Protein AF-A0A183CBB9-F1 (afdb_monomer)

Foldseek 3Di:
DVVVLLVLVVVVVVVQVVVPPFQAHAQPCPLVSVLVVCVVVVDLPVPPPPPVPLVVSLVCQVPPFWDWDQFPNDTDIAGAQFRPFQAADLLCRQVLCVLCVPPDDSNLSSVLRRLQRSCVSHVPQDDLLQFQFDPPDPQARGRSSRGHRVQKRFLLSLLSSLLSLQSQLVSCVSNPNNVSNVVSVVVSVVSLVVSCRQFPDVVQLWGFMAGNVVRDGDPFDFLSRLRCLLSVSHDLVPLVSLVSNVVNQVVCCVVQVQLVQQQAGQRGSDPNNLAQSGPQKDALVSLLSQLNSLCPSPDPVSVVSSLVRLLRHLVLQVLCLVQHDVWGKRIATSHQSFFTGGGDDGIDTNDSSRVSSNVVSCVVCVVPHDPPDHDHHHDDPVSRDPDPPDDPPDPPDDDDPDPDPVVVVVVQSSQQFDDDDDDPGTGGHDNVVVVVVVVVSCVVPDPDPDPDD

Structure (mmCIF, N/CA/C/O backbone):
data_AF-A0A183CBB9-F1
#
_entry.id   AF-A0A183CBB9-F1
#
loop_
_atom_site.group_PDB
_atom_site.id
_atom_site.type_symbol
_atom_site.label_atom_id
_atom_site.label_alt_id
_atom_site.label_comp_id
_atom_site.label_asym_id
_atom_site.label_entity_id
_atom_site.label_seq_id
_atom_site.pdbx_PDB_ins_code
_atom_site.Cartn_x
_atom_site.Cartn_y
_atom_site.Cartn_z
_atom_site.occupancy
_atom_site.B_iso_or_equiv
_atom_site.auth_seq_id
_atom_site.auth_comp_id
_atom_site.auth_asym_id
_atom_site.auth_atom_id
_atom_site.pdbx_PDB_model_num
ATOM 1 N N . MET A 1 1 ? 19.964 -18.149 -9.839 1.00 27.84 1 MET A N 1
ATOM 2 C CA . MET A 1 1 ? 19.677 -16.914 -9.074 1.00 27.84 1 MET A CA 1
ATOM 3 C C . MET A 1 1 ? 18.195 -16.769 -8.743 1.00 27.84 1 MET A C 1
ATOM 5 O O . MET A 1 1 ? 17.908 -16.514 -7.583 1.00 27.84 1 MET A O 1
ATOM 9 N N . GLU A 1 2 ? 17.267 -17.045 -9.669 1.00 26.27 2 GLU A N 1
ATOM 10 C CA . GLU A 1 2 ? 15.808 -17.078 -9.401 1.00 26.27 2 GLU A CA 1
ATOM 11 C C . GLU A 1 2 ? 15.421 -17.945 -8.189 1.00 26.27 2 GLU A C 1
ATOM 13 O O . GLU A 1 2 ? 14.587 -17.558 -7.377 1.00 26.27 2 GLU A O 1
ATOM 18 N N . VAL A 1 3 ? 16.106 -19.077 -7.995 1.00 25.91 3 VAL A N 1
ATOM 19 C CA . VAL A 1 3 ? 15.888 -19.993 -6.863 1.00 25.91 3 VAL A CA 1
ATOM 20 C C . VAL A 1 3 ? 16.105 -19.317 -5.502 1.00 25.91 3 VAL A C 1
ATOM 22 O O . VAL A 1 3 ? 15.420 -19.677 -4.558 1.00 25.91 3 VAL A O 1
ATOM 25 N N . VAL A 1 4 ? 16.989 -18.323 -5.362 1.00 27.88 4 VAL A N 1
ATOM 26 C CA . VAL A 1 4 ? 17.294 -17.697 -4.055 1.00 27.88 4 VAL A CA 1
ATOM 27 C C . VAL A 1 4 ? 16.209 -16.699 -3.639 1.00 27.88 4 VAL A C 1
ATOM 29 O O . VAL A 1 4 ? 15.754 -16.745 -2.497 1.00 27.88 4 VAL A O 1
ATOM 32 N N . VAL A 1 5 ? 15.723 -15.875 -4.575 1.00 32.94 5 VAL A N 1
ATOM 33 C CA . VAL A 1 5 ? 14.576 -14.968 -4.360 1.00 32.94 5 VAL A CA 1
ATOM 34 C C . VAL A 1 5 ? 13.312 -15.779 -4.075 1.00 32.94 5 VAL A C 1
ATOM 36 O O . VAL A 1 5 ? 12.615 -15.531 -3.094 1.00 32.94 5 VAL A O 1
ATOM 39 N N . ILE A 1 6 ? 13.089 -16.840 -4.855 1.00 35.44 6 ILE A N 1
ATOM 40 C CA . ILE A 1 6 ? 11.997 -17.793 -4.645 1.00 35.44 6 ILE A CA 1
ATOM 41 C C . ILE A 1 6 ? 12.128 -18.489 -3.285 1.00 35.44 6 ILE A C 1
ATOM 43 O O . ILE A 1 6 ? 11.127 -18.658 -2.608 1.00 35.44 6 ILE A O 1
ATOM 47 N N . THR A 1 7 ? 13.330 -18.850 -2.825 1.00 29.14 7 THR A N 1
ATOM 48 C CA . THR A 1 7 ? 13.518 -19.499 -1.512 1.00 29.14 7 THR A CA 1
ATOM 49 C C . THR A 1 7 ? 13.289 -18.535 -0.341 1.00 29.14 7 THR A C 1
ATOM 51 O O . THR A 1 7 ? 12.810 -18.974 0.703 1.00 29.14 7 THR A O 1
ATOM 54 N N . SER A 1 8 ? 13.575 -17.235 -0.499 1.00 29.73 8 SER A N 1
ATOM 55 C CA . SER A 1 8 ? 13.259 -16.213 0.512 1.00 29.73 8 SER A CA 1
ATOM 56 C C . SER A 1 8 ? 11.749 -15.990 0.624 1.00 29.73 8 SER A C 1
ATOM 58 O O . SER A 1 8 ? 11.207 -16.062 1.723 1.00 29.73 8 SER A O 1
ATOM 60 N N . ILE A 1 9 ? 11.058 -15.854 -0.514 1.00 34.62 9 ILE A N 1
ATOM 61 C CA . ILE A 1 9 ? 9.592 -15.735 -0.551 1.00 34.62 9 ILE A CA 1
ATOM 62 C C . ILE A 1 9 ? 8.935 -17.047 -0.080 1.00 34.62 9 ILE A C 1
ATOM 64 O O . ILE A 1 9 ? 7.953 -17.032 0.650 1.00 34.62 9 ILE A O 1
ATOM 68 N N . LEU A 1 10 ? 9.497 -18.217 -0.411 1.00 30.08 10 LEU A N 1
ATOM 69 C CA . LEU A 1 10 ? 9.006 -19.512 0.080 1.00 30.08 10 LEU A CA 1
ATOM 70 C C . LEU A 1 10 ? 9.263 -19.731 1.581 1.00 30.08 10 LEU A C 1
ATOM 72 O O . LEU A 1 10 ? 8.530 -20.498 2.203 1.00 30.08 10 LEU A O 1
ATOM 76 N N . ARG A 1 11 ? 10.278 -19.090 2.179 1.00 28.77 11 ARG A N 1
ATOM 77 C CA . ARG A 1 11 ? 10.476 -19.087 3.640 1.00 28.77 11 ARG A CA 1
ATOM 78 C C . ARG A 1 11 ? 9.424 -18.232 4.345 1.00 28.77 11 ARG A C 1
ATOM 80 O O . ARG A 1 11 ? 8.909 -18.688 5.359 1.00 28.77 11 ARG A O 1
ATOM 87 N N . GLU A 1 12 ? 9.041 -17.093 3.771 1.00 32.94 12 GLU A N 1
ATOM 88 C CA . GLU A 1 12 ? 7.867 -16.318 4.211 1.00 32.94 12 GLU A CA 1
ATOM 89 C C . GLU A 1 12 ? 6.553 -17.094 3.978 1.00 32.94 12 GLU A C 1
ATOM 91 O O . GLU A 1 12 ? 5.660 -17.100 4.814 1.00 32.94 12 GLU A O 1
ATOM 96 N N . ILE A 1 13 ? 6.438 -17.887 2.907 1.00 34.66 13 ILE A N 1
ATOM 97 C CA . ILE A 1 13 ? 5.272 -18.774 2.715 1.00 34.66 13 ILE A CA 1
ATOM 98 C C . ILE A 1 13 ? 5.262 -19.929 3.728 1.00 34.66 13 ILE A C 1
ATOM 100 O O . ILE A 1 13 ? 4.192 -20.352 4.160 1.00 34.66 13 ILE A O 1
ATOM 104 N N . LYS A 1 14 ? 6.418 -20.438 4.171 1.00 26.36 14 LYS A N 1
ATOM 105 C CA . LYS A 1 14 ? 6.461 -21.417 5.269 1.00 26.36 14 LYS A CA 1
ATOM 106 C C . LYS A 1 14 ? 6.017 -20.822 6.608 1.00 26.36 14 LYS A C 1
ATOM 108 O O . LYS A 1 14 ? 5.459 -21.571 7.404 1.00 26.36 14 LYS A O 1
ATOM 113 N N . SER A 1 15 ? 6.190 -19.516 6.847 1.00 30.16 15 SER A N 1
ATOM 114 C CA . SER A 1 15 ? 5.534 -18.871 7.994 1.00 30.16 15 SER A CA 1
ATOM 115 C C . SER A 1 15 ? 4.018 -18.782 7.789 1.00 30.16 15 SER A C 1
ATOM 117 O O . SER A 1 15 ? 3.281 -19.042 8.728 1.00 30.16 15 SER A O 1
ATOM 119 N N . SER A 1 16 ? 3.531 -18.621 6.550 1.00 31.47 16 SER A N 1
ATOM 120 C CA . SER A 1 16 ? 2.082 -18.643 6.256 1.00 31.47 16 SER A CA 1
ATOM 121 C C . SER A 1 16 ? 1.360 -19.980 6.530 1.00 31.47 16 SER A C 1
ATOM 123 O O . SER A 1 16 ? 0.134 -20.001 6.674 1.00 31.47 16 SER A O 1
ATOM 125 N N . GLU A 1 17 ? 2.085 -21.106 6.628 1.00 29.70 17 GLU A N 1
ATOM 126 C CA . GLU A 1 17 ? 1.538 -22.384 7.128 1.00 29.70 17 GLU A CA 1
ATOM 127 C C . GLU A 1 17 ? 1.562 -22.473 8.669 1.00 29.70 17 GLU A C 1
ATOM 129 O O . GLU A 1 17 ? 0.755 -23.202 9.246 1.00 29.70 17 GLU A O 1
ATOM 134 N N . ALA A 1 18 ? 2.439 -21.709 9.331 1.00 27.08 18 ALA A N 1
ATOM 135 C CA . ALA A 1 18 ? 2.534 -21.575 10.787 1.00 27.08 18 ALA A CA 1
ATOM 136 C C . ALA A 1 18 ? 1.597 -20.491 11.373 1.00 27.08 18 ALA A C 1
ATOM 138 O O . ALA A 1 18 ? 1.322 -20.515 12.571 1.00 27.08 18 ALA A O 1
ATOM 139 N N . ASP A 1 19 ? 1.027 -19.610 10.543 1.00 33.56 19 ASP A N 1
ATOM 140 C CA . ASP A 1 19 ? 0.148 -18.488 10.936 1.00 33.56 19 ASP A CA 1
ATOM 141 C C . ASP A 1 19 ? -1.244 -18.897 11.483 1.00 33.56 19 ASP A C 1
ATOM 143 O O . ASP A 1 19 ? -2.138 -18.070 11.659 1.00 33.56 19 ASP A O 1
ATOM 147 N N . LEU A 1 20 ? -1.459 -20.176 11.807 1.00 33.25 20 LEU A N 1
ATOM 148 C CA . LEU A 1 20 ? -2.665 -20.629 12.515 1.00 33.25 20 LEU A CA 1
ATOM 149 C C . LEU A 1 20 ? -2.669 -20.274 14.011 1.00 33.25 20 LEU A C 1
ATOM 151 O O . LEU A 1 20 ? -3.681 -20.504 14.670 1.00 33.25 20 LEU A O 1
ATOM 155 N N . VAL A 1 21 ? -1.577 -19.720 14.549 1.00 34.06 21 VAL A N 1
ATOM 156 C CA . VAL A 1 21 ? -1.449 -19.444 15.989 1.00 34.06 21 VAL A CA 1
ATOM 157 C C . VAL A 1 21 ? -2.176 -18.155 16.419 1.00 34.06 21 VAL A C 1
ATOM 159 O O . VAL A 1 21 ? -2.712 -18.131 17.522 1.00 34.06 21 VAL A O 1
ATOM 162 N N . ASP A 1 22 ? -2.337 -17.153 15.536 1.00 41.47 22 ASP A N 1
ATOM 163 C CA . ASP A 1 22 ? -2.795 -15.802 15.943 1.00 41.47 22 ASP A CA 1
ATOM 164 C C . ASP A 1 22 ? -4.065 -15.277 15.242 1.00 41.47 22 ASP A C 1
ATOM 166 O O . ASP A 1 22 ? -4.438 -14.110 15.392 1.00 41.47 22 ASP A O 1
ATOM 170 N N . GLY A 1 23 ? -4.748 -16.104 14.442 1.00 54.75 23 GLY A N 1
ATOM 171 C CA . GLY A 1 23 ? -6.004 -15.717 13.774 1.00 54.75 23 GLY A CA 1
ATOM 172 C C . GLY A 1 23 ? -5.867 -14.653 12.667 1.00 54.75 23 GLY A C 1
ATOM 173 O O . GLY A 1 23 ? -6.887 -14.155 12.167 1.00 54.75 23 GLY A O 1
ATOM 174 N N . LYS A 1 24 ? -4.629 -14.318 12.272 1.00 57.81 24 LYS A N 1
ATOM 175 C CA . LYS A 1 24 ? -4.259 -13.392 11.186 1.00 57.81 24 LYS A CA 1
ATOM 176 C C . LYS A 1 24 ? -3.854 -14.175 9.927 1.00 57.81 24 LYS A C 1
ATOM 178 O O . LYS A 1 24 ? -3.361 -15.294 10.018 1.00 57.81 24 LYS A O 1
ATOM 183 N N . ARG A 1 25 ? -4.031 -13.584 8.744 1.00 67.81 25 ARG A N 1
ATOM 184 C CA . ARG A 1 25 ? -3.423 -14.051 7.487 1.00 67.81 25 ARG A CA 1
ATOM 185 C C . ARG A 1 25 ? -2.970 -12.875 6.619 1.00 67.81 25 ARG A C 1
ATOM 187 O O . ARG A 1 25 ? -3.808 -12.096 6.177 1.00 67.81 25 ARG A O 1
ATOM 194 N N . PHE A 1 26 ? -1.674 -12.806 6.317 1.00 65.19 26 PHE A N 1
ATOM 195 C CA . PHE A 1 26 ? -1.092 -11.764 5.462 1.00 65.19 26 PHE A CA 1
ATOM 196 C C . PHE A 1 26 ? -1.687 -11.738 4.040 1.00 65.19 26 PHE A C 1
ATOM 198 O O . PHE A 1 26 ? -2.203 -12.763 3.576 1.00 65.19 26 PHE A O 1
ATOM 205 N N . PRO A 1 27 ? -1.623 -10.592 3.327 1.00 60.16 27 PRO A N 1
ATOM 206 C CA . PRO A 1 27 ? -2.294 -10.398 2.041 1.00 60.16 27 PRO A CA 1
ATOM 207 C C . PRO A 1 27 ? -1.873 -11.468 1.031 1.00 60.16 27 PRO A C 1
ATOM 209 O O . PRO A 1 27 ? -0.683 -11.717 0.856 1.00 60.16 27 PRO A O 1
ATOM 212 N N . GLY A 1 28 ? -2.859 -12.105 0.388 1.00 55.06 28 GLY A N 1
ATOM 213 C CA . GLY A 1 28 ? -2.715 -13.396 -0.293 1.00 55.06 28 GLY A CA 1
ATOM 214 C C . GLY A 1 28 ? -1.660 -13.478 -1.403 1.00 55.06 28 GLY A C 1
ATOM 215 O O . GLY A 1 28 ? -1.984 -13.366 -2.588 1.00 55.06 28 GLY A O 1
ATOM 216 N N . SER A 1 29 ? -0.409 -13.710 -1.003 1.00 58.62 29 SER A N 1
ATOM 217 C CA . SER A 1 29 ? 0.782 -13.769 -1.849 1.00 58.62 29 SER A CA 1
ATOM 218 C C . SER A 1 29 ? 1.061 -15.172 -2.390 1.00 58.62 29 SER A C 1
ATOM 220 O O . SER A 1 29 ? 1.881 -15.321 -3.302 1.00 58.62 29 SER A O 1
ATOM 222 N N . VAL A 1 30 ? 0.380 -16.210 -1.887 1.00 60.12 30 VAL A N 1
ATOM 223 C CA . VAL A 1 30 ? 0.670 -17.600 -2.265 1.00 60.12 30 VAL A CA 1
ATOM 224 C C . VAL A 1 30 ? 0.292 -17.859 -3.723 1.00 60.12 30 VAL A C 1
ATOM 226 O O . VAL A 1 30 ? 1.079 -18.458 -4.460 1.00 60.12 30 VAL A O 1
ATOM 229 N N . ILE A 1 31 ? -0.873 -17.376 -4.172 1.00 64.44 31 ILE A N 1
ATOM 230 C CA . ILE A 1 31 ? -1.315 -17.503 -5.573 1.00 64.44 31 ILE A CA 1
ATOM 231 C C . ILE A 1 31 ? -0.335 -16.802 -6.528 1.00 64.44 31 ILE A C 1
ATOM 233 O O . ILE A 1 31 ? 0.136 -17.424 -7.484 1.00 64.44 31 ILE A O 1
ATOM 237 N N . MET A 1 32 ? 0.016 -15.541 -6.256 1.00 60.34 32 MET A N 1
ATOM 238 C CA . MET A 1 32 ? 0.924 -14.752 -7.102 1.00 60.34 32 MET A CA 1
ATOM 239 C C . MET A 1 32 ? 2.339 -15.336 -7.133 1.00 60.34 32 MET A C 1
ATOM 241 O O . MET A 1 32 ? 2.909 -15.514 -8.210 1.00 60.34 32 MET A O 1
ATOM 245 N N . THR A 1 33 ? 2.882 -15.725 -5.976 1.00 60.81 33 THR A N 1
ATOM 246 C CA . THR A 1 33 ? 4.207 -16.358 -5.893 1.00 60.81 33 THR A CA 1
ATOM 247 C C . THR A 1 33 ? 4.239 -17.676 -6.656 1.00 60.81 33 THR A C 1
ATOM 249 O O . THR A 1 33 ? 5.201 -17.976 -7.367 1.00 60.81 33 THR A O 1
ATOM 252 N N . ARG A 1 34 ? 3.171 -18.477 -6.558 1.00 62.12 34 ARG A N 1
ATOM 253 C CA . ARG A 1 34 ? 3.080 -19.731 -7.310 1.00 62.12 34 ARG A CA 1
ATOM 254 C C . ARG A 1 34 ? 2.973 -19.480 -8.811 1.00 62.12 34 ARG A C 1
ATOM 256 O O . ARG A 1 34 ? 3.582 -20.226 -9.575 1.00 62.12 34 ARG A O 1
ATOM 263 N N . GLY A 1 35 ? 2.257 -18.430 -9.213 1.00 53.25 35 GLY A N 1
ATOM 264 C CA . GLY A 1 35 ? 2.233 -17.937 -10.587 1.00 53.25 35 GLY A CA 1
ATOM 265 C C . GLY A 1 35 ? 3.640 -17.677 -11.115 1.00 53.25 35 GLY A C 1
ATOM 266 O O . GLY A 1 35 ? 4.052 -18.297 -12.094 1.00 53.25 35 GLY A O 1
ATOM 267 N N . LEU A 1 36 ? 4.411 -16.847 -10.407 1.00 55.38 36 LEU A N 1
ATOM 268 C CA . LEU A 1 36 ? 5.803 -16.533 -10.753 1.00 55.38 36 LEU A CA 1
ATOM 269 C C . LEU A 1 36 ? 6.674 -17.791 -10.869 1.00 55.38 36 LEU A C 1
ATOM 271 O O . LEU A 1 36 ? 7.392 -17.953 -11.852 1.00 55.38 36 LEU A O 1
ATOM 275 N N . PHE A 1 37 ? 6.561 -18.725 -9.920 1.00 55.91 37 PHE A N 1
ATOM 276 C CA . PHE A 1 37 ? 7.300 -19.990 -9.967 1.00 55.91 37 PHE A CA 1
ATOM 277 C C . PHE A 1 37 ? 6.963 -20.833 -11.209 1.00 55.91 37 PHE A C 1
ATOM 279 O O . PHE A 1 37 ? 7.849 -21.426 -11.831 1.00 55.91 37 PHE A O 1
ATOM 286 N N . VAL A 1 38 ? 5.683 -20.906 -11.583 1.00 55.06 38 VAL A N 1
ATOM 287 C CA . VAL A 1 38 ? 5.240 -21.643 -12.775 1.00 55.06 38 VAL A CA 1
ATOM 288 C C . VAL A 1 38 ? 5.789 -21.002 -14.050 1.00 55.06 38 VAL A C 1
ATOM 290 O O . VAL A 1 38 ? 6.285 -21.729 -14.911 1.00 55.06 38 VAL A O 1
ATOM 293 N N . PHE A 1 39 ? 5.763 -19.670 -14.149 1.00 59.22 39 PHE A N 1
ATOM 294 C CA . PHE A 1 39 ? 6.319 -18.955 -15.301 1.00 59.22 39 PHE A CA 1
ATOM 295 C C . PHE A 1 39 ? 7.837 -19.130 -15.420 1.00 59.22 39 PHE A C 1
ATOM 297 O O . PHE A 1 39 ? 8.313 -19.457 -16.504 1.00 59.22 39 PHE A O 1
ATOM 304 N N . ALA A 1 40 ? 8.582 -18.991 -14.320 1.00 54.38 40 ALA A N 1
ATOM 305 C CA . ALA A 1 40 ? 10.043 -19.108 -14.324 1.00 54.38 40 ALA A CA 1
ATOM 306 C C . ALA A 1 40 ? 10.528 -20.544 -14.594 1.00 54.38 40 ALA A C 1
ATOM 308 O O . ALA A 1 40 ? 11.499 -20.766 -15.311 1.00 54.38 40 ALA A O 1
ATOM 309 N N . SER A 1 41 ? 9.845 -21.557 -14.049 1.00 58.47 41 SER A N 1
ATOM 310 C CA . SER A 1 41 ? 10.314 -22.946 -14.152 1.00 58.47 41 SER A CA 1
ATOM 311 C C . SER A 1 41 ? 10.064 -23.605 -15.513 1.00 58.47 41 SER A C 1
ATOM 313 O O . SER A 1 41 ? 10.691 -24.624 -15.802 1.00 58.47 41 SER A O 1
ATOM 315 N N . GLY A 1 42 ? 9.120 -23.109 -16.326 1.00 55.16 42 GLY A N 1
ATOM 316 C CA . GLY A 1 42 ? 8.760 -23.682 -17.636 1.00 55.16 42 GLY A CA 1
ATOM 317 C C . GLY A 1 42 ? 8.236 -25.134 -17.609 1.00 55.16 42 GLY A C 1
ATOM 318 O O . GLY A 1 42 ? 7.902 -25.708 -18.648 1.00 55.16 42 GLY A O 1
ATOM 319 N N . ARG A 1 43 ? 8.143 -25.766 -16.430 1.00 56.44 43 ARG A N 1
ATOM 320 C CA . ARG A 1 43 ? 7.813 -27.189 -16.267 1.00 56.44 43 ARG A CA 1
ATOM 321 C C . ARG A 1 43 ? 6.321 -27.384 -16.048 1.00 56.44 43 ARG A C 1
ATOM 323 O O . ARG A 1 43 ? 5.849 -27.303 -14.919 1.00 56.44 43 ARG A O 1
ATOM 330 N N . ARG A 1 44 ? 5.596 -27.743 -17.112 1.00 55.06 44 ARG A N 1
ATOM 331 C CA . ARG A 1 44 ? 4.152 -28.064 -17.093 1.00 55.06 44 ARG A CA 1
ATOM 332 C C . ARG A 1 44 ? 3.781 -29.290 -16.235 1.00 55.06 44 ARG A C 1
ATOM 334 O O . ARG A 1 44 ? 2.692 -29.333 -15.678 1.00 55.06 44 ARG A O 1
ATOM 341 N N . HIS A 1 45 ? 4.677 -30.273 -16.088 1.00 45.91 45 HIS A N 1
ATOM 342 C CA . HIS A 1 45 ? 4.323 -31.600 -15.550 1.00 45.91 45 HIS A CA 1
ATOM 343 C C . HIS A 1 45 ? 4.553 -31.835 -14.046 1.00 45.91 45 HIS A C 1
ATOM 345 O O . HIS A 1 45 ? 3.923 -32.729 -13.490 1.00 45.91 45 HIS A O 1
ATOM 351 N N . GLN A 1 46 ? 5.370 -31.041 -13.343 1.00 48.31 46 GLN A N 1
ATOM 352 C CA . GLN A 1 46 ? 5.577 -31.205 -11.885 1.00 48.31 46 GLN A CA 1
ATOM 353 C C . GLN A 1 46 ? 4.485 -30.519 -11.030 1.00 48.31 46 GLN A C 1
ATOM 355 O O . GLN A 1 46 ? 4.636 -30.363 -9.822 1.00 48.31 46 GLN A O 1
ATOM 360 N N . GLN A 1 47 ? 3.381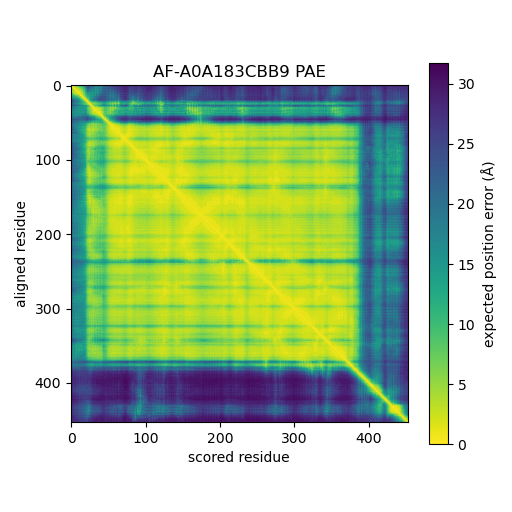 -30.084 -11.647 1.00 51.91 47 GLN A N 1
ATOM 361 C CA . GLN A 1 47 ? 2.511 -29.047 -11.090 1.00 51.91 47 GLN A CA 1
ATOM 362 C C . GLN A 1 47 ? 1.313 -29.548 -10.270 1.00 51.91 47 GLN A C 1
ATOM 364 O O . GLN A 1 47 ? 0.748 -28.740 -9.547 1.00 51.91 47 GLN A O 1
ATOM 369 N N . THR A 1 48 ? 0.901 -30.822 -10.313 1.00 52.16 48 THR A N 1
ATOM 370 C CA . THR A 1 48 ? -0.337 -31.271 -9.628 1.00 52.16 48 THR A CA 1
ATOM 371 C C . THR A 1 48 ? -0.260 -31.228 -8.095 1.00 52.16 48 THR A C 1
ATOM 373 O O . THR A 1 48 ? -1.269 -30.965 -7.435 1.00 52.16 48 THR A O 1
ATOM 376 N N . ALA A 1 49 ? 0.930 -31.406 -7.515 1.00 46.84 49 ALA A N 1
ATOM 377 C CA . ALA A 1 49 ? 1.157 -31.276 -6.079 1.00 46.84 49 ALA A CA 1
ATOM 378 C C . ALA A 1 49 ? 1.219 -29.787 -5.676 1.00 46.84 49 ALA A C 1
ATOM 380 O O . ALA A 1 49 ? 2.213 -29.099 -5.911 1.00 46.84 49 ALA A O 1
ATOM 381 N N . GLY A 1 50 ? 0.133 -29.275 -5.082 1.00 55.31 50 GLY A N 1
ATOM 382 C CA . GLY A 1 50 ? 0.098 -27.940 -4.464 1.00 55.31 50 GLY A CA 1
ATOM 383 C C . GLY A 1 50 ? -0.992 -26.979 -4.952 1.00 55.31 50 GLY A C 1
ATOM 384 O O . GLY A 1 50 ? -1.153 -25.928 -4.343 1.00 55.31 50 GLY A O 1
ATOM 385 N N . TRP A 1 51 ? -1.802 -27.324 -5.964 1.00 64.19 51 TRP A N 1
ATOM 386 C CA . TRP A 1 51 ? -2.922 -26.474 -6.437 1.00 64.19 51 TRP A CA 1
ATOM 387 C C . TRP A 1 51 ? -4.013 -26.214 -5.398 1.00 64.19 51 TRP A C 1
ATOM 389 O O . TRP A 1 51 ? -4.754 -25.232 -5.484 1.00 64.19 51 TRP A O 1
ATOM 399 N N . ASN A 1 52 ? -4.119 -27.094 -4.404 1.00 67.75 52 ASN A N 1
ATOM 400 C CA . ASN A 1 52 ? -5.091 -26.941 -3.334 1.00 67.75 52 ASN A CA 1
ATOM 401 C C . ASN A 1 52 ? -4.822 -25.696 -2.486 1.00 67.75 52 ASN A C 1
ATOM 403 O O . ASN A 1 52 ? -5.780 -25.114 -1.989 1.00 67.75 52 ASN A O 1
ATOM 407 N N . LEU A 1 53 ? -3.563 -25.282 -2.325 1.00 72.44 53 LEU A N 1
ATOM 408 C CA . LEU A 1 53 ? -3.206 -24.171 -1.447 1.00 72.44 53 LEU A CA 1
ATOM 409 C C . LEU A 1 53 ? -3.649 -22.803 -2.017 1.00 72.44 53 LEU A C 1
ATOM 411 O O . LEU A 1 53 ? -4.394 -22.123 -1.313 1.00 72.44 53 LEU A O 1
ATOM 415 N N . PRO A 1 54 ? -3.357 -22.451 -3.293 1.00 76.69 54 PRO A N 1
ATOM 416 C CA . PRO A 1 54 ? -3.928 -21.280 -3.970 1.00 76.69 54 PRO A CA 1
ATOM 417 C C . PRO A 1 54 ? -5.456 -21.175 -3.843 1.00 76.69 54 PRO A C 1
ATOM 419 O O . PRO A 1 54 ? -6.006 -20.131 -3.502 1.00 76.69 54 PRO A O 1
ATOM 422 N N . ARG A 1 55 ? -6.173 -22.284 -4.068 1.00 78.69 55 ARG A N 1
ATOM 423 C CA . ARG A 1 55 ? -7.638 -22.296 -3.953 1.00 78.69 55 ARG A CA 1
ATOM 424 C C . ARG A 1 55 ? -8.106 -22.104 -2.509 1.00 78.69 55 ARG A C 1
ATOM 426 O O . ARG A 1 55 ? -9.024 -21.324 -2.276 1.00 78.69 55 ARG A O 1
ATOM 433 N N . LYS A 1 56 ? -7.492 -22.814 -1.555 1.00 83.12 56 LYS A N 1
ATOM 434 C CA . LYS A 1 56 ? -7.815 -22.709 -0.123 1.00 83.12 56 LYS A CA 1
ATOM 435 C C . LYS A 1 56 ? -7.600 -21.291 0.400 1.00 83.12 56 LYS A C 1
ATOM 437 O O . LYS A 1 56 ? -8.395 -20.832 1.210 1.00 83.12 56 LYS A O 1
ATOM 442 N N . GLU A 1 57 ? -6.568 -20.598 -0.074 1.00 84.06 57 GLU A N 1
ATOM 443 C CA . GLU A 1 57 ? -6.319 -19.200 0.275 1.00 84.06 57 GLU A CA 1
ATOM 444 C C . GLU A 1 57 ? -7.447 -18.283 -0.211 1.00 84.06 57 GLU A C 1
ATOM 446 O O . GLU A 1 57 ? -8.010 -17.533 0.584 1.00 84.06 57 GLU A O 1
ATOM 451 N N . LEU A 1 58 ? -7.848 -18.372 -1.483 1.00 86.50 58 LEU A N 1
ATOM 452 C CA . LEU A 1 58 ? -8.958 -17.555 -1.983 1.00 86.50 58 LEU A CA 1
ATOM 453 C C . LEU A 1 58 ? -10.287 -17.891 -1.281 1.00 86.50 58 LEU A C 1
ATOM 455 O O . LEU A 1 58 ? -11.085 -17.000 -0.990 1.00 86.50 58 LEU A O 1
ATOM 459 N N . ASP A 1 59 ? -10.520 -19.171 -0.976 1.00 88.00 59 ASP A N 1
ATOM 460 C CA . ASP A 1 59 ? -11.679 -19.607 -0.192 1.00 88.00 59 ASP A CA 1
ATOM 461 C C . ASP A 1 59 ? -11.647 -19.040 1.237 1.00 88.00 59 ASP A C 1
ATOM 463 O O . ASP A 1 59 ? -12.695 -18.641 1.748 1.00 88.00 59 ASP A O 1
ATOM 467 N N . PHE A 1 60 ? -10.472 -18.929 1.866 1.00 89.00 60 PHE A N 1
ATOM 468 C CA . PHE A 1 60 ? -10.325 -18.247 3.152 1.00 89.00 60 PHE A CA 1
ATOM 469 C C . PHE A 1 60 ? -10.768 -16.785 3.050 1.00 89.00 60 PHE A C 1
ATOM 471 O O . PHE A 1 60 ? -11.650 -16.375 3.801 1.00 89.00 60 PHE A O 1
ATOM 478 N N . TRP A 1 61 ? -10.242 -16.015 2.091 1.00 91.88 61 TRP A N 1
ATOM 479 C CA . TRP A 1 61 ? -10.617 -14.603 1.940 1.00 91.88 61 TRP A CA 1
ATOM 480 C C . TRP A 1 61 ? -12.121 -14.444 1.699 1.00 91.88 61 TRP A C 1
ATOM 482 O O . TRP A 1 61 ? -12.780 -13.621 2.334 1.00 91.88 61 TRP A O 1
ATOM 492 N N . ARG A 1 62 ? -12.694 -15.305 0.852 1.00 92.31 62 ARG A N 1
ATOM 493 C CA . ARG A 1 62 ? -14.130 -15.328 0.539 1.00 92.31 62 ARG A CA 1
ATOM 494 C C . ARG A 1 62 ? -15.020 -15.664 1.728 1.00 92.31 62 ARG A C 1
ATOM 496 O O . ARG A 1 62 ? -16.130 -15.160 1.789 1.00 92.31 62 ARG A O 1
ATOM 503 N N . THR A 1 63 ? -14.582 -16.534 2.632 1.00 92.56 63 THR A N 1
ATOM 504 C CA . THR A 1 63 ? -15.438 -17.040 3.721 1.00 92.56 63 THR A CA 1
ATOM 505 C C . THR A 1 63 ? -15.181 -16.368 5.063 1.00 92.56 63 THR A C 1
ATOM 507 O O . THR A 1 63 ? -16.074 -16.328 5.904 1.00 92.56 63 THR A O 1
ATOM 510 N N . LYS A 1 64 ? -13.967 -15.857 5.286 1.00 92.50 64 LYS A N 1
ATOM 511 C CA . LYS A 1 64 ? -13.516 -15.317 6.577 1.00 92.50 64 LYS A CA 1
ATOM 512 C C . LYS A 1 64 ? -13.260 -13.815 6.559 1.00 92.50 64 LYS A C 1
ATOM 514 O O . LYS A 1 64 ? -13.146 -13.220 7.630 1.00 92.50 64 LYS A O 1
ATOM 519 N N . ARG A 1 65 ? -13.134 -13.207 5.377 1.00 94.69 65 ARG A N 1
ATOM 520 C CA . ARG A 1 65 ? -12.730 -11.801 5.209 1.00 94.69 65 ARG A CA 1
ATOM 521 C C . ARG A 1 65 ? -13.612 -11.022 4.232 1.00 94.69 65 ARG A C 1
ATOM 523 O O . ARG A 1 65 ? -13.267 -9.906 3.863 1.00 94.69 65 ARG A O 1
ATOM 530 N N . SER A 1 66 ? -14.753 -11.575 3.826 1.00 96.56 66 SER A N 1
ATOM 531 C CA . SER A 1 66 ? -15.719 -10.876 2.978 1.00 96.56 66 SER A CA 1
ATOM 532 C C . SER A 1 66 ? -16.577 -9.887 3.769 1.00 96.56 66 SER A C 1
ATOM 534 O O . SER A 1 66 ? -16.937 -10.149 4.918 1.00 96.56 66 SER A O 1
ATOM 536 N N . VAL A 1 67 ? -16.995 -8.807 3.118 1.00 97.56 67 VAL A N 1
ATOM 537 C CA . VAL A 1 67 ? -17.938 -7.814 3.639 1.00 97.56 67 VAL A CA 1
ATOM 538 C C . VAL A 1 67 ? -18.901 -7.360 2.541 1.00 97.56 67 VAL A C 1
ATOM 540 O O . VAL A 1 67 ? -18.514 -7.236 1.380 1.00 97.56 67 VAL A O 1
ATOM 543 N N . GLU A 1 68 ? -20.169 -7.137 2.896 1.00 97.56 68 GLU A N 1
ATOM 544 C CA . GLU A 1 68 ? -21.159 -6.551 1.987 1.00 97.56 68 GLU A CA 1
ATOM 545 C C . GLU A 1 68 ? -21.118 -5.021 2.061 1.00 97.56 68 GLU A C 1
ATOM 547 O O . GLU A 1 68 ? -21.218 -4.444 3.144 1.00 97.56 68 GLU A O 1
ATOM 552 N N . VAL A 1 69 ? -21.037 -4.364 0.905 1.00 97.50 69 VAL A N 1
ATOM 553 C CA . VAL A 1 69 ? -21.119 -2.904 0.767 1.00 97.50 69 VAL A CA 1
ATOM 554 C C . VAL A 1 69 ? -22.230 -2.561 -0.219 1.00 97.50 69 VAL A C 1
ATOM 556 O O . VAL A 1 69 ? -22.380 -3.207 -1.258 1.00 97.50 69 VAL A O 1
ATOM 559 N N . ILE A 1 70 ? -23.026 -1.539 0.097 1.00 95.25 70 ILE A N 1
ATOM 560 C CA . ILE A 1 70 ? -24.052 -1.021 -0.813 1.00 95.25 70 ILE A CA 1
ATOM 561 C C . ILE A 1 70 ? -23.399 -0.003 -1.748 1.00 95.25 70 ILE A C 1
ATOM 563 O O . ILE A 1 70 ? -23.000 1.074 -1.320 1.00 95.25 70 ILE A O 1
ATOM 567 N N . VAL A 1 71 ? -23.334 -0.324 -3.037 1.00 92.94 71 VAL A N 1
ATOM 568 C CA . VAL A 1 71 ? -22.796 0.553 -4.081 1.00 92.94 71 VAL A CA 1
ATOM 569 C C . VAL A 1 71 ? -23.911 0.870 -5.065 1.00 92.94 71 VAL A C 1
ATOM 571 O O . VAL A 1 71 ? -24.433 -0.025 -5.731 1.00 92.94 71 VAL A O 1
ATOM 574 N N . LYS A 1 72 ? -24.301 2.148 -5.157 1.00 88.62 72 LYS A N 1
ATOM 575 C CA . LYS A 1 72 ? -25.397 2.618 -6.032 1.00 88.62 72 LYS A CA 1
ATOM 576 C C . LYS A 1 72 ? -26.696 1.812 -5.840 1.00 88.62 72 LYS A C 1
ATOM 578 O O . LYS A 1 72 ? -27.319 1.376 -6.804 1.00 88.62 72 LYS A O 1
ATOM 583 N N . GLY A 1 73 ? -27.060 1.554 -4.582 1.00 91.44 73 GLY A N 1
ATOM 584 C CA . GLY A 1 73 ? -28.269 0.809 -4.209 1.00 91.44 73 GLY A CA 1
ATOM 585 C C . GLY A 1 73 ? -28.189 -0.712 -4.386 1.00 91.44 73 GLY A C 1
ATOM 586 O O . GLY A 1 73 ? -29.147 -1.404 -4.057 1.00 91.44 73 GLY A O 1
ATOM 587 N N . LYS A 1 74 ? -27.063 -1.258 -4.865 1.00 94.69 74 LYS A N 1
ATOM 588 C CA . LYS A 1 74 ? -26.857 -2.706 -5.009 1.00 94.69 74 LYS A CA 1
ATOM 589 C C . LYS A 1 74 ? -25.878 -3.212 -3.960 1.00 94.69 74 LYS A C 1
ATOM 591 O O . LYS A 1 74 ? -24.816 -2.623 -3.770 1.00 94.69 74 LYS A O 1
ATOM 596 N N . LYS A 1 75 ? -26.218 -4.322 -3.306 1.00 96.44 75 LYS A N 1
ATOM 597 C CA . LYS A 1 75 ? -25.281 -5.038 -2.437 1.00 96.44 75 LYS A CA 1
ATOM 598 C C . LYS A 1 75 ? -24.215 -5.723 -3.284 1.00 96.44 75 LYS A C 1
ATOM 600 O O . LYS A 1 75 ? -24.549 -6.437 -4.227 1.00 96.44 75 LYS A O 1
ATOM 605 N N . LYS A 1 76 ? -22.955 -5.501 -2.931 1.00 97.50 76 LYS A N 1
ATOM 606 C CA . LYS A 1 76 ? -21.779 -6.112 -3.554 1.00 97.50 76 LYS A CA 1
ATOM 607 C C . LYS A 1 76 ? -20.843 -6.635 -2.473 1.00 97.50 76 LYS A C 1
ATOM 609 O O . LYS A 1 76 ? -20.834 -6.110 -1.359 1.00 97.50 76 LYS A O 1
ATOM 614 N N . THR A 1 77 ? -20.068 -7.664 -2.795 1.00 97.69 77 THR A N 1
ATOM 615 C CA . THR A 1 77 ? -19.144 -8.294 -1.847 1.00 97.69 77 THR A CA 1
ATOM 616 C C . THR A 1 77 ? -17.716 -7.850 -2.124 1.00 97.69 77 THR A C 1
ATOM 618 O O . THR A 1 77 ? -17.227 -7.987 -3.239 1.00 97.69 77 THR A O 1
ATOM 621 N N . PHE A 1 78 ? -17.042 -7.377 -1.082 1.00 98.38 78 PHE A N 1
ATOM 622 C CA . PHE A 1 78 ? -15.631 -6.996 -1.087 1.00 98.38 78 PHE A CA 1
ATOM 623 C C . PHE A 1 78 ? -14.888 -7.727 0.032 1.00 98.38 78 PHE A C 1
ATOM 625 O O . PHE A 1 78 ? -15.487 -8.489 0.791 1.00 98.38 78 PHE A O 1
ATOM 632 N N . TYR A 1 79 ? -13.585 -7.499 0.143 1.00 97.75 79 TYR A N 1
ATOM 633 C CA . TYR A 1 79 ? -12.719 -8.097 1.156 1.00 97.75 79 TYR A CA 1
ATOM 634 C C . TYR A 1 79 ? -12.177 -7.034 2.110 1.00 97.75 79 TYR A C 1
ATOM 636 O O . TYR A 1 79 ? -11.912 -5.910 1.688 1.00 97.75 79 TYR A O 1
ATOM 644 N N . GLN A 1 80 ? -11.983 -7.386 3.380 1.00 97.00 80 GLN A N 1
ATOM 645 C CA . GLN A 1 80 ? -11.384 -6.519 4.396 1.00 97.00 80 GLN A CA 1
ATOM 646 C C . GLN A 1 80 ? -10.424 -7.290 5.303 1.00 97.00 80 GLN A C 1
ATOM 648 O O . GLN A 1 80 ? -10.637 -8.473 5.571 1.00 97.00 80 GLN A O 1
ATOM 653 N N . TYR A 1 81 ? -9.418 -6.604 5.843 1.00 95.81 81 TYR A N 1
ATOM 654 C CA . TYR A 1 81 ? -8.622 -7.148 6.942 1.00 95.81 81 TYR A CA 1
ATOM 655 C C . TYR A 1 81 ? -9.466 -7.152 8.219 1.00 95.81 81 TYR A C 1
ATOM 657 O O . TYR A 1 81 ? -10.103 -6.156 8.582 1.00 95.81 81 TYR A O 1
ATOM 665 N N . LYS A 1 82 ? -9.551 -8.316 8.860 1.00 93.50 82 LYS A N 1
ATOM 666 C CA . LYS A 1 82 ? -10.408 -8.544 10.029 1.00 93.50 82 LYS A CA 1
ATOM 667 C C . LYS A 1 82 ? -9.934 -9.783 10.772 1.00 93.50 82 LYS A C 1
ATOM 669 O O . LYS A 1 82 ? -10.595 -10.822 10.733 1.00 93.50 82 LYS A O 1
ATOM 674 N N . ALA A 1 83 ? -8.784 -9.655 11.423 1.00 87.69 83 ALA A N 1
ATOM 675 C CA . ALA A 1 83 ? -8.204 -10.711 12.239 1.00 87.69 83 ALA A CA 1
ATOM 676 C C . ALA A 1 83 ? -9.233 -11.230 13.256 1.00 87.69 83 ALA A C 1
ATOM 678 O O . ALA A 1 83 ? -9.952 -10.447 13.890 1.00 87.69 83 ALA A O 1
ATOM 679 N N . ASP A 1 84 ? -9.315 -12.553 13.396 1.00 86.50 84 ASP A N 1
ATOM 680 C CA . ASP A 1 84 ? -10.294 -13.202 14.273 1.00 86.50 84 ASP A CA 1
ATOM 681 C C . ASP A 1 84 ? -9.738 -13.312 15.694 1.00 86.50 84 ASP A C 1
ATOM 683 O O . ASP A 1 84 ? -9.415 -14.384 16.193 1.00 86.50 84 ASP A O 1
ATOM 687 N N . THR A 1 85 ? -9.537 -12.149 16.313 1.00 82.94 85 THR A N 1
ATOM 688 C CA . THR A 1 85 ? -9.023 -12.025 17.676 1.00 82.94 85 THR A CA 1
ATOM 689 C C . THR A 1 85 ? -9.680 -10.853 18.399 1.00 82.94 85 THR A C 1
ATOM 691 O O . THR A 1 85 ? -10.211 -9.912 17.798 1.00 82.94 85 THR A O 1
ATOM 694 N N . ASN A 1 86 ? -9.704 -10.942 19.719 1.00 82.94 86 ASN A N 1
ATOM 695 C CA . ASN A 1 86 ? -10.117 -9.903 20.653 1.00 82.94 86 ASN A CA 1
ATOM 696 C C . ASN A 1 86 ? -9.102 -9.757 21.794 1.00 82.94 86 ASN A C 1
ATOM 698 O O . ASN A 1 86 ? -9.480 -9.284 22.861 1.00 82.94 86 ASN A O 1
ATOM 702 N N . MET A 1 87 ? -7.863 -10.198 21.577 1.00 82.12 87 MET A N 1
ATOM 703 C CA . MET A 1 87 ? -6.793 -10.244 22.570 1.00 82.12 87 MET A CA 1
ATOM 704 C C . MET A 1 87 ? -5.544 -9.527 22.041 1.00 82.12 87 MET A C 1
ATOM 706 O O . MET A 1 87 ? -5.389 -9.431 20.819 1.00 82.12 87 MET A O 1
ATOM 710 N N . PRO A 1 88 ? -4.654 -9.051 22.933 1.00 77.62 88 PRO A N 1
ATOM 711 C CA . PRO A 1 88 ? -3.340 -8.545 22.546 1.00 77.62 88 PRO A CA 1
ATOM 712 C C . PRO A 1 88 ? -2.580 -9.558 21.688 1.00 77.62 88 PRO A C 1
ATOM 714 O O . PRO A 1 88 ? -2.662 -10.767 21.927 1.00 77.62 88 PRO A O 1
ATOM 717 N N . ARG A 1 89 ? -1.817 -9.058 20.721 1.00 82.31 89 ARG A N 1
ATOM 718 C CA . ARG A 1 89 ? -0.915 -9.855 19.889 1.00 82.31 89 ARG A CA 1
ATOM 719 C C . ARG A 1 89 ? 0.168 -10.517 20.756 1.00 82.31 89 ARG A C 1
ATOM 721 O O . ARG A 1 89 ? 0.789 -9.803 21.542 1.00 82.31 89 ARG A O 1
ATOM 728 N N . PRO A 1 90 ? 0.424 -11.834 20.658 1.00 73.44 90 PRO A N 1
ATOM 729 C CA . PRO A 1 90 ? 1.454 -12.480 21.477 1.00 73.44 90 PRO A CA 1
ATOM 730 C C . PRO A 1 90 ? 2.861 -11.914 21.250 1.00 73.44 90 PRO A C 1
ATOM 732 O O . PRO A 1 90 ? 3.619 -11.771 22.204 1.00 73.44 90 PRO A O 1
ATOM 735 N N . GLU A 1 91 ? 3.188 -11.541 20.012 1.00 73.75 91 GLU A N 1
ATOM 736 C CA . GLU A 1 91 ? 4.488 -10.994 19.613 1.00 73.75 91 GLU A CA 1
ATOM 737 C C . GLU A 1 91 ? 4.733 -9.547 20.079 1.00 73.75 91 GLU A C 1
ATOM 739 O O . GLU A 1 91 ? 5.876 -9.103 20.118 1.00 73.75 91 GLU A O 1
ATOM 744 N N . ALA A 1 92 ? 3.670 -8.826 20.450 1.00 76.25 92 ALA A N 1
ATOM 745 C CA . ALA A 1 92 ? 3.702 -7.425 20.882 1.00 76.25 92 ALA A CA 1
ATOM 746 C C . ALA A 1 92 ? 2.807 -7.199 22.117 1.00 76.25 92 ALA A C 1
ATOM 748 O O . ALA A 1 92 ? 2.142 -6.170 22.266 1.00 76.25 92 ALA A O 1
ATOM 749 N N . PHE A 1 93 ? 2.744 -8.202 23.001 1.00 76.81 93 PHE A N 1
ATOM 750 C CA . PHE A 1 93 ? 1.739 -8.268 24.065 1.00 76.81 93 PHE A CA 1
ATOM 751 C C . PHE A 1 93 ? 1.784 -7.046 24.988 1.00 76.81 93 PHE A C 1
ATOM 753 O O . PHE A 1 93 ? 0.740 -6.497 25.340 1.00 76.81 93 PHE A O 1
ATOM 760 N N . CYS A 1 94 ? 2.982 -6.602 25.375 1.00 76.12 94 CYS A N 1
ATOM 761 C CA . CYS A 1 94 ? 3.131 -5.472 26.290 1.00 76.12 94 CYS A CA 1
ATOM 762 C C . CYS A 1 94 ? 2.705 -4.157 25.654 1.00 76.12 94 CYS A C 1
ATOM 764 O O . CYS A 1 94 ? 1.956 -3.412 26.277 1.00 76.12 94 CYS A O 1
ATOM 766 N N . GLN A 1 95 ? 3.118 -3.908 24.412 1.00 81.94 95 GLN A N 1
ATOM 767 C CA . GLN A 1 95 ? 2.750 -2.722 23.647 1.00 81.94 95 GLN A CA 1
ATOM 768 C C . GLN A 1 95 ? 1.224 -2.630 23.514 1.00 81.94 95 GLN A C 1
ATOM 770 O O . GLN A 1 95 ? 0.628 -1.604 23.850 1.00 81.94 95 GLN A O 1
ATOM 775 N N . ASP A 1 96 ? 0.577 -3.734 23.132 1.00 83.44 96 ASP A N 1
ATOM 776 C CA . ASP A 1 96 ? -0.874 -3.814 22.956 1.00 83.44 96 ASP A CA 1
ATOM 777 C C . ASP A 1 96 ? -1.647 -3.634 24.278 1.00 83.44 96 ASP A C 1
ATOM 779 O O . ASP A 1 96 ? -2.712 -3.006 24.301 1.00 83.44 96 ASP A O 1
ATOM 783 N N . VAL A 1 97 ? -1.146 -4.182 25.392 1.00 83.88 97 VAL A N 1
ATOM 784 C CA . VAL A 1 97 ? -1.759 -4.018 26.724 1.00 83.88 97 VAL A CA 1
ATOM 785 C C . VAL A 1 97 ? -1.568 -2.596 27.250 1.00 83.88 97 VAL A C 1
ATOM 787 O O . VAL A 1 97 ? -2.528 -1.992 27.742 1.00 83.88 97 VAL A O 1
ATOM 790 N N . ASP A 1 98 ? -0.361 -2.045 27.130 1.00 85.31 98 ASP A N 1
ATOM 791 C CA . ASP A 1 98 ? -0.034 -0.705 27.612 1.00 85.31 98 ASP A CA 1
ATOM 792 C C . ASP A 1 98 ? -0.770 0.381 26.830 1.00 85.31 98 ASP A C 1
ATOM 794 O O . ASP A 1 98 ? -1.213 1.368 27.426 1.00 85.31 98 ASP A O 1
ATOM 798 N N . LEU A 1 99 ? -0.982 0.181 25.527 1.00 89.12 99 LEU A N 1
ATOM 799 C CA . LEU A 1 99 ? -1.737 1.099 24.678 1.00 89.12 99 LEU A CA 1
ATOM 800 C C . LEU A 1 99 ? -3.161 1.337 25.199 1.00 89.12 99 LEU A C 1
ATOM 802 O O . LEU A 1 99 ? -3.677 2.454 25.134 1.00 89.12 99 LEU A O 1
ATOM 806 N N . VAL A 1 100 ? -3.797 0.300 25.749 1.00 89.31 100 VAL A N 1
ATOM 807 C CA . VAL A 1 100 ? -5.179 0.364 26.245 1.00 89.31 100 VAL A CA 1
ATOM 808 C C . VAL A 1 100 ? -5.272 0.423 27.772 1.00 89.31 100 VAL A C 1
ATOM 810 O O . VAL A 1 100 ? -6.366 0.301 28.327 1.00 89.31 100 VAL A O 1
ATOM 813 N N . LYS A 1 101 ? -4.157 0.629 28.488 1.00 88.56 101 LYS A N 1
ATOM 814 C CA . LYS A 1 101 ? -4.116 0.566 29.964 1.00 88.56 101 LYS A CA 1
ATOM 815 C C . LYS A 1 101 ? -5.072 1.539 30.655 1.00 88.56 101 LYS A C 1
ATOM 817 O O . LYS A 1 101 ? -5.626 1.215 31.702 1.00 88.56 101 LYS A O 1
ATOM 822 N N . ASN A 1 102 ? -5.293 2.701 30.041 1.00 90.69 102 ASN A N 1
ATOM 823 C CA . ASN A 1 102 ? -6.178 3.748 30.555 1.00 90.69 102 ASN A CA 1
ATOM 824 C C . ASN A 1 102 ? -7.648 3.547 30.152 1.00 90.69 102 ASN A C 1
ATOM 826 O O . ASN A 1 102 ? -8.514 4.281 30.620 1.00 90.69 102 ASN A O 1
ATOM 830 N N . MET A 1 103 ? -7.949 2.567 29.296 1.00 91.50 103 MET A N 1
ATOM 831 C CA . MET A 1 103 ? -9.326 2.216 28.960 1.00 91.50 103 MET A CA 1
ATOM 832 C C . MET A 1 103 ? -9.921 1.376 30.090 1.00 91.50 103 MET A C 1
ATOM 834 O O . MET A 1 103 ? -9.275 0.469 30.621 1.00 91.50 103 MET A O 1
ATOM 838 N N . THR A 1 104 ? -11.164 1.661 30.461 1.00 90.31 104 THR A N 1
ATOM 839 C CA . THR A 1 104 ? -11.878 0.912 31.503 1.00 90.31 104 THR A CA 1
ATOM 840 C C . THR A 1 104 ? -12.792 -0.153 30.909 1.00 90.31 104 THR A C 1
ATOM 842 O O . THR A 1 104 ? -12.852 -1.249 31.458 1.00 90.31 104 THR A O 1
ATOM 845 N N . ASP A 1 105 ? -13.435 0.125 29.770 1.00 90.19 105 ASP A N 1
ATOM 846 C CA . ASP A 1 105 ? -14.356 -0.801 29.104 1.00 90.19 105 ASP A CA 1
ATOM 847 C C . ASP A 1 105 ? -13.608 -1.954 28.398 1.00 90.19 105 ASP A C 1
ATOM 849 O O . ASP A 1 105 ? -12.873 -1.714 27.431 1.00 90.19 105 ASP A O 1
ATOM 853 N N . PRO A 1 106 ? -13.809 -3.220 28.821 1.00 87.00 106 PRO A N 1
ATOM 854 C CA . PRO A 1 106 ? -13.241 -4.387 28.151 1.00 87.00 106 PRO A CA 1
ATOM 855 C C . PRO A 1 106 ? -13.617 -4.515 26.669 1.00 87.00 106 PRO A C 1
ATOM 857 O O . PRO A 1 106 ? -12.825 -5.036 25.883 1.00 87.00 106 PRO A O 1
ATOM 860 N N . LYS A 1 107 ? -14.804 -4.047 26.260 1.00 89.25 107 LYS A N 1
ATOM 861 C CA . LYS A 1 107 ? -15.258 -4.137 24.863 1.00 89.25 107 LYS A CA 1
ATOM 862 C C . LYS A 1 107 ? -14.469 -3.206 23.952 1.00 89.25 107 LYS A C 1
ATOM 864 O O . LYS A 1 107 ? -14.081 -3.618 22.858 1.00 89.25 107 LYS A O 1
ATOM 869 N N . GLU A 1 108 ? -14.177 -1.991 24.410 1.00 92.19 108 GLU A N 1
ATOM 870 C CA . GLU A 1 108 ? -13.346 -1.056 23.649 1.00 92.19 108 GLU A CA 1
ATOM 871 C C . GLU A 1 108 ? -11.890 -1.539 23.572 1.00 92.19 108 GLU A C 1
ATOM 873 O O . GLU A 1 108 ? -11.295 -1.474 22.497 1.00 92.19 108 GLU A O 1
ATOM 878 N N . LYS A 1 109 ? -11.348 -2.158 24.635 1.00 90.31 109 LYS A N 1
ATOM 879 C CA . LYS A 1 109 ? -10.031 -2.830 24.574 1.00 90.31 109 LYS A CA 1
ATOM 880 C C . LYS A 1 109 ? -9.992 -3.915 23.503 1.00 90.31 109 LYS A C 1
ATOM 882 O O . LYS A 1 109 ? -9.135 -3.892 22.624 1.00 90.31 109 LYS A O 1
ATOM 887 N N . ALA A 1 110 ? -10.968 -4.823 23.537 1.00 88.38 110 ALA A N 1
ATOM 888 C CA . ALA A 1 110 ? -11.110 -5.901 22.563 1.00 88.38 110 ALA A CA 1
ATOM 889 C C . ALA A 1 110 ? -11.214 -5.383 21.120 1.00 88.38 110 ALA A C 1
ATOM 891 O O . ALA A 1 110 ? -10.647 -5.971 20.197 1.00 88.38 110 ALA A O 1
ATOM 892 N N . LYS A 1 111 ? -11.924 -4.269 20.915 1.00 93.69 111 LYS A N 1
ATOM 893 C CA . LYS A 1 111 ? -12.041 -3.610 19.612 1.00 93.69 111 LYS A CA 1
ATOM 894 C C . LYS A 1 111 ? -10.708 -3.026 19.145 1.00 93.69 111 LYS A C 1
ATOM 896 O O . LYS A 1 111 ? -10.369 -3.197 17.974 1.00 93.69 111 LYS A O 1
ATOM 901 N N . VAL A 1 112 ? -9.953 -2.368 20.023 1.00 95.12 112 VAL A N 1
ATOM 902 C CA . VAL A 1 112 ? -8.623 -1.830 19.694 1.00 95.12 112 VAL A CA 1
ATOM 903 C C . VAL A 1 112 ? -7.664 -2.962 19.330 1.00 95.12 112 VAL A C 1
ATOM 905 O O . VAL A 1 112 ? -7.100 -2.936 18.238 1.00 95.12 112 VAL A O 1
ATOM 908 N N . TRP A 1 113 ? -7.575 -4.014 20.150 1.00 90.19 113 TRP A N 1
ATOM 909 C CA . TRP A 1 113 ? -6.728 -5.181 19.869 1.00 90.19 113 TRP A CA 1
ATOM 910 C C . TRP A 1 113 ? -7.073 -5.865 18.545 1.00 90.19 113 TRP A C 1
ATOM 912 O O . TRP A 1 113 ? -6.186 -6.217 17.769 1.00 90.19 113 TRP A O 1
ATOM 922 N N . ARG A 1 114 ? -8.363 -5.978 18.211 1.00 93.06 114 ARG A N 1
ATOM 923 C CA . ARG A 1 114 ? -8.776 -6.506 16.906 1.00 93.06 114 ARG A CA 1
ATOM 924 C C . ARG A 1 114 ? -8.305 -5.638 15.743 1.00 93.06 114 ARG A C 1
ATOM 926 O O . ARG A 1 114 ? -7.874 -6.177 14.724 1.00 93.06 114 ARG A O 1
ATOM 933 N N . ASN A 1 115 ? -8.412 -4.313 15.851 1.00 97.19 115 ASN A N 1
ATOM 934 C CA . ASN A 1 115 ? -7.962 -3.414 14.785 1.00 97.19 115 ASN A CA 1
ATOM 935 C C . ASN A 1 115 ? -6.436 -3.409 14.647 1.00 97.19 115 ASN A C 1
ATOM 937 O O . ASN A 1 115 ? -5.951 -3.366 13.519 1.00 97.19 115 ASN A O 1
ATOM 941 N N . ILE A 1 116 ? -5.705 -3.540 15.755 1.00 93.75 116 ILE A N 1
ATOM 942 C CA . ILE A 1 116 ? -4.253 -3.738 15.771 1.00 93.75 116 ILE A CA 1
ATOM 943 C C . ILE A 1 116 ? -3.875 -5.022 15.033 1.00 93.75 116 ILE A C 1
ATOM 945 O O . ILE A 1 116 ? -3.152 -4.973 14.043 1.00 93.75 116 ILE A O 1
ATOM 949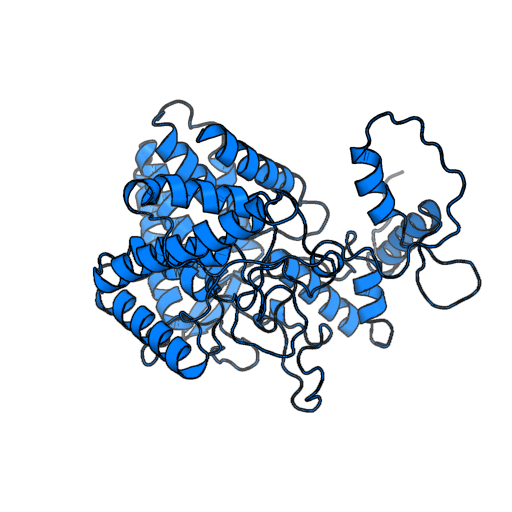 N N . ALA A 1 117 ? -4.451 -6.159 15.428 1.00 87.88 117 ALA A N 1
ATOM 950 C CA . ALA A 1 117 ? -4.187 -7.433 14.770 1.00 87.88 117 ALA A CA 1
ATOM 951 C C . ALA A 1 117 ? -4.578 -7.418 13.283 1.00 87.88 117 ALA A C 1
ATOM 953 O O . ALA A 1 117 ? -3.902 -8.027 12.460 1.00 87.88 117 ALA A O 1
ATOM 954 N N . SER A 1 118 ? -5.644 -6.696 12.925 1.00 94.00 118 SER A N 1
ATOM 955 C CA . SER A 1 118 ? -6.063 -6.520 11.529 1.00 94.00 118 SER A CA 1
ATOM 956 C C . SER A 1 118 ? -5.129 -5.591 10.745 1.00 94.00 118 SER A C 1
ATOM 958 O O . SER A 1 118 ? -4.974 -5.773 9.543 1.00 94.00 118 SER A O 1
ATOM 960 N N . ALA A 1 119 ? -4.501 -4.604 11.391 1.00 95.44 119 ALA A N 1
ATOM 961 C CA . ALA A 1 119 ? -3.478 -3.778 10.751 1.00 95.44 119 ALA A CA 1
ATOM 962 C C . ALA A 1 119 ? -2.211 -4.602 10.489 1.00 95.44 119 ALA A C 1
ATOM 964 O O . ALA A 1 119 ? -1.695 -4.547 9.377 1.00 95.44 119 ALA A O 1
ATOM 965 N N . SER A 1 120 ? -1.792 -5.459 11.425 1.00 89.88 120 SER A N 1
ATOM 966 C CA . SER A 1 120 ? -0.716 -6.426 11.161 1.00 89.88 120 SER A CA 1
ATOM 967 C C . SER A 1 120 ? -1.100 -7.415 10.055 1.00 89.88 120 SER A C 1
ATOM 969 O O . SER A 1 120 ? -0.297 -7.688 9.173 1.00 89.88 120 SER A O 1
ATOM 971 N N . GLU A 1 121 ? -2.357 -7.880 10.010 1.00 89.50 121 GLU A N 1
ATOM 972 C CA . GLU A 1 121 ? -2.868 -8.721 8.911 1.00 89.50 121 GLU A CA 1
ATOM 973 C C . GLU A 1 121 ? -2.745 -8.040 7.535 1.00 89.50 121 GLU A C 1
ATOM 975 O O . GLU A 1 121 ? -2.537 -8.711 6.525 1.00 89.50 121 GLU A O 1
ATOM 980 N N . SER A 1 122 ? -2.835 -6.708 7.487 1.00 93.00 122 SER A N 1
ATOM 981 C CA . SER A 1 122 ? -2.654 -5.938 6.253 1.00 93.00 122 SER A CA 1
ATOM 982 C C . SER A 1 122 ? -1.198 -5.827 5.792 1.00 93.00 122 SER A C 1
ATOM 984 O O . SER A 1 122 ? -0.949 -5.436 4.652 1.00 93.00 122 SER A O 1
ATOM 986 N N . GLY A 1 123 ? -0.244 -6.132 6.676 1.00 90.56 123 GLY A N 1
ATOM 987 C CA . GLY A 1 123 ? 1.176 -5.829 6.510 1.00 90.56 123 GLY A CA 1
ATOM 988 C C . GLY A 1 123 ? 1.532 -4.350 6.703 1.00 90.56 123 GLY A C 1
ATOM 989 O O . GLY A 1 123 ? 2.687 -4.000 6.522 1.00 90.56 123 GLY A O 1
ATOM 990 N N . TRP A 1 124 ? 0.564 -3.485 7.037 1.00 93.69 124 TRP A N 1
ATOM 991 C CA . TRP A 1 124 ? 0.739 -2.043 7.259 1.00 93.69 124 TRP A CA 1
ATOM 992 C C . TRP A 1 124 ? 0.513 -1.672 8.736 1.00 93.69 124 TRP A C 1
ATOM 994 O O . TRP A 1 124 ? -0.354 -0.851 9.054 1.00 93.69 124 TRP A O 1
ATOM 1004 N N . ASP A 1 125 ? 1.259 -2.286 9.652 1.00 91.12 125 ASP A N 1
ATOM 1005 C CA . ASP A 1 125 ? 1.258 -2.014 11.092 1.00 91.12 125 ASP A CA 1
ATOM 1006 C C . ASP A 1 125 ? 2.408 -1.076 11.504 1.00 91.12 125 ASP A C 1
ATOM 1008 O O . ASP A 1 125 ? 3.558 -1.469 11.585 1.00 91.12 125 ASP A O 1
ATOM 1012 N N . PHE A 1 126 ? 2.188 0.212 11.741 1.00 95.12 126 PHE A N 1
ATOM 1013 C CA . PHE A 1 126 ? 0.941 0.938 11.519 1.00 95.12 126 PHE A CA 1
ATOM 1014 C C . PHE A 1 126 ? 1.124 2.077 10.529 1.00 95.12 126 PHE A C 1
ATOM 1016 O O . PHE A 1 126 ? 2.235 2.394 10.100 1.00 95.12 126 PHE A O 1
ATOM 1023 N N . SER A 1 127 ? -0.008 2.666 10.157 1.00 97.81 127 SER A N 1
ATOM 1024 C CA . SER A 1 127 ? -0.128 3.766 9.213 1.00 97.81 127 SER A CA 1
ATOM 1025 C C . SER A 1 127 ? -1.333 4.619 9.582 1.00 97.81 127 SER A C 1
ATOM 1027 O O . SER A 1 127 ? -2.373 4.093 9.993 1.00 97.81 127 SER A O 1
ATOM 1029 N N . SER A 1 128 ? -1.237 5.918 9.319 1.00 97.50 128 SER A N 1
ATOM 1030 C CA . SER A 1 128 ? -2.351 6.864 9.283 1.00 97.50 128 SER A CA 1
ATOM 1031 C C . SER A 1 128 ? -3.514 6.370 8.420 1.00 97.50 128 SER A C 1
ATOM 1033 O O . SER A 1 128 ? -4.665 6.685 8.708 1.00 97.50 128 SER A O 1
ATOM 1035 N N . ARG A 1 129 ? -3.231 5.519 7.423 1.00 97.69 129 ARG A N 1
ATOM 1036 C CA . ARG A 1 129 ? -4.211 4.841 6.564 1.00 97.69 129 ARG A CA 1
ATOM 1037 C C . ARG A 1 129 ? -5.340 4.170 7.341 1.00 97.69 129 ARG A C 1
ATOM 1039 O O . ARG A 1 129 ? -6.482 4.176 6.889 1.00 97.69 129 ARG A O 1
ATOM 1046 N N . TRP A 1 130 ? -5.020 3.605 8.503 1.00 97.94 130 TRP A N 1
ATOM 1047 C CA . TRP A 1 130 ? -5.955 2.850 9.339 1.00 97.94 130 TRP A CA 1
ATOM 1048 C C . TRP A 1 130 ? -6.459 3.628 10.549 1.00 97.94 130 TRP A C 1
ATOM 1050 O O . TRP A 1 130 ? -7.245 3.089 11.328 1.00 97.94 130 TRP A O 1
ATOM 1060 N N . ILE A 1 131 ? -5.982 4.854 10.759 1.00 97.38 131 ILE A N 1
ATOM 1061 C CA . ILE A 1 131 ? -6.181 5.593 12.001 1.00 97.38 131 ILE A CA 1
ATOM 1062 C C . ILE A 1 131 ? -7.135 6.748 11.744 1.00 97.38 131 ILE A C 1
ATOM 1064 O O . ILE A 1 131 ? -6.898 7.598 10.887 1.00 97.38 131 ILE A O 1
ATOM 1068 N N . ARG A 1 132 ? -8.204 6.831 12.538 1.00 95.88 132 ARG A N 1
ATOM 1069 C CA . ARG A 1 132 ? -9.043 8.025 12.524 1.00 95.88 132 ARG A CA 1
ATOM 1070 C C . ARG A 1 132 ? -8.271 9.190 13.138 1.00 95.88 132 ARG A C 1
ATOM 1072 O O . ARG A 1 132 ? -7.934 9.155 14.325 1.00 95.88 132 ARG A O 1
ATOM 1079 N N . LYS A 1 133 ? -8.051 10.225 12.330 1.00 95.06 133 LYS A N 1
ATOM 1080 C CA . LYS A 1 133 ? -7.394 11.461 12.747 1.00 95.06 133 LYS A CA 1
ATOM 1081 C C . LYS A 1 133 ? -8.134 12.110 13.921 1.00 95.06 133 LYS A C 1
ATOM 1083 O O . LYS A 1 133 ? -9.351 12.287 13.877 1.00 95.06 133 LYS A O 1
ATOM 1088 N N . ASP A 1 134 ? -7.391 12.460 14.961 1.00 94.38 134 ASP A N 1
ATOM 1089 C CA . ASP A 1 134 ? -7.857 13.281 16.073 1.00 94.38 134 ASP A CA 1
ATOM 1090 C C . ASP A 1 134 ? -7.657 14.761 15.721 1.00 94.38 134 ASP A C 1
ATOM 1092 O O . ASP A 1 134 ? -6.553 15.293 15.810 1.00 94.38 134 ASP A O 1
ATOM 1096 N N . GLU A 1 135 ? -8.726 15.429 15.284 1.00 92.44 135 GLU A N 1
ATOM 1097 C CA . GLU A 1 135 ? -8.683 16.854 14.919 1.00 92.44 135 GLU A CA 1
ATOM 1098 C C . GLU A 1 135 ? -8.403 17.777 16.122 1.00 92.44 135 GLU A C 1
ATOM 1100 O O . GLU A 1 135 ? -8.022 18.934 15.935 1.00 92.44 135 GLU A O 1
ATOM 1105 N N . GLY A 1 136 ? -8.572 17.279 17.354 1.00 92.62 136 GLY A N 1
ATOM 1106 C CA . GLY A 1 136 ? -8.293 18.026 18.579 1.00 92.62 136 GLY A CA 1
ATOM 1107 C C . GLY A 1 136 ? -6.815 18.037 18.978 1.00 92.62 136 GLY A C 1
ATOM 1108 O O . GLY A 1 136 ? -6.386 18.943 19.691 1.00 92.62 136 GLY A O 1
ATOM 1109 N N . ASP A 1 137 ? -6.023 17.072 18.503 1.00 90.69 137 ASP A N 1
ATOM 1110 C CA . ASP A 1 137 ? -4.614 16.910 18.867 1.00 90.69 137 ASP A CA 1
ATOM 1111 C C . ASP A 1 137 ? -3.698 17.177 17.670 1.00 90.69 137 ASP A C 1
ATOM 1113 O O . ASP A 1 137 ? -3.358 16.290 16.891 1.00 90.69 137 ASP A O 1
ATOM 1117 N N . LYS A 1 138 ? -3.268 18.432 17.523 1.00 87.31 138 LYS A N 1
ATOM 1118 C CA . LYS A 1 138 ? -2.378 18.832 16.421 1.00 87.31 138 LYS A CA 1
ATOM 1119 C C . LYS A 1 138 ? -0.969 18.243 16.534 1.00 87.31 138 LYS A C 1
ATOM 1121 O O . LYS A 1 138 ? -0.274 18.183 15.521 1.00 87.31 138 LYS A O 1
ATOM 1126 N N . ALA A 1 139 ? -0.539 17.859 17.737 1.00 87.69 139 ALA A N 1
ATOM 1127 C CA . ALA A 1 139 ? 0.809 17.355 17.981 1.00 87.69 139 ALA A CA 1
ATOM 1128 C C . ALA A 1 139 ? 0.912 15.859 17.658 1.00 87.69 139 ALA A C 1
ATOM 1130 O O . ALA A 1 139 ? 1.887 15.434 17.044 1.00 87.69 139 ALA A O 1
ATOM 1131 N N . SER A 1 140 ? -0.106 15.076 18.026 1.00 88.81 140 SER A N 1
ATOM 1132 C CA . SER A 1 140 ? -0.179 13.638 17.755 1.00 88.81 140 SER A CA 1
ATOM 1133 C C . SER A 1 140 ? -1.580 13.226 17.272 1.00 88.81 140 SER A C 1
ATOM 1135 O O . SER A 1 140 ? -2.331 12.560 17.990 1.00 88.81 140 SER A O 1
ATOM 1137 N N . PRO A 1 141 ? -1.967 13.604 16.038 1.00 94.00 141 PRO A N 1
ATOM 1138 C CA . PRO A 1 141 ? -3.321 13.358 15.539 1.00 94.00 141 PRO A CA 1
ATOM 1139 C C . PRO A 1 141 ? -3.594 11.887 15.180 1.00 94.00 141 PRO A C 1
ATOM 1141 O O . PRO A 1 141 ? -4.745 11.505 14.974 1.00 94.00 141 PRO A O 1
ATOM 1144 N N . TRP A 1 142 ? -2.566 11.038 15.100 1.00 95.12 142 TRP A N 1
ATOM 1145 C CA . TRP A 1 142 ? -2.663 9.661 14.601 1.00 95.12 142 TRP A CA 1
ATOM 1146 C C . TRP A 1 142 ? -2.427 8.623 15.707 1.00 95.12 142 TRP A C 1
ATOM 1148 O O . TRP A 1 142 ? -1.494 7.826 15.662 1.00 95.12 142 TRP A O 1
ATOM 1158 N N . LYS A 1 143 ? -3.292 8.628 16.722 1.00 94.31 143 LYS A N 1
ATOM 1159 C CA . LYS A 1 143 ? -3.190 7.735 17.888 1.00 94.31 143 LYS A CA 1
ATOM 1160 C C . LYS A 1 143 ? -3.595 6.303 17.535 1.00 94.31 143 LYS A C 1
ATOM 1162 O O . LYS A 1 143 ? -4.681 6.087 17.003 1.00 94.31 143 LYS A O 1
ATOM 1167 N N . LEU A 1 144 ? -2.797 5.308 17.931 1.00 94.69 144 LEU A N 1
ATOM 1168 C CA . LEU A 1 144 ? -3.112 3.886 17.701 1.00 94.69 144 LEU A CA 1
ATOM 1169 C C . LEU A 1 144 ? -4.421 3.434 18.370 1.00 94.69 144 LEU A C 1
ATOM 1171 O O . LEU A 1 144 ? -5.104 2.543 17.872 1.00 94.69 144 LEU A O 1
ATOM 1175 N N . THR A 1 145 ? -4.846 4.102 19.445 1.00 94.94 145 THR A N 1
ATOM 1176 C CA . THR A 1 145 ? -6.166 3.884 20.063 1.00 94.94 145 THR A CA 1
ATOM 1177 C C . THR A 1 145 ? -7.337 4.193 19.124 1.00 94.94 145 THR A C 1
ATOM 1179 O O . THR A 1 145 ? -8.444 3.716 19.358 1.00 94.94 145 THR A O 1
ATOM 1182 N N . ASN A 1 146 ? -7.107 4.973 18.062 1.00 95.94 146 ASN A N 1
ATOM 1183 C CA . ASN A 1 146 ? -8.097 5.348 17.053 1.00 95.94 146 ASN A CA 1
ATOM 1184 C C . ASN A 1 146 ? -8.040 4.457 15.796 1.00 95.94 146 ASN A C 1
ATOM 1186 O O . ASN A 1 146 ? -8.619 4.819 14.766 1.00 95.94 146 ASN A O 1
ATOM 1190 N N . LEU A 1 147 ? -7.341 3.317 15.849 1.00 96.50 147 LEU A N 1
ATOM 1191 C CA . LEU A 1 147 ? -7.309 2.350 14.755 1.00 96.50 147 LEU A CA 1
ATOM 1192 C C . LEU A 1 147 ? -8.718 1.848 14.409 1.00 96.50 147 LEU A C 1
ATOM 1194 O O . LEU A 1 147 ? -9.502 1.438 15.267 1.00 96.50 147 LEU A O 1
ATOM 1198 N N . MET A 1 148 ? -9.011 1.842 13.114 1.00 97.12 148 MET A N 1
ATOM 1199 C CA . MET A 1 148 ? -10.300 1.474 12.536 1.00 97.12 148 MET A CA 1
ATOM 1200 C C . MET A 1 148 ? -10.146 0.557 11.315 1.00 97.12 148 MET A C 1
ATOM 1202 O O . MET A 1 148 ? -11.016 0.524 10.449 1.00 97.12 148 MET A O 1
ATOM 1206 N N . THR A 1 149 ? -9.060 -0.216 11.248 1.00 97.94 149 THR A N 1
ATOM 1207 C CA . THR A 1 149 ? -8.730 -1.143 10.152 1.00 97.94 149 THR A CA 1
ATOM 1208 C C . THR A 1 149 ? -9.914 -2.011 9.718 1.00 97.94 149 THR A C 1
ATOM 1210 O O . THR A 1 149 ? -10.198 -2.144 8.534 1.00 97.94 149 THR A O 1
ATOM 1213 N N . THR A 1 150 ? -10.676 -2.548 10.676 1.00 97.12 150 THR A N 1
ATOM 1214 C CA . THR A 1 150 ? -11.839 -3.420 10.415 1.00 97.12 150 THR A CA 1
ATOM 1215 C C . THR A 1 150 ? -13.063 -2.695 9.846 1.00 97.12 150 THR A C 1
ATOM 1217 O O . THR A 1 150 ? -14.055 -3.343 9.497 1.00 97.12 150 THR A O 1
ATOM 1220 N N . ARG A 1 151 ? -13.024 -1.361 9.790 1.00 97.81 151 ARG A N 1
ATOM 1221 C CA . ARG A 1 151 ? -14.058 -0.483 9.222 1.00 97.81 151 ARG A CA 1
ATOM 1222 C C . ARG A 1 151 ? -13.679 0.048 7.840 1.00 97.81 151 ARG A C 1
ATOM 1224 O O . ARG A 1 151 ? -14.478 0.741 7.215 1.00 97.81 151 ARG A O 1
ATOM 1231 N N . ILE A 1 152 ? -12.492 -0.299 7.355 1.00 98.56 152 ILE A N 1
ATOM 1232 C CA . ILE A 1 152 ? -11.995 0.092 6.043 1.00 98.56 152 ILE A CA 1
ATOM 1233 C C . ILE A 1 152 ? -12.079 -1.121 5.120 1.00 98.56 152 ILE A C 1
ATOM 1235 O O . ILE A 1 152 ? -11.699 -2.231 5.491 1.00 98.56 152 ILE A O 1
ATOM 1239 N N . VAL A 1 153 ? -12.592 -0.903 3.912 1.00 98.56 153 VAL A N 1
ATOM 1240 C CA . VAL A 1 153 ? -12.484 -1.843 2.799 1.00 98.56 153 VAL A CA 1
ATOM 1241 C C . VAL A 1 153 ? -11.261 -1.410 1.988 1.00 98.56 153 VAL A C 1
ATOM 1243 O O . VAL A 1 153 ? -11.310 -0.370 1.324 1.00 98.56 153 VAL A O 1
ATOM 1246 N N . PRO A 1 154 ? -10.140 -2.140 2.087 1.00 98.12 154 PRO A N 1
ATOM 1247 C CA . PRO A 1 154 ? -8.872 -1.697 1.544 1.00 98.12 154 PRO A CA 1
ATOM 1248 C C . PRO A 1 154 ? -8.762 -2.051 0.062 1.00 98.12 154 PRO A C 1
ATOM 1250 O O . PRO A 1 154 ? -8.979 -3.192 -0.358 1.00 98.12 154 PRO A O 1
ATOM 1253 N N . MET A 1 155 ? -8.429 -1.055 -0.744 1.00 97.69 155 MET A N 1
ATOM 1254 C CA . MET A 1 155 ? -8.367 -1.154 -2.196 1.00 97.69 155 MET A CA 1
ATOM 1255 C C . MET A 1 155 ? -7.287 -2.153 -2.645 1.00 97.69 155 MET A C 1
ATOM 1257 O O . MET A 1 155 ? -7.511 -2.908 -3.586 1.00 97.69 155 MET A O 1
ATOM 1261 N N . ASP A 1 156 ? -6.155 -2.247 -1.947 1.00 96.56 156 ASP A N 1
ATOM 1262 C CA . ASP A 1 156 ? -5.043 -3.130 -2.320 1.00 96.56 156 ASP A CA 1
ATOM 1263 C C . ASP A 1 156 ? -5.380 -4.605 -2.126 1.00 96.56 156 ASP A C 1
ATOM 1265 O O . ASP A 1 156 ? -5.119 -5.405 -3.020 1.00 96.56 156 ASP A O 1
ATOM 1269 N N . LEU A 1 157 ? -6.023 -4.972 -1.014 1.00 96.81 157 LEU A N 1
ATOM 1270 C CA . LEU A 1 157 ? -6.499 -6.342 -0.808 1.00 96.81 157 LEU A CA 1
ATOM 1271 C C . LEU A 1 157 ? -7.462 -6.760 -1.918 1.00 96.81 157 LEU A C 1
ATOM 1273 O O . LEU A 1 157 ? -7.376 -7.867 -2.443 1.00 96.81 157 LEU A O 1
ATOM 1277 N N . ASN A 1 158 ? -8.392 -5.875 -2.278 1.00 97.94 158 ASN A N 1
ATOM 1278 C CA . ASN A 1 158 ? -9.388 -6.171 -3.299 1.00 97.94 158 ASN A CA 1
ATOM 1279 C C . ASN A 1 158 ? -8.749 -6.240 -4.695 1.00 97.94 158 ASN A C 1
ATOM 1281 O O . ASN A 1 158 ? -9.064 -7.154 -5.456 1.00 97.94 158 ASN A O 1
ATOM 1285 N N . ALA A 1 159 ? -7.790 -5.365 -5.008 1.00 96.12 159 ALA A N 1
ATOM 1286 C CA . ALA A 1 159 ? -6.993 -5.463 -6.228 1.00 96.12 159 ALA A CA 1
ATOM 1287 C C . ALA A 1 159 ? -6.205 -6.784 -6.274 1.00 96.12 159 ALA A C 1
ATOM 1289 O O . ALA A 1 159 ? -6.191 -7.463 -7.299 1.00 96.12 159 ALA A O 1
ATOM 1290 N N . LEU A 1 160 ? -5.617 -7.206 -5.152 1.00 93.94 160 LEU A N 1
ATOM 1291 C CA . LEU A 1 160 ? -4.910 -8.479 -5.049 1.00 93.94 160 LEU A CA 1
ATOM 1292 C C . LEU A 1 160 ? -5.853 -9.675 -5.240 1.00 93.94 160 LEU A C 1
ATOM 1294 O O . LEU A 1 160 ? -5.512 -10.606 -5.963 1.00 93.94 160 LEU A O 1
ATOM 1298 N N . MET A 1 161 ? -7.058 -9.655 -4.660 1.00 94.88 161 MET A N 1
ATOM 1299 C CA . MET A 1 161 ? -8.055 -10.713 -4.880 1.00 94.88 161 MET A CA 1
ATOM 1300 C C . MET A 1 161 ? -8.498 -10.788 -6.343 1.00 94.88 161 MET A C 1
ATOM 1302 O O . MET A 1 161 ? -8.635 -11.884 -6.884 1.00 94.88 161 MET A O 1
ATOM 1306 N N . CYS A 1 162 ? -8.660 -9.640 -6.996 1.00 94.88 162 CYS A N 1
ATOM 1307 C CA . CYS A 1 162 ? -8.927 -9.544 -8.426 1.00 94.88 162 CYS A CA 1
ATOM 1308 C C . CYS A 1 162 ? -7.797 -10.182 -9.256 1.00 94.88 162 CYS A C 1
ATOM 1310 O O . CYS A 1 162 ? -8.051 -11.116 -10.019 1.00 94.88 162 CYS A O 1
ATOM 1312 N N . GLY A 1 163 ? -6.541 -9.776 -9.032 1.00 91.38 163 GLY A N 1
ATOM 1313 C CA . GLY A 1 163 ? -5.374 -10.364 -9.701 1.00 91.38 163 GLY A CA 1
ATOM 1314 C C . GLY A 1 163 ? -5.210 -11.862 -9.419 1.00 91.38 163 GLY A C 1
ATOM 1315 O O . GLY A 1 163 ? -4.881 -12.640 -10.311 1.00 91.38 163 GLY A O 1
ATOM 1316 N N . ASN A 1 164 ? -5.540 -12.312 -8.207 1.00 90.00 164 ASN A N 1
ATOM 1317 C CA . ASN A 1 164 ? -5.536 -13.727 -7.836 1.00 90.00 164 ASN A CA 1
ATOM 1318 C C . ASN A 1 164 ? -6.555 -14.552 -8.638 1.00 90.00 164 ASN A C 1
ATOM 1320 O O . ASN A 1 164 ? -6.265 -15.692 -9.009 1.00 90.00 164 ASN A O 1
ATOM 1324 N N . MET A 1 165 ? -7.738 -14.002 -8.936 1.00 93.31 165 MET A N 1
ATOM 1325 C CA . MET A 1 165 ? -8.725 -14.674 -9.791 1.00 93.31 165 MET A CA 1
ATOM 1326 C C . MET A 1 165 ? -8.218 -14.815 -11.232 1.00 93.31 165 MET A C 1
ATOM 1328 O O . MET A 1 165 ? -8.348 -15.895 -11.813 1.00 93.31 165 MET A O 1
ATOM 1332 N N . GLU A 1 166 ? -7.600 -13.769 -11.785 1.00 92.44 166 GLU A N 1
ATOM 1333 C CA . GLU A 1 166 ? -6.994 -13.805 -13.123 1.00 92.44 166 GLU A CA 1
ATOM 1334 C C . GLU A 1 166 ? -5.828 -14.802 -13.185 1.00 92.44 166 GLU A C 1
ATOM 1336 O O . GLU A 1 166 ? -5.779 -15.670 -14.061 1.00 92.44 166 GLU A O 1
ATOM 1341 N N . MET A 1 167 ? -4.932 -14.759 -12.197 1.00 87.81 167 MET A N 1
ATOM 1342 C CA . MET A 1 167 ? -3.804 -15.680 -12.088 1.00 87.81 167 MET A CA 1
ATOM 1343 C C . MET A 1 167 ? -4.275 -17.136 -12.014 1.00 87.81 167 MET A C 1
ATOM 1345 O O . MET A 1 167 ? -3.758 -17.991 -12.732 1.00 87.81 167 MET A O 1
ATOM 1349 N N . LEU A 1 168 ? -5.305 -17.437 -11.215 1.00 89.44 168 LEU A N 1
ATOM 1350 C CA . LEU A 1 168 ? -5.897 -18.777 -11.178 1.00 89.44 168 LEU A CA 1
ATOM 1351 C C . LEU A 1 168 ? -6.461 -19.192 -12.540 1.00 89.44 168 LEU A C 1
ATOM 1353 O O . LEU A 1 168 ? -6.275 -20.342 -12.942 1.00 89.44 168 LEU A O 1
ATOM 1357 N N . ALA A 1 169 ? -7.107 -18.283 -13.272 1.00 91.81 169 ALA A N 1
ATOM 1358 C CA . ALA A 1 169 ? -7.602 -18.576 -14.613 1.00 91.81 169 ALA A CA 1
ATOM 1359 C C . ALA A 1 169 ? -6.467 -18.980 -15.571 1.00 91.81 169 ALA A C 1
ATOM 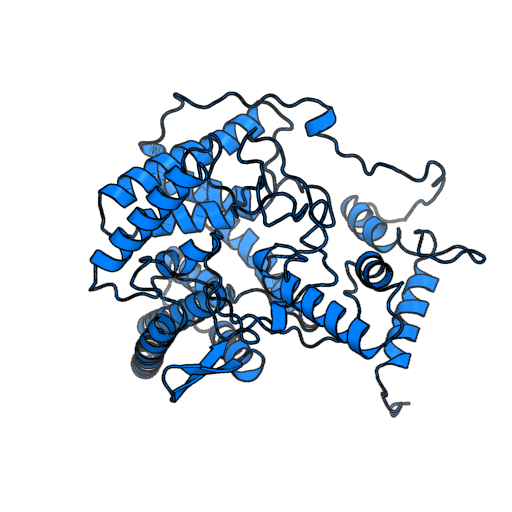1361 O O . ALA A 1 169 ? -6.594 -19.986 -16.279 1.00 91.81 169 ALA A O 1
ATOM 1362 N N . HIS A 1 170 ? -5.347 -18.249 -15.556 1.00 88.69 170 HIS A N 1
ATOM 1363 C CA . HIS A 1 170 ? -4.156 -18.578 -16.346 1.00 88.69 170 HIS A CA 1
ATOM 1364 C C . HIS A 1 170 ? -3.544 -19.911 -15.936 1.00 88.69 170 HIS A C 1
ATOM 1366 O O . HIS A 1 170 ? -3.223 -20.746 -16.780 1.00 88.69 170 HIS A O 1
ATOM 1372 N N . LEU A 1 171 ? -3.415 -20.133 -14.638 1.00 85.06 171 LEU A N 1
ATOM 1373 C CA . LEU A 1 171 ? -2.816 -21.334 -14.092 1.00 85.06 171 LEU A CA 1
ATOM 1374 C C . LEU A 1 171 ? -3.623 -22.601 -14.427 1.00 85.06 171 LEU A C 1
ATOM 1376 O O . LEU A 1 171 ? -3.045 -23.602 -14.852 1.00 85.06 171 LEU A O 1
ATOM 1380 N N . TYR A 1 172 ? -4.956 -22.549 -14.339 1.00 88.31 172 TYR A N 1
ATOM 1381 C CA . TYR A 1 172 ? -5.814 -23.653 -14.784 1.00 88.31 172 TYR A CA 1
ATOM 1382 C C . TYR A 1 172 ? -5.703 -23.914 -16.290 1.00 88.31 172 TYR A C 1
ATOM 1384 O O . TYR A 1 172 ? -5.738 -25.070 -16.715 1.00 88.31 172 TYR A O 1
ATOM 1392 N N . LEU A 1 173 ? -5.518 -22.864 -17.097 1.00 89.69 173 LEU A N 1
ATOM 1393 C CA . LEU A 1 173 ? -5.293 -23.014 -18.533 1.00 89.69 173 LEU A CA 1
ATOM 1394 C C . LEU A 1 173 ? -3.984 -23.761 -18.824 1.00 89.69 173 LEU A C 1
ATOM 1396 O O . LEU A 1 173 ? -3.975 -24.642 -19.683 1.00 89.69 173 LEU A O 1
ATOM 1400 N N . GLN A 1 174 ? -2.908 -23.456 -18.088 1.00 84.00 174 GLN A N 1
ATOM 1401 C CA . GLN A 1 174 ? -1.596 -24.096 -18.264 1.00 84.00 174 GLN A CA 1
ATOM 1402 C C . GLN A 1 174 ? -1.619 -25.606 -18.000 1.00 84.00 174 GLN A C 1
ATOM 1404 O O . GLN A 1 174 ? -0.882 -26.349 -18.648 1.00 84.00 174 GLN A O 1
ATOM 1409 N N . ILE A 1 175 ? -2.488 -26.071 -17.098 1.00 85.31 175 ILE A N 1
ATOM 1410 C CA . ILE A 1 175 ? -2.660 -27.502 -16.795 1.00 85.31 175 ILE A CA 1
ATOM 1411 C C . ILE A 1 175 ? -3.780 -28.172 -17.607 1.00 85.31 175 ILE A C 1
ATOM 1413 O O . ILE A 1 175 ? -4.117 -29.325 -17.356 1.00 85.31 175 ILE A O 1
ATOM 1417 N N . GLY A 1 176 ? -4.377 -27.461 -18.569 1.00 88.12 176 GLY A N 1
ATOM 1418 C CA . GLY A 1 176 ? -5.410 -27.992 -19.462 1.00 88.12 176 GLY A CA 1
ATOM 1419 C C . GLY A 1 176 ? -6.839 -27.984 -18.904 1.00 88.12 176 GLY A C 1
ATOM 1420 O O . GLY A 1 176 ? -7.763 -28.372 -19.621 1.00 88.12 176 GLY A O 1
ATOM 1421 N N . ASP A 1 177 ? -7.071 -27.488 -17.683 1.00 91.19 177 ASP A N 1
ATOM 1422 C CA . ASP A 1 177 ? -8.413 -27.355 -17.094 1.00 91.19 177 ASP A CA 1
ATOM 1423 C C . ASP A 1 177 ? -9.116 -26.090 -17.620 1.00 91.19 177 ASP A C 1
ATOM 1425 O O . ASP A 1 177 ? -9.277 -25.066 -16.946 1.00 91.19 177 ASP A O 1
ATOM 1429 N N . LYS A 1 178 ? -9.546 -26.159 -18.884 1.00 95.31 178 LYS A N 1
ATOM 1430 C CA . LYS A 1 178 ? -10.222 -25.050 -19.575 1.00 95.31 178 LYS A CA 1
ATOM 1431 C C . LYS A 1 178 ? -11.538 -24.645 -18.902 1.00 95.31 178 LYS A C 1
ATOM 1433 O O . LYS A 1 178 ? -11.943 -23.489 -19.014 1.00 95.31 178 LYS A O 1
ATOM 1438 N N . ALA A 1 179 ? -12.218 -25.575 -18.228 1.00 96.19 179 ALA A N 1
ATOM 1439 C CA . ALA A 1 179 ? -13.480 -25.297 -17.548 1.00 96.19 179 ALA A CA 1
ATOM 1440 C C . ALA A 1 179 ? -13.260 -24.387 -16.334 1.00 96.19 179 ALA A C 1
ATOM 1442 O O . ALA A 1 179 ? -13.897 -23.335 -16.239 1.00 96.19 179 ALA A O 1
ATOM 1443 N N . LYS A 1 180 ? -12.311 -24.730 -15.450 1.00 92.81 180 LYS A N 1
ATOM 1444 C CA . LYS A 1 180 ? -11.971 -23.866 -14.311 1.00 92.81 180 LYS A CA 1
ATOM 1445 C C . LYS A 1 180 ? -11.324 -22.565 -14.750 1.00 92.81 180 LYS A C 1
ATOM 1447 O O . LYS A 1 180 ? -11.637 -21.532 -14.167 1.00 92.81 180 LYS A O 1
ATOM 1452 N N . SER A 1 181 ? -10.493 -22.592 -15.791 1.00 94.38 181 SER A N 1
ATOM 1453 C CA . SER A 1 181 ? -9.926 -21.371 -16.367 1.00 94.38 181 SER A CA 1
ATOM 1454 C C . SER A 1 181 ? -11.022 -20.365 -16.744 1.00 94.38 181 SER A C 1
ATOM 1456 O O . SER A 1 181 ? -11.028 -19.248 -16.229 1.00 94.38 181 SER A O 1
ATOM 1458 N N . ARG A 1 182 ? -12.027 -20.787 -17.530 1.00 97.56 182 ARG A N 1
ATOM 1459 C CA . ARG A 1 182 ? -13.181 -19.937 -17.879 1.00 97.56 182 ARG A CA 1
ATOM 1460 C C . ARG A 1 182 ? -13.971 -19.481 -16.654 1.00 97.56 182 ARG A C 1
ATOM 1462 O O . ARG A 1 182 ? -14.354 -18.318 -16.582 1.00 97.56 182 ARG A O 1
ATOM 1469 N N . ALA A 1 183 ? -14.197 -20.369 -15.686 1.00 96.25 183 ALA A N 1
ATOM 1470 C CA . ALA A 1 183 ? -14.938 -20.030 -14.474 1.00 96.25 183 ALA A CA 1
ATOM 1471 C C . ALA A 1 183 ? -14.236 -18.943 -13.639 1.00 96.25 183 ALA A C 1
ATOM 1473 O O . ALA A 1 183 ? -14.892 -18.023 -13.156 1.00 96.25 183 ALA A O 1
ATOM 1474 N N . TYR A 1 184 ? -12.913 -19.025 -13.468 1.00 94.69 184 TYR A N 1
ATOM 1475 C CA . TYR A 1 184 ? -12.143 -18.007 -12.747 1.00 94.69 184 TYR A CA 1
ATOM 1476 C C . TYR A 1 184 ? -11.998 -16.709 -13.538 1.00 94.69 184 TYR A C 1
ATOM 1478 O O . TYR A 1 184 ? -12.090 -15.639 -12.944 1.00 94.69 184 TYR A O 1
ATOM 1486 N N . HIS A 1 185 ? -11.870 -16.788 -14.864 1.00 95.81 185 HIS A N 1
ATOM 1487 C CA . HIS A 1 185 ? -11.854 -15.596 -15.706 1.00 95.81 185 HIS A CA 1
ATOM 1488 C C . HIS A 1 185 ? -13.183 -14.826 -15.631 1.00 95.81 185 HIS A C 1
ATOM 1490 O O . HIS A 1 185 ? -13.175 -13.613 -15.457 1.00 95.81 185 HIS A O 1
ATOM 1496 N N . GLY A 1 186 ? -14.325 -15.525 -15.651 1.00 96.94 186 GLY A N 1
ATOM 1497 C CA . GLY A 1 186 ? -15.633 -14.891 -15.452 1.00 96.94 186 GLY A CA 1
ATOM 1498 C C . GLY A 1 186 ? -15.776 -14.230 -14.074 1.00 96.94 186 GLY A C 1
ATOM 1499 O O . GLY A 1 186 ? -16.307 -13.128 -13.972 1.00 96.94 186 GLY A O 1
ATOM 1500 N N . LYS A 1 187 ? -15.243 -14.854 -13.010 1.00 95.62 187 LYS A N 1
ATOM 1501 C CA . LYS A 1 187 ? -15.197 -14.239 -11.668 1.00 95.62 187 LYS A CA 1
ATOM 1502 C C . LYS A 1 187 ? -14.346 -12.972 -11.645 1.00 95.62 187 LYS A C 1
ATOM 1504 O O . LYS A 1 187 ? -14.771 -11.985 -11.058 1.00 95.62 187 LYS A O 1
ATOM 1509 N N . TYR A 1 188 ? -13.181 -13.003 -12.291 1.00 95.81 188 TYR A N 1
ATOM 1510 C CA . TYR A 1 188 ? -12.310 -11.840 -12.436 1.00 95.81 188 TYR A CA 1
ATOM 1511 C C . TYR A 1 188 ? -13.032 -10.678 -13.133 1.00 95.81 188 TYR A C 1
ATOM 1513 O O . TYR A 1 188 ? -13.047 -9.578 -12.592 1.00 95.81 188 TYR A O 1
ATOM 1521 N N . GLN A 1 189 ? -13.691 -10.926 -14.271 1.00 95.00 189 GLN A N 1
ATOM 1522 C CA . GLN A 1 189 ? -14.404 -9.884 -15.022 1.00 95.00 189 GLN A CA 1
ATOM 1523 C C . GLN A 1 189 ? -15.505 -9.219 -14.184 1.00 95.00 189 GLN A C 1
ATOM 1525 O O . GLN A 1 189 ? -15.538 -7.996 -14.074 1.00 95.00 189 GLN A O 1
ATOM 1530 N N . LEU A 1 190 ? -16.352 -10.022 -13.530 1.00 95.06 190 LEU A N 1
ATOM 1531 C CA . LEU A 1 190 ? -17.409 -9.509 -12.653 1.00 95.06 190 LEU A CA 1
ATOM 1532 C C . LEU A 1 190 ? -16.834 -8.718 -11.470 1.00 95.06 190 LEU A C 1
ATOM 1534 O O . LEU A 1 190 ? -17.299 -7.623 -11.157 1.00 95.06 190 LEU A O 1
ATOM 1538 N N . PHE A 1 191 ? -15.794 -9.247 -10.821 1.00 96.75 191 PHE A N 1
ATOM 1539 C CA . PHE A 1 191 ? -15.197 -8.588 -9.665 1.00 96.75 191 PHE A CA 1
ATOM 1540 C C . PHE A 1 191 ? -14.455 -7.300 -10.044 1.00 96.75 191 PHE A C 1
ATOM 1542 O O . PHE A 1 191 ? -14.469 -6.346 -9.274 1.00 96.75 191 PHE A O 1
ATOM 1549 N N . MET A 1 192 ? -13.852 -7.222 -11.232 1.00 95.88 192 MET A N 1
ATOM 1550 C CA . MET A 1 192 ? -13.210 -6.006 -11.738 1.00 95.88 192 MET A CA 1
ATOM 1551 C C . MET A 1 192 ? -14.220 -4.860 -11.924 1.00 95.88 192 MET A C 1
ATOM 1553 O O . MET A 1 192 ? -13.916 -3.708 -11.601 1.00 95.88 192 MET A O 1
ATOM 1557 N N . GLU A 1 193 ? -15.435 -5.153 -12.399 1.00 94.25 193 GLU A N 1
ATOM 1558 C CA . GLU A 1 193 ? -16.514 -4.158 -12.488 1.00 94.25 193 GLU A CA 1
ATOM 1559 C C . GLU A 1 193 ? -16.947 -3.664 -11.101 1.00 94.25 193 GLU A C 1
ATOM 1561 O O . GLU A 1 193 ? -17.118 -2.458 -10.880 1.00 94.25 193 GLU A O 1
ATOM 1566 N N . ASP A 1 194 ? -17.081 -4.582 -10.142 1.00 96.38 194 ASP A N 1
ATOM 1567 C CA . ASP A 1 194 ? -17.395 -4.254 -8.752 1.00 96.38 194 ASP A CA 1
ATOM 1568 C C . ASP A 1 194 ? -16.287 -3.416 -8.105 1.00 96.38 194 ASP A C 1
ATOM 1570 O O . ASP A 1 194 ? -16.575 -2.365 -7.523 1.00 96.38 194 ASP A O 1
ATOM 1574 N N . PHE A 1 195 ? -15.030 -3.811 -8.298 1.00 97.06 195 PHE A N 1
ATOM 1575 C CA . PHE A 1 195 ? -13.832 -3.104 -7.858 1.00 97.06 195 PHE A CA 1
ATOM 1576 C C . PHE A 1 195 ? -13.810 -1.661 -8.375 1.00 97.06 195 PHE A C 1
ATOM 1578 O O . PHE A 1 195 ? -13.715 -0.712 -7.591 1.00 97.06 195 PHE A O 1
ATOM 1585 N N . LYS A 1 196 ? -13.991 -1.477 -9.690 1.00 95.12 196 LYS A N 1
ATOM 1586 C CA . LYS A 1 196 ? -14.073 -0.152 -10.321 1.00 95.12 196 LYS A CA 1
ATOM 1587 C C . LYS A 1 196 ? -15.225 0.673 -9.750 1.00 95.12 196 LYS A C 1
ATOM 1589 O O . LYS A 1 196 ? -15.085 1.880 -9.595 1.00 95.12 196 LYS A O 1
ATOM 1594 N N . SER A 1 197 ? -16.357 0.047 -9.426 1.00 95.69 197 SER A N 1
ATOM 1595 C CA . SER A 1 197 ? -17.537 0.764 -8.933 1.00 95.69 197 SER A CA 1
ATOM 1596 C C . SER A 1 197 ? -17.405 1.324 -7.516 1.00 95.69 197 SER A C 1
ATOM 1598 O O . SER A 1 197 ? -18.120 2.276 -7.202 1.00 95.69 197 SER A O 1
ATOM 1600 N N . LEU A 1 198 ? -16.530 0.745 -6.684 1.00 97.50 198 LEU A N 1
ATOM 1601 C CA . LEU A 1 198 ? -16.312 1.189 -5.308 1.00 97.50 198 LEU A CA 1
ATOM 1602 C C . LEU A 1 198 ? -15.077 2.081 -5.185 1.00 97.50 198 LEU A C 1
ATOM 1604 O O . LEU A 1 198 ? -15.182 3.177 -4.652 1.00 97.50 198 LEU A O 1
ATOM 1608 N N . PHE A 1 199 ? -13.921 1.624 -5.671 1.00 97.50 199 PHE A N 1
ATOM 1609 C CA . PHE A 1 199 ? -12.640 2.242 -5.317 1.00 97.50 199 PHE A CA 1
ATOM 1610 C C . PHE A 1 199 ? -12.178 3.321 -6.295 1.00 97.50 199 PHE A C 1
ATOM 1612 O O . PHE A 1 199 ? -11.396 4.186 -5.909 1.00 97.50 199 PHE A O 1
ATOM 1619 N N . TYR A 1 200 ? -12.612 3.272 -7.560 1.00 95.56 200 TYR A N 1
ATOM 1620 C CA . TYR A 1 200 ? -12.122 4.186 -8.593 1.00 95.56 200 TYR A CA 1
ATOM 1621 C C . TYR A 1 200 ? -12.884 5.511 -8.582 1.00 95.56 200 TYR A C 1
ATOM 1623 O O . TYR A 1 200 ? -14.072 5.557 -8.913 1.00 95.56 200 TYR A O 1
ATOM 1631 N N . LYS A 1 201 ? -12.182 6.609 -8.288 1.00 95.06 201 LYS A N 1
ATOM 1632 C CA . LYS A 1 201 ? -12.739 7.960 -8.399 1.00 95.06 201 LYS A CA 1
ATOM 1633 C C . LYS A 1 201 ? -12.370 8.554 -9.755 1.00 95.06 201 LYS A C 1
ATOM 1635 O O . LYS A 1 201 ? -11.233 8.978 -9.970 1.00 95.06 201 LYS A O 1
ATOM 1640 N N . LYS A 1 202 ? -13.329 8.580 -10.686 1.00 91.38 202 LYS A N 1
ATOM 1641 C CA . LYS A 1 202 ? -13.102 8.960 -12.094 1.00 91.38 202 LYS A CA 1
ATOM 1642 C C . LYS A 1 202 ? -12.525 10.369 -12.239 1.00 91.38 202 LYS A C 1
ATOM 1644 O O . LYS A 1 202 ? -11.654 10.573 -13.077 1.00 91.38 202 LYS A O 1
ATOM 1649 N N . GLU A 1 203 ? -12.981 11.308 -11.416 1.00 93.44 203 GLU A N 1
ATOM 1650 C CA . GLU A 1 203 ? -12.544 12.709 -11.419 1.00 93.44 203 GLU A CA 1
ATOM 1651 C C . GLU A 1 203 ? -11.069 12.840 -11.032 1.00 93.44 203 GLU A C 1
ATOM 1653 O O . GLU A 1 203 ? -10.383 13.749 -11.486 1.00 93.44 203 GLU A O 1
ATOM 1658 N N . HIS A 1 204 ? -10.582 11.933 -10.182 1.00 94.00 204 HIS A N 1
ATOM 1659 C CA . HIS A 1 204 ? -9.193 11.919 -9.735 1.00 94.00 204 HIS A CA 1
ATOM 1660 C C . HIS A 1 204 ? -8.322 10.996 -10.579 1.00 94.00 204 HIS A C 1
ATOM 1662 O O . HIS A 1 204 ? -7.109 11.147 -10.559 1.00 94.00 204 HIS A O 1
ATOM 1668 N N . GLY A 1 205 ? -8.911 10.024 -11.278 1.00 92.44 205 GLY A N 1
ATOM 1669 C CA . GLY A 1 205 ? -8.161 9.072 -12.086 1.00 92.44 205 GLY A CA 1
ATOM 1670 C C . GLY A 1 205 ? -7.434 7.984 -11.296 1.00 92.44 205 GLY A C 1
ATOM 1671 O O . GLY A 1 205 ? -6.617 7.288 -11.884 1.00 92.44 205 GLY A O 1
ATOM 1672 N N . ILE A 1 206 ? -7.715 7.815 -10.002 1.00 94.06 206 ILE A N 1
ATOM 1673 C CA . ILE A 1 206 ? -7.000 6.896 -9.100 1.00 94.06 206 ILE A CA 1
ATOM 1674 C C . ILE A 1 206 ? -7.983 6.115 -8.212 1.00 94.06 206 ILE A C 1
ATOM 1676 O O . ILE A 1 206 ? -9.176 6.433 -8.152 1.00 94.06 206 ILE A O 1
ATOM 1680 N N . TRP A 1 207 ? -7.476 5.084 -7.535 1.00 95.94 207 TRP A N 1
ATOM 1681 C CA . TRP A 1 207 ? -8.223 4.265 -6.585 1.00 95.94 207 TRP A CA 1
ATOM 1682 C C . TRP A 1 207 ? -7.890 4.622 -5.139 1.00 95.94 207 TRP A C 1
ATOM 1684 O O . TRP A 1 207 ? -6.747 4.952 -4.825 1.00 95.94 207 TRP A O 1
ATOM 1694 N N . TYR A 1 208 ? -8.885 4.499 -4.267 1.00 97.62 208 TYR A N 1
ATOM 1695 C CA . TYR A 1 208 ? -8.795 4.839 -2.849 1.00 97.62 208 TYR A CA 1
ATOM 1696 C C . TYR A 1 208 ? -9.453 3.772 -1.987 1.00 97.62 208 TYR A C 1
ATOM 1698 O O . TYR A 1 208 ? -10.341 3.070 -2.460 1.00 97.62 208 TYR A O 1
ATOM 1706 N N . ASP A 1 209 ? -9.062 3.677 -0.719 1.00 98.25 209 ASP A N 1
ATOM 1707 C CA . ASP A 1 209 ? -9.765 2.832 0.247 1.00 98.25 209 ASP A CA 1
ATOM 1708 C C . ASP A 1 209 ? -11.154 3.395 0.561 1.00 98.25 209 ASP A C 1
ATOM 1710 O O . ASP A 1 209 ? -11.361 4.611 0.550 1.00 98.25 209 ASP A O 1
ATOM 1714 N N . TYR A 1 210 ? -12.097 2.516 0.897 1.00 98.38 210 TYR A N 1
ATOM 1715 C CA . TYR A 1 210 ? -13.454 2.906 1.270 1.00 98.38 210 TYR A CA 1
ATOM 1716 C C . TYR A 1 210 ? -13.678 2.772 2.776 1.00 98.38 210 TYR A C 1
ATOM 1718 O O . TYR A 1 210 ? -13.458 1.711 3.359 1.00 98.38 210 TYR A O 1
ATOM 1726 N N . ASN A 1 211 ? -14.152 3.841 3.410 1.00 97.50 211 ASN A N 1
ATOM 1727 C CA . ASN A 1 211 ? -14.500 3.862 4.824 1.00 97.50 211 ASN A CA 1
ATOM 1728 C C . ASN A 1 211 ? -15.991 3.543 4.999 1.00 97.50 211 ASN A C 1
ATOM 1730 O O . ASN A 1 211 ? -16.857 4.285 4.537 1.00 97.50 211 ASN A O 1
ATOM 1734 N N . MET A 1 212 ? -16.299 2.444 5.691 1.00 96.88 212 MET A N 1
ATOM 1735 C CA . MET A 1 212 ? -17.680 1.996 5.886 1.00 96.88 212 MET A CA 1
ATOM 1736 C C . MET A 1 212 ? -18.460 2.814 6.917 1.00 96.88 212 MET A C 1
ATOM 1738 O O . MET A 1 212 ? -19.686 2.747 6.915 1.00 96.88 212 MET A O 1
ATOM 1742 N N . ASP A 1 213 ? -17.782 3.550 7.799 1.00 94.56 213 ASP A N 1
ATOM 1743 C CA . ASP A 1 213 ? -18.442 4.397 8.796 1.00 94.56 213 ASP A CA 1
ATOM 1744 C C . ASP A 1 213 ? -18.903 5.719 8.180 1.00 94.56 213 ASP A C 1
ATOM 1746 O O . ASP A 1 213 ? -20.032 6.143 8.414 1.00 94.56 213 ASP A O 1
ATOM 1750 N N . SER A 1 214 ? -18.053 6.360 7.370 1.00 94.62 214 SER A N 1
ATOM 1751 C CA . SER A 1 214 ? -18.406 7.609 6.681 1.00 94.62 214 SER A CA 1
ATOM 1752 C C . SER A 1 214 ? -19.126 7.388 5.351 1.00 94.62 214 SER A C 1
ATOM 1754 O O . SER A 1 214 ? -19.784 8.297 4.854 1.00 94.62 214 SER A O 1
ATOM 1756 N N . GLY A 1 215 ? -18.985 6.205 4.749 1.00 95.50 215 GLY A N 1
ATOM 1757 C CA . GLY A 1 215 ? -19.478 5.924 3.404 1.00 95.50 215 GLY A CA 1
ATOM 1758 C C . GLY A 1 215 ? -18.699 6.650 2.301 1.00 95.50 215 GLY A C 1
ATOM 1759 O O . GLY A 1 215 ? -19.237 6.882 1.219 1.00 95.50 215 GLY A O 1
ATOM 1760 N N . THR A 1 216 ? -17.451 7.046 2.570 1.00 95.81 216 THR A N 1
ATOM 1761 C CA . THR A 1 216 ? -16.627 7.856 1.660 1.00 95.81 216 THR A CA 1
ATOM 1762 C C . THR A 1 216 ? -15.281 7.203 1.357 1.00 95.81 216 THR A C 1
ATOM 1764 O O . THR A 1 216 ? -14.796 6.347 2.099 1.00 95.81 216 THR A O 1
ATOM 1767 N N . LEU A 1 217 ? -14.663 7.626 0.253 1.00 97.31 217 LEU A N 1
ATOM 1768 C CA . LEU A 1 217 ? -13.300 7.241 -0.103 1.00 97.31 217 LEU A CA 1
ATOM 1769 C C . LEU A 1 217 ? -12.270 8.062 0.685 1.00 97.31 217 LEU A C 1
ATOM 1771 O O . LEU A 1 217 ? -12.469 9.255 0.914 1.00 97.31 217 LEU A O 1
ATOM 1775 N N . ASN A 1 218 ? -11.166 7.428 1.084 1.00 95.88 218 ASN A N 1
ATOM 1776 C CA . ASN A 1 218 ? -10.016 8.111 1.674 1.00 95.88 218 ASN A CA 1
ATOM 1777 C C . ASN A 1 218 ? -9.102 8.646 0.565 1.00 95.88 218 ASN A C 1
ATOM 1779 O O . ASN A 1 218 ? -8.336 7.891 -0.024 1.00 95.88 218 ASN A O 1
ATOM 1783 N N . GLU A 1 219 ? -9.182 9.945 0.286 1.00 95.12 219 GLU A N 1
ATOM 1784 C CA . GLU A 1 219 ? -8.525 10.566 -0.873 1.00 95.12 219 GLU A CA 1
ATOM 1785 C C . GLU A 1 219 ? -7.043 10.930 -0.658 1.00 95.12 219 GLU A C 1
ATOM 1787 O O . GLU A 1 219 ? -6.408 11.496 -1.559 1.00 95.12 219 GLU A O 1
ATOM 1792 N N . ALA A 1 220 ? -6.483 10.604 0.512 1.00 93.88 220 ALA A N 1
ATOM 1793 C CA . ALA A 1 220 ? -5.056 10.737 0.786 1.00 93.88 220 ALA A CA 1
ATOM 1794 C C . ALA A 1 220 ? -4.226 9.758 -0.065 1.00 93.88 220 ALA A C 1
ATOM 1796 O O . ALA A 1 220 ? -4.692 8.687 -0.459 1.00 93.88 220 ALA A O 1
ATOM 1797 N N . PHE A 1 221 ? -2.978 10.129 -0.361 1.00 96.00 221 PHE A N 1
ATOM 1798 C CA . PHE A 1 221 ? -2.068 9.240 -1.076 1.00 96.00 221 PHE A CA 1
ATOM 1799 C C . PHE A 1 221 ? -1.450 8.210 -0.127 1.00 96.00 221 PHE A C 1
ATOM 1801 O O . PHE A 1 221 ? -0.805 8.569 0.860 1.00 96.00 221 PHE A O 1
ATOM 1808 N N . TYR A 1 222 ? -1.566 6.944 -0.519 1.00 96.75 222 TYR A N 1
ATOM 1809 C CA . TYR A 1 222 ? -0.800 5.828 0.016 1.00 96.75 222 TYR A CA 1
ATOM 1810 C C . TYR A 1 222 ? -0.205 5.039 -1.148 1.00 96.75 222 TYR A C 1
ATOM 1812 O O . TYR A 1 222 ? -0.849 4.865 -2.185 1.00 96.75 222 TYR A O 1
ATOM 1820 N N . GLY A 1 223 ? 1.001 4.507 -0.965 1.00 94.06 223 GLY A N 1
ATOM 1821 C CA . GLY A 1 223 ? 1.707 3.707 -1.966 1.00 94.06 223 GLY A CA 1
ATOM 1822 C C . GLY A 1 223 ? 0.944 2.456 -2.417 1.00 94.06 223 GLY A C 1
ATOM 1823 O O . GLY A 1 223 ? 1.171 1.951 -3.516 1.00 94.06 223 GLY A O 1
ATOM 1824 N N . SER A 1 224 ? -0.041 2.010 -1.628 1.00 92.88 224 SER A N 1
ATOM 1825 C CA . SER A 1 224 ? -1.002 0.971 -2.007 1.00 92.88 224 SER A CA 1
ATOM 1826 C C . SER A 1 224 ? -1.752 1.291 -3.306 1.00 92.88 224 SER A C 1
ATOM 1828 O O . SER A 1 224 ? -2.117 0.364 -4.024 1.00 92.88 224 SER A O 1
ATOM 1830 N N . ALA A 1 225 ? -1.910 2.567 -3.683 1.00 91.56 225 ALA A N 1
ATOM 1831 C CA . ALA A 1 225 ? -2.544 2.984 -4.938 1.00 91.56 225 ALA A CA 1
ATOM 1832 C C . ALA A 1 225 ? -1.844 2.450 -6.207 1.00 91.56 225 ALA A C 1
ATOM 1834 O O . ALA A 1 225 ? -2.433 2.470 -7.288 1.00 91.56 225 ALA A O 1
ATOM 1835 N N . ALA A 1 226 ? -0.612 1.942 -6.091 1.00 88.25 226 ALA A N 1
ATOM 1836 C CA . ALA A 1 226 ? 0.075 1.225 -7.163 1.00 88.25 226 ALA A CA 1
ATOM 1837 C C . ALA A 1 226 ? -0.486 -0.187 -7.420 1.00 88.25 226 ALA A C 1
ATOM 1839 O O . ALA A 1 226 ? -0.333 -0.716 -8.521 1.00 88.25 226 ALA A O 1
ATOM 1840 N N . MET A 1 227 ? -1.144 -0.801 -6.430 1.00 92.38 227 MET A N 1
ATOM 1841 C CA . MET A 1 227 ? -1.572 -2.202 -6.473 1.00 92.38 227 MET A CA 1
ATOM 1842 C C . MET A 1 227 ? -2.463 -2.535 -7.681 1.00 92.38 227 MET A C 1
ATOM 1844 O O . MET A 1 227 ? -2.155 -3.519 -8.354 1.00 92.38 227 MET A O 1
ATOM 1848 N N . PRO A 1 228 ? -3.509 -1.754 -8.036 1.00 92.75 228 PRO A N 1
ATOM 1849 C CA . PRO A 1 228 ? -4.365 -2.076 -9.181 1.00 92.75 228 PRO A CA 1
ATOM 1850 C C . PRO A 1 228 ? -3.589 -2.120 -10.494 1.00 92.75 228 PRO A C 1
ATOM 1852 O O . PRO A 1 228 ? -3.841 -2.988 -11.326 1.00 92.75 228 PRO A O 1
ATOM 1855 N N . LEU A 1 229 ? -2.619 -1.216 -10.657 1.00 88.69 229 LEU A N 1
ATOM 1856 C CA . LEU A 1 229 ? -1.764 -1.165 -11.835 1.00 88.69 229 LEU A CA 1
ATOM 1857 C C . LEU A 1 229 ? -0.795 -2.358 -11.863 1.00 88.69 229 LEU A C 1
ATOM 1859 O O . LEU A 1 229 ? -0.673 -3.019 -12.892 1.00 88.69 229 LEU A O 1
ATOM 1863 N N . PHE A 1 230 ? -0.178 -2.673 -10.720 1.00 89.31 230 PHE A N 1
ATOM 1864 C CA . PHE A 1 230 ? 0.750 -3.795 -10.553 1.00 89.31 230 PHE A CA 1
ATOM 1865 C C . PHE A 1 230 ? 0.107 -5.154 -10.870 1.00 89.31 230 PHE A C 1
ATOM 1867 O O . PHE A 1 230 ? 0.659 -5.941 -11.641 1.00 89.31 230 PHE A O 1
ATOM 1874 N N . VAL A 1 231 ? -1.086 -5.418 -10.324 1.00 88.75 231 VAL A N 1
ATOM 1875 C CA . VAL A 1 231 ? -1.819 -6.684 -10.526 1.00 88.75 231 VAL A CA 1
ATOM 1876 C C . VAL A 1 231 ? -2.774 -6.658 -11.720 1.00 88.75 231 VAL A C 1
ATOM 1878 O O . VAL A 1 231 ? -3.490 -7.628 -11.938 1.00 88.75 231 VAL A O 1
ATOM 1881 N N . ARG A 1 232 ? -2.805 -5.554 -12.479 1.00 88.25 232 ARG A N 1
ATOM 1882 C CA . ARG A 1 232 ? -3.668 -5.347 -13.656 1.00 88.25 232 ARG A CA 1
ATOM 1883 C C . ARG A 1 232 ? -5.168 -5.533 -13.387 1.00 88.25 232 ARG A C 1
ATOM 1885 O O . ARG A 1 232 ? -5.928 -5.923 -14.270 1.00 88.25 232 ARG A O 1
ATOM 1892 N N . CYS A 1 233 ? -5.620 -5.172 -12.185 1.00 90.69 233 CYS A N 1
ATOM 1893 C CA . CYS A 1 233 ? -7.047 -5.094 -11.869 1.00 90.69 233 CYS A CA 1
ATOM 1894 C C . CYS A 1 233 ? -7.633 -3.740 -12.298 1.00 90.69 233 CYS A C 1
ATOM 1896 O O . CYS A 1 233 ? -7.999 -2.893 -11.480 1.00 90.69 233 CYS A O 1
ATOM 1898 N N . TYR A 1 234 ? -7.680 -3.515 -13.604 1.00 87.25 234 TYR A N 1
ATOM 1899 C CA . TYR A 1 234 ? -8.334 -2.371 -14.225 1.00 87.25 234 TYR A CA 1
ATOM 1900 C C . TYR A 1 234 ? -8.711 -2.729 -15.661 1.00 87.25 234 TYR A C 1
ATOM 1902 O O . TYR A 1 234 ? -8.234 -3.717 -16.216 1.00 87.25 234 TYR A O 1
ATOM 1910 N N . ASP A 1 235 ? -9.566 -1.913 -16.269 1.00 83.44 235 ASP A N 1
ATOM 1911 C CA . ASP A 1 235 ? -9.927 -2.082 -17.671 1.00 83.44 235 ASP A CA 1
ATOM 1912 C C . ASP A 1 235 ? -8.706 -1.798 -18.558 1.00 83.44 235 ASP A C 1
ATOM 1914 O O . ASP A 1 235 ? -8.374 -0.646 -18.827 1.00 83.44 235 ASP A O 1
ATOM 1918 N N . THR A 1 236 ? -8.010 -2.859 -18.969 1.00 76.00 236 THR A N 1
ATOM 1919 C CA . THR A 1 236 ? -6.778 -2.763 -19.766 1.00 76.00 236 THR A CA 1
ATOM 1920 C C . THR A 1 236 ? -7.019 -2.276 -21.196 1.00 76.00 236 THR A C 1
ATOM 1922 O O . THR A 1 236 ? -6.060 -1.896 -21.866 1.00 76.00 236 THR A O 1
ATOM 1925 N N . ILE A 1 237 ? -8.276 -2.244 -21.659 1.00 73.88 237 ILE A N 1
ATOM 1926 C CA . ILE A 1 237 ? -8.656 -1.645 -22.945 1.00 73.88 237 ILE A CA 1
ATOM 1927 C C . ILE A 1 237 ? -8.724 -0.115 -22.809 1.00 73.88 237 ILE A C 1
ATOM 1929 O O . ILE A 1 237 ? -8.388 0.610 -23.746 1.00 73.88 237 ILE A O 1
ATOM 1933 N N . ASP A 1 238 ? -9.091 0.399 -21.630 1.00 79.38 238 ASP A N 1
ATOM 1934 C CA . ASP A 1 238 ? -9.040 1.829 -21.317 1.00 79.38 238 ASP A CA 1
ATOM 1935 C C . ASP A 1 238 ? -7.610 2.264 -20.966 1.00 79.38 238 ASP A C 1
ATOM 1937 O O . ASP A 1 238 ? -7.259 2.494 -19.804 1.00 79.38 238 ASP A O 1
ATOM 1941 N N . LEU A 1 239 ? -6.794 2.460 -22.007 1.00 72.38 239 LEU A N 1
ATOM 1942 C CA . LEU A 1 239 ? -5.444 3.030 -21.899 1.00 72.38 239 LEU A CA 1
ATOM 1943 C C . LEU A 1 239 ? -5.431 4.403 -21.196 1.00 72.38 239 LEU A C 1
ATOM 1945 O O . LEU A 1 239 ? -4.417 4.810 -20.630 1.00 72.38 239 LEU A O 1
ATOM 1949 N N . GLY A 1 240 ? -6.567 5.110 -21.172 1.00 83.88 240 GLY A N 1
ATOM 1950 C CA . GLY A 1 240 ? -6.711 6.370 -20.456 1.00 83.88 240 GLY A CA 1
ATOM 1951 C C . GLY A 1 240 ? -6.704 6.214 -18.933 1.00 83.88 240 GLY A C 1
ATOM 1952 O O . GLY A 1 240 ? -6.384 7.176 -18.240 1.00 83.88 240 GLY A O 1
ATOM 1953 N N . THR A 1 241 ? -7.037 5.041 -18.380 1.00 85.38 241 THR A N 1
ATOM 1954 C CA . THR A 1 241 ? -7.028 4.828 -16.921 1.00 85.38 241 THR A CA 1
ATOM 1955 C C . THR A 1 241 ? -5.618 4.954 -16.344 1.00 85.38 241 THR A C 1
ATOM 1957 O O . THR A 1 241 ? -5.434 5.670 -15.359 1.00 85.38 241 THR A O 1
ATOM 1960 N N . ALA A 1 242 ? -4.627 4.318 -16.972 1.00 84.25 242 ALA A N 1
ATOM 1961 C CA . ALA A 1 242 ? -3.233 4.391 -16.539 1.00 84.25 242 ALA A CA 1
ATOM 1962 C C . ALA A 1 242 ? -2.692 5.831 -16.623 1.00 84.25 242 ALA A C 1
ATOM 1964 O O . ALA A 1 242 ? -2.106 6.331 -15.665 1.00 84.25 242 ALA A O 1
ATOM 1965 N N . GLU A 1 243 ? -2.985 6.533 -17.721 1.00 88.62 243 GLU A N 1
ATOM 1966 C CA . GLU A 1 243 ? -2.576 7.929 -17.914 1.00 88.62 243 GLU A CA 1
ATOM 1967 C C . GLU A 1 243 ? -3.213 8.874 -16.881 1.00 88.62 243 GLU A C 1
ATOM 1969 O O . GLU A 1 243 ? -2.519 9.708 -16.301 1.00 88.62 243 GLU A O 1
ATOM 1974 N N . ARG A 1 244 ? -4.511 8.725 -16.580 1.00 92.12 244 ARG A N 1
ATOM 1975 C CA . ARG A 1 244 ? -5.185 9.533 -15.546 1.00 92.12 244 ARG A CA 1
ATOM 1976 C C . ARG A 1 244 ? -4.601 9.291 -14.152 1.00 92.12 244 ARG A C 1
ATOM 1978 O O . ARG A 1 244 ? -4.434 10.242 -13.390 1.00 92.12 244 ARG A O 1
ATOM 1985 N N . MET A 1 245 ? -4.255 8.044 -13.824 1.00 91.31 245 MET A N 1
ATOM 1986 C CA . MET A 1 245 ? -3.570 7.727 -12.567 1.00 91.31 245 MET A CA 1
ATOM 1987 C C . MET A 1 245 ? -2.206 8.414 -12.510 1.00 91.31 245 MET A C 1
ATOM 1989 O O . MET A 1 245 ? -1.866 9.024 -11.496 1.00 91.31 245 MET A O 1
ATOM 1993 N N . PHE A 1 246 ? -1.459 8.397 -13.612 1.00 92.56 246 PHE A N 1
ATOM 1994 C CA . PHE A 1 246 ? -0.159 9.048 -13.668 1.00 92.56 246 PHE A CA 1
ATOM 1995 C C . PHE A 1 246 ? -0.257 10.574 -13.519 1.00 92.56 246 PHE A C 1
ATOM 1997 O O . PHE A 1 246 ? 0.468 11.156 -12.715 1.00 92.56 246 PHE A O 1
ATOM 2004 N N . GLN A 1 247 ? -1.229 11.215 -14.173 1.00 94.81 247 GLN A N 1
ATOM 2005 C CA . GLN A 1 247 ? -1.531 12.641 -13.973 1.00 94.81 247 GLN A CA 1
ATOM 2006 C C . GLN A 1 247 ? -1.870 12.966 -12.514 1.00 94.81 247 GLN A C 1
ATOM 2008 O O . GLN A 1 247 ? -1.502 14.025 -12.001 1.00 94.81 247 GLN A O 1
ATOM 2013 N N . ARG A 1 248 ? -2.541 12.048 -11.808 1.00 95.31 248 ARG A N 1
ATOM 2014 C CA . ARG A 1 248 ? -2.812 12.214 -10.379 1.00 95.31 248 ARG A CA 1
ATOM 2015 C C . ARG A 1 248 ? -1.548 12.126 -9.529 1.00 95.31 248 ARG A C 1
ATOM 2017 O O . ARG A 1 248 ? -1.421 12.904 -8.585 1.00 95.31 248 ARG A O 1
ATOM 2024 N N . LEU A 1 249 ? -0.614 11.233 -9.859 1.00 94.88 249 LEU A N 1
ATOM 2025 C CA . LEU A 1 249 ? 0.698 11.187 -9.205 1.00 94.88 249 LEU A CA 1
ATOM 2026 C C . LEU A 1 249 ? 1.489 12.478 -9.443 1.00 94.88 249 LEU A C 1
ATOM 2028 O O . LEU A 1 249 ? 2.089 12.991 -8.506 1.00 94.88 249 LEU A O 1
ATOM 2032 N N . GLU A 1 250 ? 1.434 13.050 -10.649 1.00 95.50 250 GLU A N 1
ATOM 2033 C CA . GLU A 1 250 ? 2.049 14.353 -10.943 1.00 95.50 250 GLU A CA 1
ATOM 2034 C C . GLU A 1 250 ? 1.403 15.496 -10.149 1.00 95.50 250 GLU A C 1
ATOM 2036 O O . GLU A 1 250 ? 2.083 16.434 -9.737 1.00 95.50 250 GLU A O 1
ATOM 2041 N N . LEU A 1 251 ? 0.092 15.435 -9.905 1.00 96.44 251 LEU A N 1
ATOM 2042 C CA . LEU A 1 251 ? -0.580 16.407 -9.046 1.00 96.44 251 LEU A CA 1
ATOM 2043 C C . LEU A 1 251 ? -0.116 16.280 -7.590 1.00 96.44 251 LEU A C 1
ATOM 2045 O O . LEU A 1 251 ? 0.212 17.293 -6.972 1.00 96.44 251 LEU A O 1
ATOM 2049 N N . PHE A 1 252 ? -0.042 15.057 -7.057 1.00 95.94 252 PHE A N 1
ATOM 2050 C CA . PHE A 1 252 ? 0.520 14.827 -5.725 1.00 95.94 252 PHE A CA 1
ATOM 2051 C C . PHE A 1 252 ? 1.987 15.258 -5.647 1.00 95.94 252 PHE A C 1
ATOM 2053 O O . PHE A 1 252 ? 2.408 15.798 -4.628 1.00 95.94 252 PHE A O 1
ATOM 2060 N N . ASP A 1 253 ? 2.754 15.088 -6.722 1.00 96.25 253 ASP A N 1
ATOM 2061 C CA . ASP A 1 253 ? 4.125 15.577 -6.805 1.00 96.25 253 ASP A CA 1
ATOM 2062 C C . ASP A 1 253 ? 4.202 17.105 -6.721 1.00 96.25 253 ASP A C 1
ATOM 2064 O O . ASP A 1 253 ? 4.944 17.645 -5.905 1.00 96.25 253 ASP A O 1
ATOM 2068 N N . LYS A 1 254 ? 3.357 17.823 -7.466 1.00 96.44 254 LYS A N 1
ATOM 2069 C CA . LYS A 1 254 ? 3.283 19.291 -7.389 1.00 96.44 254 LYS A CA 1
ATOM 2070 C C . LYS A 1 254 ? 2.884 19.799 -6.001 1.00 96.44 254 LYS A C 1
ATOM 2072 O O . LYS A 1 254 ? 3.338 20.864 -5.596 1.00 96.44 254 LYS A O 1
ATOM 2077 N N . GLN A 1 255 ? 2.018 19.073 -5.296 1.00 94.56 255 GLN A N 1
ATOM 2078 C CA . GLN A 1 255 ? 1.478 19.489 -3.996 1.00 94.56 255 GLN A CA 1
ATOM 2079 C C . GLN A 1 255 ? 2.366 19.086 -2.812 1.00 94.56 255 GLN A C 1
ATOM 2081 O O . GLN A 1 255 ? 2.436 19.813 -1.824 1.00 94.56 255 GLN A O 1
ATOM 2086 N N . HIS A 1 256 ? 3.027 17.931 -2.903 1.00 93.00 256 HIS A N 1
ATOM 2087 C CA . HIS A 1 256 ? 3.685 17.272 -1.771 1.00 93.00 256 HIS A CA 1
ATOM 2088 C C . HIS A 1 256 ? 5.084 16.736 -2.091 1.00 93.00 256 HIS A C 1
ATOM 2090 O O . HIS A 1 256 ? 5.665 16.052 -1.257 1.00 93.00 256 HIS A O 1
ATOM 2096 N N . LYS A 1 257 ? 5.633 17.019 -3.279 1.00 93.06 257 LYS A N 1
ATOM 2097 C CA . LYS A 1 257 ? 6.944 16.529 -3.742 1.00 93.06 257 LYS A CA 1
ATOM 2098 C C . LYS A 1 257 ? 7.054 14.997 -3.816 1.00 93.06 257 LYS A C 1
ATOM 2100 O O . LYS A 1 257 ? 8.142 14.441 -3.725 1.00 93.06 257 LYS A O 1
ATOM 2105 N N . LEU A 1 258 ? 5.926 14.311 -4.012 1.00 94.38 258 LEU A N 1
ATOM 2106 C CA . LEU A 1 258 ? 5.814 12.852 -3.984 1.00 94.38 258 LEU A CA 1
ATOM 2107 C C . LEU A 1 258 ? 6.864 12.106 -4.839 1.00 94.38 258 LEU A C 1
ATOM 2109 O O . LEU A 1 258 ? 7.527 11.200 -4.341 1.00 94.38 258 LEU A O 1
ATOM 2113 N N . LEU A 1 259 ? 7.007 12.452 -6.120 1.00 94.25 259 LEU A N 1
ATOM 2114 C CA . LEU A 1 259 ? 7.944 11.822 -7.067 1.00 94.25 259 LEU A CA 1
ATOM 2115 C C . LEU A 1 259 ? 9.314 12.530 -7.097 1.00 94.25 259 LEU A C 1
ATOM 2117 O O . LEU A 1 259 ? 10.303 11.978 -7.595 1.00 94.25 259 LEU A O 1
ATOM 2121 N N . GLY A 1 260 ? 9.360 13.761 -6.588 1.00 92.12 260 GLY A N 1
ATOM 2122 C CA . GLY A 1 260 ? 10.531 14.624 -6.507 1.00 92.12 260 GLY A CA 1
ATOM 2123 C C . GLY A 1 260 ? 11.455 14.349 -5.319 1.00 92.12 260 GLY A C 1
ATOM 2124 O O . GLY A 1 260 ? 12.474 15.032 -5.189 1.00 92.12 260 GLY A O 1
ATOM 2125 N N . HIS A 1 261 ? 11.137 13.389 -4.447 1.00 93.81 261 HIS A N 1
ATOM 2126 C CA . HIS A 1 261 ? 12.049 12.969 -3.384 1.00 93.81 261 HIS A CA 1
ATOM 2127 C C . HIS A 1 261 ? 13.315 12.294 -3.956 1.00 93.81 261 HIS A C 1
ATOM 2129 O O . HIS A 1 261 ? 13.234 11.524 -4.920 1.00 93.81 261 HIS A O 1
ATOM 2135 N N . PRO A 1 262 ? 14.500 12.582 -3.384 1.00 91.50 262 PRO A N 1
ATOM 2136 C CA . PRO A 1 262 ? 15.783 12.151 -3.942 1.00 91.50 262 PRO A CA 1
ATOM 2137 C C . PRO A 1 262 ? 16.008 10.633 -3.922 1.00 91.50 262 PRO A C 1
ATOM 2139 O O . PRO A 1 262 ? 16.672 10.115 -4.8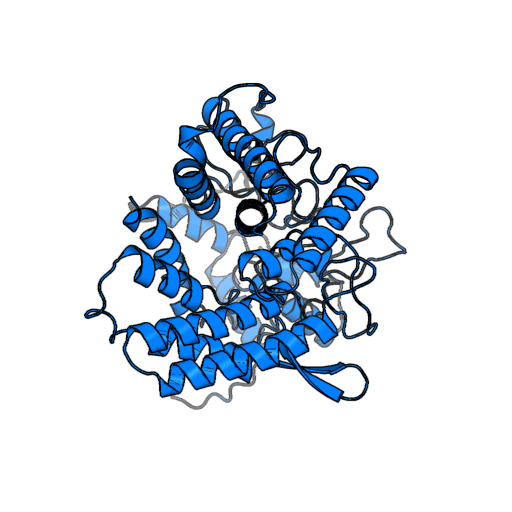18 1.00 91.50 262 PRO A O 1
ATOM 2142 N N . PHE A 1 263 ? 15.461 9.922 -2.931 1.00 92.38 263 PHE A N 1
ATOM 2143 C CA . PHE A 1 263 ? 15.796 8.512 -2.677 1.00 92.38 263 PHE A CA 1
ATOM 2144 C C . PHE A 1 263 ? 14.674 7.515 -3.010 1.00 92.38 263 PHE A C 1
ATOM 2146 O O . PHE A 1 263 ? 14.857 6.307 -2.874 1.00 92.38 263 PHE A O 1
ATOM 2153 N N . GLY A 1 264 ? 13.527 8.004 -3.485 1.00 94.00 264 GLY A N 1
ATOM 2154 C CA . GLY A 1 264 ? 12.357 7.202 -3.847 1.00 94.00 264 GLY A CA 1
ATOM 2155 C C . GLY A 1 264 ? 11.056 7.865 -3.402 1.00 94.00 264 GLY A C 1
ATOM 2156 O O . GLY A 1 264 ? 11.061 8.987 -2.909 1.00 94.00 264 GLY A O 1
ATOM 2157 N N . VAL A 1 265 ? 9.934 7.176 -3.589 1.00 95.81 265 VAL A N 1
ATOM 2158 C CA . VAL A 1 265 ? 8.594 7.708 -3.300 1.00 95.81 265 VAL A CA 1
ATOM 2159 C C . VAL A 1 265 ? 8.173 7.322 -1.878 1.00 95.81 265 VAL A C 1
ATOM 2161 O O . VAL A 1 265 ? 8.134 6.126 -1.586 1.00 95.81 265 VAL A O 1
ATOM 2164 N N . PRO A 1 266 ? 7.838 8.259 -0.976 1.00 96.50 266 PRO A N 1
ATOM 2165 C CA . PRO A 1 266 ? 7.381 7.901 0.363 1.00 96.50 266 PRO A CA 1
ATOM 2166 C C . PRO A 1 266 ? 6.078 7.093 0.306 1.00 96.50 266 PRO A C 1
ATOM 2168 O O . PRO A 1 266 ? 5.255 7.245 -0.599 1.00 96.50 266 PRO A O 1
ATOM 2171 N N . VAL A 1 267 ? 5.887 6.207 1.283 1.00 95.81 267 VAL A N 1
ATOM 2172 C CA . VAL A 1 267 ? 4.749 5.275 1.313 1.00 95.81 267 VAL A CA 1
ATOM 2173 C C . VAL A 1 267 ? 3.410 5.962 1.611 1.00 95.81 267 VAL A C 1
ATOM 2175 O O . VAL A 1 267 ? 2.349 5.422 1.299 1.00 95.81 267 VAL A O 1
ATOM 2178 N N . SER A 1 268 ? 3.449 7.169 2.172 1.00 96.56 268 SER A N 1
ATOM 2179 C CA . SER A 1 268 ? 2.323 8.096 2.278 1.00 96.56 268 SER A CA 1
ATOM 2180 C C . SER A 1 268 ? 2.839 9.536 2.247 1.00 96.56 268 SER A C 1
ATOM 2182 O O . SER A 1 268 ? 4.041 9.776 2.357 1.00 96.56 268 SER A O 1
ATOM 2184 N N . ILE A 1 269 ? 1.930 10.501 2.108 1.00 94.75 269 ILE A N 1
ATOM 2185 C CA . ILE A 1 269 ? 2.223 11.939 2.270 1.00 94.75 269 ILE A CA 1
ATOM 2186 C C . ILE A 1 269 ? 1.861 12.455 3.673 1.00 94.75 269 ILE A C 1
ATOM 2188 O O . ILE A 1 269 ? 1.911 13.658 3.930 1.00 94.75 269 ILE A O 1
ATOM 2192 N N . THR A 1 270 ? 1.438 11.567 4.577 1.00 94.38 270 THR A N 1
ATOM 2193 C CA . THR A 1 270 ? 0.944 11.955 5.898 1.00 94.38 270 THR A CA 1
ATOM 2194 C C . THR A 1 270 ? 2.096 12.248 6.844 1.00 94.38 270 THR A C 1
ATOM 2196 O O . THR A 1 270 ? 2.853 11.355 7.206 1.00 94.38 270 THR A O 1
ATOM 2199 N N . VAL A 1 271 ? 2.171 13.492 7.311 1.00 90.25 271 VAL A N 1
ATOM 2200 C CA . VAL A 1 271 ? 3.135 13.934 8.325 1.00 90.25 271 VAL A CA 1
ATOM 2201 C C . VAL A 1 271 ? 2.590 13.772 9.752 1.00 90.25 271 VAL A C 1
ATOM 2203 O O . VAL A 1 271 ? 1.382 13.633 9.968 1.00 90.25 271 VAL A O 1
ATOM 2206 N N . ASN A 1 272 ? 3.489 13.833 10.739 1.00 89.38 272 ASN A N 1
ATOM 2207 C CA . ASN A 1 272 ? 3.196 13.793 12.180 1.00 89.38 272 ASN A CA 1
ATOM 2208 C C . ASN A 1 272 ? 2.470 12.527 12.672 1.00 89.38 272 ASN A C 1
ATOM 2210 O O . ASN A 1 272 ? 1.782 12.577 13.691 1.00 89.38 272 ASN A O 1
ATOM 2214 N N . SER A 1 273 ? 2.594 11.390 11.977 1.00 92.12 273 SER A N 1
ATOM 2215 C CA . SER A 1 273 ? 1.991 10.130 12.441 1.00 92.12 273 SER A CA 1
ATOM 2216 C C . SER A 1 273 ? 2.881 9.310 13.369 1.00 92.12 273 SER A C 1
ATOM 2218 O O . SER A 1 273 ? 2.352 8.503 14.126 1.00 92.12 273 SER A O 1
ATOM 2220 N N . SER A 1 274 ? 4.205 9.503 13.296 1.00 90.38 274 SER A N 1
ATOM 2221 C CA . SER A 1 274 ? 5.242 8.657 13.915 1.00 90.38 274 SER A CA 1
ATOM 2222 C C . SER A 1 274 ? 5.140 7.159 13.580 1.00 90.38 274 SER A C 1
ATOM 2224 O O . SER A 1 274 ? 5.796 6.339 14.223 1.00 90.38 274 SER A O 1
ATOM 2226 N N . GLN A 1 275 ? 4.320 6.788 12.593 1.00 94.38 275 GLN A N 1
ATOM 2227 C CA . GLN A 1 275 ? 4.097 5.401 12.202 1.00 94.38 275 GLN A CA 1
ATOM 2228 C C . GLN A 1 275 ? 5.055 4.972 11.091 1.00 94.38 275 GLN A C 1
ATOM 2230 O O . GLN A 1 275 ? 5.488 5.787 10.279 1.00 94.38 275 GLN A O 1
ATOM 2235 N N . GLN A 1 276 ? 5.380 3.677 11.038 1.00 92.50 276 GLN A N 1
ATOM 2236 C CA . GLN A 1 276 ? 6.378 3.187 10.088 1.00 92.50 276 GLN A CA 1
ATOM 2237 C C . GLN A 1 276 ? 5.904 3.180 8.631 1.00 92.50 276 GLN A C 1
ATOM 2239 O O . GLN A 1 276 ? 6.711 3.407 7.732 1.00 92.50 276 GLN A O 1
ATOM 2244 N N . TRP A 1 277 ? 4.611 2.964 8.387 1.00 96.25 277 TRP A N 1
ATOM 2245 C CA . TRP A 1 277 ? 4.012 2.989 7.052 1.00 96.25 277 TRP A CA 1
ATOM 2246 C C . TRP A 1 277 ? 3.439 4.375 6.718 1.00 96.25 277 TRP A C 1
ATOM 2248 O O . TRP A 1 277 ? 2.311 4.499 6.236 1.00 96.25 277 TRP A O 1
ATOM 2258 N N . ASP A 1 278 ? 4.215 5.425 6.991 1.00 96.94 278 ASP A N 1
ATOM 2259 C CA . ASP A 1 278 ? 3.919 6.813 6.633 1.00 96.94 278 ASP A CA 1
ATOM 2260 C C . ASP A 1 278 ? 5.186 7.609 6.284 1.00 96.94 278 ASP A C 1
ATOM 2262 O O . ASP A 1 278 ? 6.309 7.127 6.442 1.00 96.94 278 ASP A O 1
ATOM 2266 N N . PHE A 1 279 ? 5.004 8.845 5.808 1.00 96.12 279 PHE A N 1
ATOM 2267 C CA . PHE A 1 279 ? 6.096 9.794 5.600 1.00 96.12 279 PHE A CA 1
ATOM 2268 C C . PHE A 1 279 ? 6.969 9.952 6.868 1.00 96.12 279 PHE A C 1
ATOM 2270 O O . PHE A 1 279 ? 6.420 10.112 7.962 1.00 96.12 279 PHE A O 1
ATOM 2277 N N . PRO A 1 280 ? 8.314 9.967 6.757 1.00 95.56 280 PRO A N 1
ATOM 2278 C CA . PRO A 1 280 ? 9.121 10.033 5.531 1.00 95.56 280 PRO A CA 1
ATOM 2279 C C . PRO A 1 280 ? 9.556 8.669 4.979 1.00 95.56 280 PRO A C 1
ATOM 2281 O O . PRO A 1 280 ? 10.436 8.618 4.119 1.00 95.56 280 PRO A O 1
ATOM 2284 N N . ASN A 1 281 ? 9.014 7.556 5.474 1.00 96.69 281 ASN A N 1
ATOM 2285 C CA . ASN A 1 281 ? 9.530 6.242 5.115 1.00 96.69 281 ASN A CA 1
ATOM 2286 C C . ASN A 1 281 ? 9.168 5.846 3.682 1.00 96.69 281 ASN A C 1
ATOM 2288 O O . ASN A 1 281 ? 8.047 6.018 3.198 1.00 96.69 281 ASN A O 1
ATOM 2292 N N . ILE A 1 282 ? 10.143 5.228 3.031 1.00 95.50 282 ILE A N 1
ATOM 2293 C CA . ILE A 1 282 ? 10.025 4.497 1.784 1.00 95.50 282 ILE A CA 1
ATOM 2294 C C . ILE A 1 282 ? 10.142 3.014 2.115 1.00 95.50 282 ILE A C 1
ATOM 2296 O O . ILE A 1 282 ? 11.119 2.581 2.733 1.00 95.50 282 ILE A O 1
ATOM 2300 N N . LEU A 1 283 ? 9.171 2.232 1.644 1.00 93.00 283 LEU A N 1
ATOM 2301 C CA . LEU A 1 283 ? 9.191 0.781 1.774 1.00 93.00 283 LEU A CA 1
ATOM 2302 C C . LEU A 1 283 ? 9.409 0.096 0.413 1.00 93.00 283 LEU A C 1
ATOM 2304 O O . LEU A 1 283 ? 8.698 0.416 -0.549 1.00 93.00 283 LEU A O 1
ATOM 2308 N N . PRO A 1 284 ? 10.349 -0.867 0.319 1.00 92.31 284 PRO A N 1
ATOM 2309 C CA . PRO A 1 284 ? 10.704 -1.547 -0.928 1.00 92.31 284 PRO A CA 1
ATOM 2310 C C . PRO A 1 284 ? 9.526 -2.168 -1.694 1.00 92.31 284 PRO A C 1
ATOM 2312 O O . PRO A 1 284 ? 9.471 -1.965 -2.909 1.00 92.31 284 PRO A O 1
ATOM 2315 N N . PRO A 1 285 ? 8.542 -2.840 -1.051 1.00 90.75 285 PRO A N 1
ATOM 2316 C CA . PRO A 1 285 ? 7.378 -3.361 -1.769 1.00 90.75 285 PRO A CA 1
ATOM 2317 C C . PRO A 1 285 ? 6.591 -2.261 -2.488 1.00 90.75 285 PRO A C 1
ATOM 2319 O O . PRO A 1 285 ? 6.189 -2.432 -3.635 1.00 90.75 285 PRO A O 1
ATOM 2322 N N . SER A 1 286 ? 6.411 -1.101 -1.847 1.00 93.00 286 SER A N 1
ATOM 2323 C CA . SER A 1 286 ? 5.696 0.026 -2.450 1.00 93.00 286 SER A CA 1
ATOM 2324 C C . SER A 1 286 ? 6.451 0.614 -3.642 1.00 93.00 286 SER A C 1
ATOM 2326 O O . SER A 1 286 ? 5.813 1.010 -4.616 1.00 93.00 286 SER A O 1
ATOM 2328 N N . GLN A 1 287 ? 7.788 0.676 -3.582 1.00 94.88 287 GLN A N 1
ATOM 2329 C CA . GLN A 1 287 ? 8.600 1.141 -4.712 1.00 94.88 287 GLN A CA 1
ATOM 2330 C C . GLN A 1 287 ? 8.495 0.184 -5.884 1.00 94.88 287 GLN A C 1
ATOM 2332 O O . GLN A 1 287 ? 8.212 0.599 -7.004 1.00 94.88 287 GLN A O 1
ATOM 2337 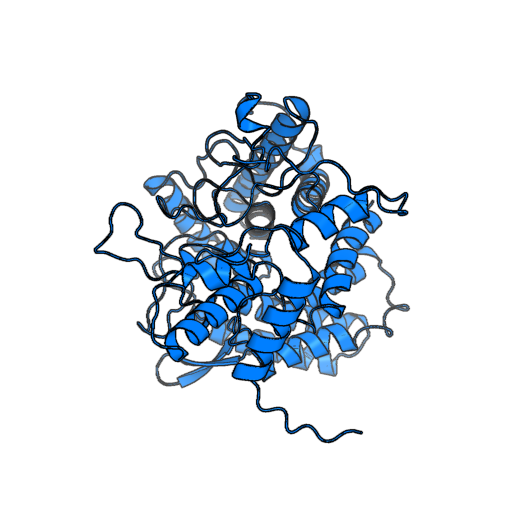N N . HIS A 1 288 ? 8.694 -1.102 -5.604 1.00 94.75 288 HIS A N 1
ATOM 2338 C CA . HIS A 1 288 ? 8.684 -2.146 -6.613 1.00 94.75 288 HIS A CA 1
ATOM 2339 C C . HIS A 1 288 ? 7.338 -2.219 -7.334 1.00 94.75 288 HIS A C 1
ATOM 2341 O O . HIS A 1 288 ? 7.306 -2.137 -8.559 1.00 94.75 288 HIS A O 1
ATOM 2347 N N . MET A 1 289 ? 6.227 -2.249 -6.591 1.00 93.50 289 MET A N 1
ATOM 2348 C CA . MET A 1 289 ? 4.887 -2.284 -7.184 1.00 93.50 289 MET A CA 1
ATOM 2349 C C . MET A 1 289 ? 4.589 -1.052 -8.041 1.00 93.50 289 MET A C 1
ATOM 2351 O O . MET A 1 289 ? 3.986 -1.181 -9.107 1.00 93.50 289 MET A O 1
ATOM 2355 N N . LEU A 1 290 ? 5.012 0.139 -7.605 1.00 94.50 290 LEU A N 1
ATOM 2356 C CA . LEU A 1 290 ? 4.811 1.366 -8.371 1.00 94.50 290 LEU A CA 1
ATOM 2357 C C . LEU A 1 290 ? 5.654 1.370 -9.652 1.00 94.50 290 LEU A C 1
ATOM 2359 O O . LEU A 1 290 ? 5.111 1.616 -10.726 1.00 94.50 290 LEU A O 1
ATOM 2363 N N . ILE A 1 291 ? 6.944 1.037 -9.564 1.00 95.94 291 ILE A N 1
ATOM 2364 C CA . ILE A 1 291 ? 7.839 0.952 -10.728 1.00 95.94 291 ILE A CA 1
ATOM 2365 C C . ILE A 1 291 ? 7.317 -0.082 -11.729 1.00 95.94 291 ILE A C 1
ATOM 2367 O O . ILE A 1 291 ? 7.157 0.231 -12.907 1.00 95.94 291 ILE A O 1
ATOM 2371 N N . GLU A 1 292 ? 7.001 -1.293 -11.271 1.00 93.25 292 GLU A N 1
ATOM 2372 C CA . GLU A 1 292 ? 6.552 -2.379 -12.141 1.00 93.25 292 GLU A CA 1
ATOM 2373 C C . GLU A 1 292 ? 5.176 -2.094 -12.752 1.00 93.25 292 GLU A C 1
ATOM 2375 O O . GLU A 1 292 ? 4.954 -2.355 -13.936 1.00 93.25 292 GLU A O 1
ATOM 2380 N N . GLY A 1 293 ? 4.266 -1.492 -11.982 1.00 91.44 293 GLY A N 1
ATOM 2381 C CA . GLY A 1 293 ? 2.980 -1.034 -12.494 1.00 91.44 293 GLY A CA 1
ATOM 2382 C C . GLY A 1 293 ? 3.146 -0.011 -13.621 1.00 91.44 293 GLY A C 1
ATOM 2383 O O . GLY A 1 293 ? 2.560 -0.170 -14.694 1.00 91.44 293 GLY A O 1
ATOM 2384 N N . LEU A 1 294 ? 3.977 1.016 -13.415 1.00 92.88 294 LEU A N 1
ATOM 2385 C CA . LEU A 1 294 ? 4.246 2.035 -14.434 1.00 92.88 294 LEU A CA 1
ATOM 2386 C C . LEU A 1 294 ? 4.939 1.438 -15.667 1.00 92.88 294 LEU A C 1
ATOM 2388 O O . LEU A 1 294 ? 4.553 1.747 -16.794 1.00 92.88 294 LEU A O 1
ATOM 2392 N N . ARG A 1 295 ? 5.903 0.532 -15.475 1.00 93.12 295 ARG A N 1
ATOM 2393 C CA . ARG A 1 295 ? 6.620 -0.157 -16.560 1.00 93.12 295 ARG A CA 1
ATOM 2394 C C . ARG A 1 295 ? 5.695 -1.010 -17.431 1.00 93.12 295 ARG A C 1
ATOM 2396 O O . ARG A 1 295 ? 5.926 -1.147 -18.624 1.00 93.12 295 ARG A O 1
ATOM 2403 N N . ARG A 1 296 ? 4.651 -1.600 -16.845 1.00 88.19 296 ARG A N 1
ATOM 2404 C CA . ARG A 1 296 ? 3.684 -2.466 -17.543 1.00 88.19 296 ARG A CA 1
ATOM 2405 C C . ARG A 1 296 ? 2.443 -1.738 -18.054 1.00 88.19 296 ARG A C 1
ATOM 2407 O O . ARG A 1 296 ? 1.491 -2.387 -18.483 1.00 88.19 296 ARG A O 1
ATOM 2414 N N . SER A 1 297 ? 2.434 -0.411 -18.003 1.00 85.25 297 SER A N 1
ATOM 2415 C CA . SER A 1 297 ? 1.271 0.403 -18.370 1.00 85.25 297 SER A CA 1
ATOM 2416 C C . SER A 1 297 ? 1.025 0.523 -19.879 1.00 85.25 297 SER A C 1
ATOM 2418 O O . SER A 1 297 ? -0.029 1.021 -20.269 1.00 85.25 297 SER A O 1
ATOM 2420 N N . SER A 1 298 ? 1.978 0.105 -20.726 1.00 83.56 298 SER A N 1
ATOM 2421 C CA . SER A 1 298 ? 1.957 0.345 -22.182 1.00 83.56 298 SER A CA 1
ATOM 2422 C C . SER A 1 298 ? 1.861 1.833 -22.550 1.00 83.56 298 SER A C 1
ATOM 2424 O O . SER A 1 298 ? 1.388 2.195 -23.628 1.00 83.56 298 SER A O 1
ATOM 2426 N N . ASN A 1 299 ? 2.307 2.707 -21.644 1.00 87.12 299 ASN A N 1
ATOM 2427 C CA . ASN A 1 299 ? 2.361 4.147 -21.820 1.00 87.12 299 ASN A CA 1
ATOM 2428 C C . ASN A 1 299 ? 3.815 4.603 -21.702 1.00 87.12 299 ASN A C 1
ATOM 2430 O O . ASN A 1 299 ? 4.424 4.527 -20.636 1.00 87.12 299 ASN A O 1
ATOM 2434 N N . ARG A 1 300 ? 4.355 5.142 -22.797 1.00 90.38 300 ARG A N 1
ATOM 2435 C CA . ARG A 1 300 ? 5.764 5.538 -22.888 1.00 90.38 300 ARG A CA 1
ATOM 2436 C C . ARG A 1 300 ? 6.191 6.525 -21.798 1.00 90.38 300 ARG A C 1
ATOM 2438 O O . ARG A 1 300 ? 7.283 6.393 -21.257 1.00 90.38 300 ARG A O 1
ATOM 2445 N N . ARG A 1 301 ? 5.340 7.494 -21.447 1.00 92.69 301 ARG A N 1
ATOM 2446 C CA . ARG A 1 301 ? 5.641 8.504 -20.419 1.00 92.69 301 ARG A CA 1
ATOM 2447 C C . ARG A 1 301 ? 5.787 7.861 -19.039 1.00 92.69 301 ARG A C 1
ATOM 2449 O O . ARG A 1 301 ? 6.686 8.204 -18.273 1.00 92.69 301 ARG A O 1
ATOM 2456 N N . MET A 1 302 ? 4.917 6.902 -18.741 1.00 92.38 302 MET A N 1
ATOM 2457 C CA . MET A 1 302 ? 4.945 6.130 -17.500 1.00 92.38 302 MET A CA 1
ATOM 2458 C C . MET A 1 302 ? 6.122 5.151 -17.471 1.00 92.38 302 MET A C 1
ATOM 2460 O O . MET A 1 302 ? 6.780 5.034 -16.443 1.00 92.38 302 MET A O 1
ATOM 2464 N N . GLU A 1 303 ? 6.436 4.496 -18.588 1.00 93.62 303 GLU A N 1
ATOM 2465 C CA . GLU A 1 303 ? 7.600 3.611 -18.727 1.00 93.62 303 GLU A CA 1
ATOM 2466 C C . GLU A 1 303 ? 8.924 4.368 -18.535 1.00 93.62 303 GLU A C 1
ATOM 2468 O O . GLU A 1 303 ? 9.817 3.903 -17.821 1.00 93.62 303 GLU A O 1
ATOM 2473 N N . GLU A 1 304 ? 9.040 5.569 -19.111 1.00 94.88 304 GLU A N 1
ATOM 2474 C CA . GLU A 1 304 ? 10.183 6.463 -18.906 1.00 94.88 304 GLU A CA 1
ATOM 2475 C C . GLU A 1 304 ? 10.295 6.887 -17.433 1.00 94.88 304 GLU A C 1
ATOM 2477 O O . GLU A 1 304 ? 11.386 6.830 -16.855 1.00 94.88 304 GLU A O 1
ATOM 2482 N N . LYS A 1 305 ? 9.171 7.220 -16.779 1.00 95.31 305 LYS A N 1
ATOM 2483 C CA . LYS A 1 305 ? 9.167 7.515 -15.340 1.00 95.31 305 LYS A CA 1
ATOM 2484 C C . LYS A 1 305 ? 9.530 6.294 -14.492 1.00 95.31 305 LYS A C 1
ATOM 2486 O O . LYS A 1 305 ? 10.285 6.439 -13.535 1.00 95.31 305 LYS A O 1
ATOM 2491 N N . ALA A 1 306 ? 9.057 5.098 -14.842 1.00 95.81 306 ALA A N 1
ATOM 2492 C CA . ALA A 1 306 ? 9.407 3.856 -14.154 1.00 95.81 306 ALA A CA 1
ATOM 2493 C C . ALA A 1 306 ? 10.922 3.626 -14.171 1.00 95.81 306 ALA A C 1
ATOM 2495 O O . ALA A 1 306 ? 11.513 3.308 -13.140 1.00 95.81 306 ALA A O 1
ATOM 2496 N N . LYS A 1 307 ? 11.567 3.868 -15.320 1.00 95.56 307 LYS A N 1
ATOM 2497 C CA . LYS A 1 307 ? 13.026 3.801 -15.456 1.00 95.56 307 LYS A CA 1
ATOM 2498 C C . LYS A 1 307 ? 13.738 4.831 -14.575 1.00 95.56 307 LYS A C 1
ATOM 2500 O O . LYS A 1 307 ? 14.711 4.485 -13.910 1.00 95.56 307 LYS A O 1
ATOM 2505 N N . GLU A 1 308 ? 13.265 6.078 -14.541 1.00 94.50 308 GLU A N 1
ATOM 2506 C CA . GLU A 1 308 ? 13.812 7.111 -13.646 1.00 94.50 308 GLU A CA 1
ATOM 2507 C C . GLU A 1 308 ? 13.679 6.704 -12.168 1.00 94.50 308 GLU A C 1
ATOM 2509 O O . GLU A 1 308 ? 14.616 6.849 -11.385 1.00 94.50 308 GLU A O 1
ATOM 2514 N N . MET A 1 309 ? 12.531 6.153 -11.780 1.00 95.19 309 MET A N 1
ATOM 2515 C CA . MET A 1 309 ? 12.285 5.698 -10.413 1.00 95.19 309 MET A CA 1
ATOM 2516 C C . MET A 1 309 ? 13.145 4.488 -10.041 1.00 95.19 309 MET A C 1
ATOM 2518 O O . MET A 1 309 ? 13.707 4.461 -8.948 1.00 95.19 309 MET A O 1
ATOM 2522 N N . ALA A 1 310 ? 13.314 3.528 -10.956 1.00 95.50 310 ALA A N 1
ATOM 2523 C CA . ALA A 1 310 ? 14.236 2.410 -10.782 1.00 95.50 310 ALA A CA 1
ATOM 2524 C C . ALA A 1 310 ? 15.674 2.906 -10.588 1.00 95.50 310 ALA A C 1
ATOM 2526 O O . ALA A 1 310 ? 16.368 2.433 -9.690 1.00 95.50 310 ALA A O 1
ATOM 2527 N N . GLN A 1 311 ? 16.093 3.910 -11.369 1.00 93.88 311 GLN A N 1
ATOM 2528 C CA . GLN A 1 311 ? 17.405 4.535 -11.237 1.00 93.88 311 GLN A CA 1
ATOM 2529 C C . GLN A 1 311 ? 17.622 5.123 -9.844 1.00 93.88 311 GLN A C 1
ATOM 2531 O O . GLN A 1 311 ? 18.636 4.818 -9.216 1.00 93.88 311 GLN A O 1
ATOM 2536 N N . LYS A 1 312 ? 16.665 5.921 -9.353 1.00 92.75 312 LYS A N 1
ATOM 2537 C CA . LYS A 1 312 ? 16.720 6.523 -8.012 1.00 92.75 312 LYS A CA 1
ATOM 2538 C C . LYS A 1 312 ? 16.760 5.455 -6.922 1.00 92.75 312 LYS A C 1
ATOM 2540 O O . LYS A 1 312 ? 17.634 5.491 -6.062 1.00 92.75 312 LYS A O 1
ATOM 2545 N N . TRP A 1 313 ? 15.850 4.485 -6.978 1.00 94.31 313 TRP A N 1
ATOM 2546 C CA . TRP A 1 313 ? 15.697 3.479 -5.929 1.00 94.31 313 TRP A CA 1
ATOM 2547 C C . TRP A 1 313 ? 16.895 2.529 -5.821 1.00 94.31 313 TRP A C 1
ATOM 2549 O O . TRP A 1 313 ? 17.416 2.309 -4.723 1.00 94.31 313 TRP A O 1
ATOM 2559 N N . VAL A 1 314 ? 17.368 1.992 -6.955 1.00 93.56 314 VAL A N 1
ATOM 2560 C CA . VAL A 1 314 ? 18.535 1.094 -6.984 1.00 93.56 314 VAL A CA 1
ATOM 2561 C C . VAL A 1 314 ? 19.759 1.800 -6.416 1.00 93.56 314 VAL A C 1
ATOM 2563 O O . VAL A 1 314 ? 20.541 1.221 -5.663 1.00 93.56 314 VAL A O 1
ATOM 2566 N N . PHE A 1 315 ? 19.911 3.079 -6.725 1.00 92.12 315 PHE A N 1
ATOM 2567 C CA . PHE A 1 315 ? 21.062 3.837 -6.284 1.00 92.12 315 PHE A CA 1
ATOM 2568 C C . PHE A 1 315 ? 20.991 4.366 -4.869 1.00 92.12 315 PHE A C 1
ATOM 2570 O O . PHE A 1 315 ? 22.027 4.398 -4.214 1.00 92.12 315 PHE A O 1
ATOM 2577 N N . ALA A 1 316 ? 19.808 4.707 -4.367 1.00 92.44 316 ALA A N 1
ATOM 2578 C CA . ALA A 1 316 ? 19.627 4.993 -2.951 1.00 92.44 316 ALA A CA 1
ATOM 2579 C C . ALA A 1 316 ? 20.120 3.809 -2.105 1.00 92.44 316 ALA A C 1
ATOM 2581 O O . ALA A 1 316 ? 20.964 3.962 -1.225 1.00 92.44 316 ALA A O 1
ATOM 2582 N N . ASN A 1 317 ? 19.681 2.599 -2.452 1.00 92.06 317 ASN A N 1
ATOM 2583 C CA . ASN A 1 317 ? 20.089 1.385 -1.753 1.00 92.06 317 ASN A CA 1
ATOM 2584 C C . ASN A 1 317 ? 21.571 1.051 -1.960 1.00 92.06 317 ASN A C 1
ATOM 2586 O O . ASN A 1 317 ? 22.247 0.665 -1.009 1.00 92.06 317 ASN A O 1
ATOM 2590 N N . TYR A 1 318 ? 22.098 1.221 -3.177 1.00 90.38 318 TYR A N 1
ATOM 2591 C CA . TYR A 1 318 ? 23.523 1.022 -3.444 1.00 90.38 318 TYR A CA 1
ATOM 2592 C C . TYR A 1 318 ? 24.394 2.000 -2.646 1.00 90.38 318 TYR A C 1
ATOM 2594 O O . TYR A 1 318 ? 25.339 1.564 -1.995 1.00 90.38 318 TYR A O 1
ATOM 2602 N N . ASN A 1 319 ? 24.067 3.295 -2.635 1.00 89.06 319 ASN A N 1
ATOM 2603 C CA . ASN A 1 319 ? 24.810 4.305 -1.879 1.00 89.06 319 ASN A CA 1
ATOM 2604 C C . ASN A 1 319 ? 24.758 4.026 -0.377 1.00 89.06 319 ASN A C 1
ATOM 2606 O O . ASN A 1 319 ? 25.802 4.032 0.274 1.00 89.06 319 ASN A O 1
ATOM 2610 N N . LEU A 1 320 ? 23.576 3.714 0.163 1.00 88.00 320 LEU A N 1
ATOM 2611 C CA . LEU A 1 320 ? 23.416 3.351 1.571 1.00 88.00 320 LEU A CA 1
ATOM 2612 C C . LEU A 1 320 ? 24.252 2.111 1.917 1.00 88.00 320 LEU A C 1
ATOM 2614 O O . LEU A 1 320 ? 24.946 2.083 2.931 1.00 88.00 320 LEU A O 1
ATOM 2618 N N . PHE A 1 321 ? 24.243 1.098 1.052 1.00 85.19 321 PHE A N 1
ATOM 2619 C CA . PHE A 1 321 ? 25.053 -0.100 1.236 1.00 85.19 321 PHE A CA 1
ATOM 2620 C C . PHE A 1 321 ? 26.556 0.214 1.205 1.00 85.19 321 PHE A C 1
ATOM 2622 O O . PHE A 1 321 ? 27.294 -0.244 2.074 1.00 85.19 321 PHE A O 1
ATOM 2629 N N . GLN A 1 322 ? 27.027 0.988 0.221 1.00 84.38 322 GLN A N 1
ATOM 2630 C CA . GLN A 1 322 ? 28.452 1.273 0.026 1.00 84.38 322 GLN A CA 1
ATOM 2631 C C . GLN A 1 322 ? 29.043 2.157 1.125 1.00 84.38 322 GLN A C 1
ATOM 2633 O O . GLN A 1 322 ? 30.152 1.878 1.589 1.00 84.38 322 GLN A O 1
ATOM 2638 N N . ASN A 1 323 ? 28.311 3.199 1.520 1.00 82.56 323 ASN A N 1
ATOM 2639 C CA . ASN A 1 323 ? 28.813 4.254 2.398 1.00 82.56 323 ASN A CA 1
ATOM 2640 C C . ASN A 1 323 ? 28.601 3.956 3.886 1.00 82.56 323 ASN A C 1
ATOM 2642 O O . ASN A 1 323 ? 29.161 4.651 4.730 1.00 82.56 323 ASN A O 1
ATOM 2646 N N . CYS A 1 324 ? 27.777 2.960 4.214 1.00 80.12 324 CYS A N 1
ATOM 2647 C CA . CYS A 1 324 ? 27.337 2.712 5.584 1.00 80.12 324 CYS A CA 1
ATOM 2648 C C . CYS A 1 324 ? 27.651 1.265 6.009 1.00 80.12 324 CYS A C 1
ATOM 2650 O O . CYS A 1 324 ? 28.720 0.748 5.688 1.00 80.12 324 CYS A O 1
ATOM 2652 N N . LEU A 1 325 ? 26.763 0.582 6.744 1.00 74.44 325 LEU A N 1
ATOM 2653 C CA . LEU A 1 325 ? 27.059 -0.722 7.370 1.00 74.44 325 LEU A CA 1
ATOM 2654 C C . LEU A 1 325 ? 27.205 -1.915 6.404 1.00 74.44 325 LEU A C 1
ATOM 2656 O O . LEU A 1 325 ? 27.301 -3.049 6.871 1.00 74.44 325 LEU A O 1
ATOM 2660 N N . ARG A 1 326 ? 27.200 -1.712 5.077 1.00 78.00 326 ARG A N 1
ATOM 2661 C CA . ARG A 1 326 ? 27.157 -2.814 4.091 1.00 78.00 326 ARG A CA 1
ATOM 2662 C C . ARG A 1 326 ? 25.958 -3.738 4.329 1.00 78.00 326 ARG A C 1
ATOM 2664 O O . ARG A 1 326 ? 26.057 -4.956 4.211 1.00 78.00 326 ARG A O 1
ATOM 2671 N N . GLN A 1 327 ? 24.822 -3.136 4.682 1.00 78.88 327 GLN A N 1
ATOM 2672 C CA . GLN A 1 327 ? 23.555 -3.815 4.941 1.00 78.88 327 GLN A CA 1
ATOM 2673 C C . GLN A 1 327 ? 22.441 -3.223 4.083 1.00 78.88 327 GLN A C 1
ATOM 2675 O O . GLN A 1 327 ? 22.445 -2.033 3.770 1.00 78.88 327 GLN A O 1
ATOM 2680 N N . MET A 1 328 ? 21.477 -4.074 3.740 1.00 82.25 328 MET A N 1
ATOM 2681 C CA . MET A 1 328 ? 20.220 -3.684 3.103 1.00 82.25 328 MET A CA 1
ATOM 2682 C C . MET A 1 328 ? 19.158 -3.510 4.185 1.00 82.25 328 MET A C 1
ATOM 2684 O O . MET A 1 328 ? 19.052 -4.354 5.071 1.00 82.25 328 MET A O 1
ATOM 2688 N N . TRP A 1 329 ? 18.379 -2.436 4.133 1.00 85.56 329 TRP A N 1
ATOM 2689 C CA . TRP A 1 329 ? 17.471 -2.068 5.222 1.00 85.56 329 TRP A CA 1
ATOM 2690 C C . TRP A 1 329 ? 16.018 -2.353 4.875 1.00 85.56 329 TRP A C 1
ATOM 2692 O O . TRP A 1 329 ? 15.624 -2.263 3.714 1.00 85.56 329 TRP A O 1
ATOM 2702 N N . GLU A 1 330 ? 15.222 -2.676 5.892 1.00 85.38 330 GLU A N 1
ATOM 2703 C CA . GLU A 1 330 ? 13.771 -2.870 5.805 1.00 85.38 330 GLU A CA 1
ATOM 2704 C C . GLU A 1 330 ? 13.057 -1.673 5.161 1.00 85.38 330 GLU A C 1
ATOM 2706 O O . GLU A 1 330 ? 12.188 -1.842 4.309 1.00 85.38 330 GLU A O 1
ATOM 2711 N N . LYS A 1 331 ? 13.450 -0.463 5.561 1.00 91.75 331 LYS A N 1
ATOM 2712 C CA . LYS A 1 331 ? 12.870 0.819 5.157 1.00 91.75 331 LYS A CA 1
ATOM 2713 C C . LYS A 1 331 ? 13.954 1.895 5.185 1.00 91.75 331 LYS A C 1
ATOM 2715 O O . LYS A 1 331 ? 14.858 1.834 6.021 1.00 91.75 331 LYS A O 1
ATOM 2720 N N . ILE A 1 332 ? 13.854 2.878 4.295 1.00 93.81 332 ILE A N 1
ATOM 2721 C CA . ILE A 1 332 ? 14.744 4.053 4.254 1.00 93.81 332 ILE A CA 1
ATOM 2722 C C . ILE A 1 332 ? 13.916 5.336 4.221 1.00 93.81 332 ILE A C 1
ATOM 2724 O O . ILE A 1 332 ? 12.723 5.285 3.937 1.00 93.81 332 ILE A O 1
ATOM 2728 N N . THR A 1 333 ? 14.512 6.489 4.490 1.00 93.75 333 THR A N 1
ATOM 2729 C CA . THR A 1 333 ? 13.816 7.782 4.433 1.00 93.75 333 THR A CA 1
ATOM 2730 C C . THR A 1 333 ? 13.865 8.398 3.031 1.00 93.75 333 THR A C 1
ATOM 2732 O O . THR A 1 333 ? 14.865 8.303 2.317 1.00 93.75 333 THR A O 1
ATOM 2735 N N . ALA A 1 334 ? 12.795 9.091 2.640 1.00 93.69 334 ALA A N 1
ATOM 2736 C CA . ALA A 1 334 ? 12.702 9.760 1.344 1.00 93.69 334 ALA A CA 1
ATOM 2737 C C . ALA A 1 334 ? 13.631 10.966 1.192 1.00 93.69 334 ALA A C 1
ATOM 2739 O O . ALA A 1 334 ? 14.059 11.271 0.076 1.00 93.69 334 ALA A O 1
ATOM 2740 N N . ASP A 1 335 ? 13.966 11.624 2.301 1.00 89.94 335 ASP A N 1
ATOM 2741 C CA . ASP A 1 335 ? 14.721 12.877 2.294 1.00 89.94 335 ASP A CA 1
ATOM 2742 C C . ASP A 1 335 ? 16.231 12.682 2.419 1.00 89.94 335 ASP A C 1
ATOM 2744 O O . ASP A 1 335 ? 16.986 13.417 1.786 1.00 89.94 335 ASP A O 1
ATOM 2748 N N . THR A 1 336 ? 16.676 11.703 3.212 1.00 90.12 336 THR A N 1
ATOM 2749 C CA . THR A 1 336 ? 18.103 11.482 3.514 1.00 90.12 336 THR A CA 1
ATOM 2750 C C . THR A 1 336 ? 18.633 10.144 3.007 1.00 90.12 336 THR A C 1
ATOM 2752 O O . THR A 1 336 ? 19.847 9.974 2.928 1.00 90.12 336 THR A O 1
ATOM 2755 N N . GLY A 1 337 ? 17.757 9.191 2.667 1.00 90.44 337 GLY A N 1
ATOM 2756 C CA . GLY A 1 337 ? 18.149 7.851 2.223 1.00 90.44 337 GLY A CA 1
ATOM 2757 C C . GLY A 1 337 ? 18.738 6.987 3.341 1.00 90.44 337 GLY A C 1
ATOM 2758 O O . GLY A 1 337 ? 19.181 5.871 3.085 1.00 90.44 337 GLY A O 1
ATOM 2759 N N . THR A 1 338 ? 18.749 7.484 4.580 1.00 89.56 338 THR A N 1
ATOM 2760 C CA . THR A 1 338 ? 19.202 6.757 5.772 1.00 89.56 338 THR A CA 1
ATOM 2761 C C . THR A 1 338 ? 18.146 5.735 6.205 1.00 89.56 338 THR A C 1
ATOM 2763 O O . THR A 1 338 ? 17.012 5.795 5.719 1.00 89.56 338 THR A O 1
ATOM 2766 N N . PRO A 1 339 ? 18.469 4.799 7.117 1.00 88.06 339 PRO A N 1
ATOM 2767 C CA . PRO A 1 339 ? 17.475 3.875 7.656 1.00 88.06 339 PRO A CA 1
ATOM 2768 C C . PRO A 1 339 ? 16.247 4.619 8.197 1.00 88.06 339 PRO A C 1
ATOM 2770 O O . PRO A 1 339 ? 16.373 5.658 8.849 1.00 88.06 339 PRO A O 1
ATOM 2773 N N . GLY A 1 340 ? 15.059 4.110 7.870 1.00 89.19 340 GLY A N 1
ATOM 2774 C CA . GLY A 1 340 ? 13.793 4.681 8.327 1.00 89.19 340 GLY A CA 1
ATOM 2775 C C . GLY A 1 340 ? 13.542 4.434 9.815 1.00 89.19 340 GLY A C 1
ATOM 2776 O O . GLY A 1 340 ? 14.236 3.653 10.463 1.00 89.19 340 GLY A O 1
ATOM 2777 N N . SER A 1 341 ? 12.513 5.073 10.363 1.00 88.38 341 SER A N 1
ATOM 2778 C CA . SER A 1 341 ? 12.171 4.982 11.791 1.00 88.38 341 SER A CA 1
ATOM 2779 C C . SER A 1 341 ? 10.655 4.935 12.011 1.00 88.38 341 SER A C 1
ATOM 2781 O O . SER A 1 341 ? 9.890 4.756 11.063 1.00 88.38 341 SER A O 1
ATOM 2783 N N . GLY A 1 342 ? 10.209 5.044 13.263 1.00 86.12 342 GLY A N 1
ATOM 2784 C CA . GLY A 1 342 ? 8.791 5.020 13.620 1.00 86.12 342 GLY A CA 1
ATOM 2785 C C . GLY A 1 342 ? 8.197 3.613 13.668 1.00 86.12 342 GLY A C 1
ATOM 2786 O O . GLY A 1 342 ? 8.815 2.635 13.238 1.00 86.12 342 GLY A O 1
ATOM 2787 N N . GLY A 1 343 ? 6.972 3.532 14.186 1.00 86.44 343 GLY A N 1
ATOM 2788 C CA . GLY A 1 343 ? 6.342 2.268 14.568 1.00 86.44 343 GLY A CA 1
ATOM 2789 C C . GLY A 1 343 ? 6.829 1.752 15.925 1.00 86.44 343 GLY A C 1
ATOM 2790 O O . GLY A 1 343 ? 7.318 2.516 16.754 1.00 86.44 343 GLY A O 1
ATOM 2791 N N . GLU A 1 344 ? 6.653 0.452 16.158 1.00 76.12 344 GLU A N 1
ATOM 2792 C CA . GLU A 1 344 ? 6.910 -0.188 17.459 1.00 76.12 344 GLU A CA 1
ATOM 2793 C C . GLU A 1 344 ? 8.352 -0.688 17.632 1.00 76.12 344 GLU A C 1
ATOM 2795 O O . GLU A 1 344 ? 8.733 -1.075 18.735 1.00 76.12 344 GLU A O 1
ATOM 2800 N N . TYR A 1 345 ? 9.148 -0.702 16.558 1.00 73.81 345 TYR A N 1
ATOM 2801 C CA . TYR A 1 345 ? 10.514 -1.221 16.556 1.00 73.81 345 TYR A CA 1
ATOM 2802 C C . TYR A 1 345 ? 11.414 -0.493 15.541 1.00 73.81 345 TYR A C 1
ATOM 2804 O O . TYR A 1 345 ? 10.953 0.119 14.570 1.00 73.81 345 TYR A O 1
ATOM 2812 N N . ASN A 1 346 ? 12.725 -0.573 15.774 1.00 76.81 346 ASN A N 1
ATOM 2813 C CA . ASN A 1 346 ? 13.750 0.047 14.929 1.00 76.81 346 ASN A CA 1
ATOM 2814 C C . ASN A 1 346 ? 13.856 -0.662 13.572 1.00 76.81 346 ASN A C 1
ATOM 2816 O O . ASN A 1 346 ? 13.605 -1.860 13.480 1.00 76.81 346 ASN A O 1
ATOM 2820 N N . ALA A 1 347 ? 14.277 0.040 12.517 1.00 79.06 347 ALA A N 1
ATOM 2821 C CA . ALA A 1 347 ? 14.446 -0.582 11.202 1.00 79.06 347 ALA A CA 1
ATOM 2822 C C . ALA A 1 347 ? 15.418 -1.774 11.235 1.00 79.06 347 ALA A C 1
ATOM 2824 O O . ALA A 1 347 ? 16.494 -1.705 11.832 1.00 79.06 347 ALA A O 1
ATOM 2825 N N . GLN A 1 348 ? 15.043 -2.858 10.556 1.00 80.31 348 GLN A N 1
ATOM 2826 C CA . GLN A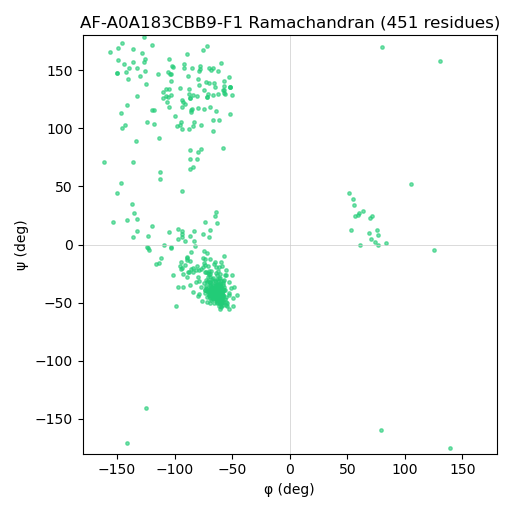 1 348 ? 15.820 -4.100 10.525 1.00 80.31 348 GLN A CA 1
ATOM 2827 C C . GLN A 1 348 ? 16.809 -4.159 9.343 1.00 80.31 348 GLN A C 1
ATOM 2829 O O . GLN A 1 348 ? 16.609 -3.528 8.300 1.00 80.31 348 GLN A O 1
ATOM 2834 N N . MET A 1 349 ? 17.878 -4.950 9.494 1.00 80.38 349 MET A N 1
ATOM 2835 C CA . MET A 1 349 ? 18.960 -5.123 8.507 1.00 80.38 349 MET A CA 1
ATOM 2836 C C . MET A 1 349 ? 18.875 -6.463 7.749 1.00 80.38 349 MET A C 1
ATOM 2838 O O . MET A 1 349 ? 18.271 -7.426 8.213 1.00 80.38 349 MET A O 1
ATOM 2842 N N . GLY A 1 350 ? 19.531 -6.539 6.586 1.00 74.62 350 GLY A N 1
ATOM 2843 C CA . GLY A 1 350 ? 19.610 -7.715 5.707 1.00 74.62 350 GLY A CA 1
ATOM 2844 C C . GLY A 1 350 ? 18.355 -7.995 4.867 1.00 74.62 350 GLY A C 1
ATOM 2845 O O . GLY A 1 350 ? 18.265 -9.038 4.222 1.00 74.62 350 GLY A O 1
ATOM 2846 N N . PHE A 1 351 ? 17.381 -7.092 4.874 1.00 79.62 351 PHE A N 1
ATOM 2847 C CA . PHE A 1 351 ? 15.964 -7.423 4.724 1.00 79.62 351 PHE A CA 1
ATOM 2848 C C . PHE A 1 351 ? 15.542 -8.027 3.363 1.00 79.62 351 PHE A C 1
ATOM 2850 O O . PHE A 1 351 ? 15.898 -7.535 2.289 1.00 79.62 351 PHE A O 1
ATOM 2857 N N . GLY A 1 352 ? 14.720 -9.085 3.409 1.00 81.00 352 GLY A N 1
ATOM 2858 C CA . GLY A 1 352 ? 14.356 -9.925 2.260 1.00 81.00 352 GLY A CA 1
ATOM 2859 C C . GLY A 1 352 ? 13.663 -9.189 1.110 1.00 81.00 352 GLY A C 1
ATOM 2860 O O . GLY A 1 352 ? 14.109 -9.302 -0.035 1.00 81.00 352 GLY A O 1
ATOM 2861 N N . TRP A 1 353 ? 12.626 -8.390 1.394 1.00 86.62 353 TRP A N 1
ATOM 2862 C CA . TRP A 1 353 ? 11.923 -7.628 0.351 1.00 86.62 353 TRP A CA 1
ATOM 2863 C C . TRP A 1 353 ? 12.814 -6.588 -0.340 1.00 86.62 353 TRP A C 1
ATOM 2865 O O . TRP A 1 353 ? 12.603 -6.283 -1.513 1.00 86.62 353 TRP A O 1
ATOM 2875 N N . THR A 1 354 ? 13.850 -6.089 0.342 1.00 85.69 354 THR A N 1
ATOM 2876 C CA . THR A 1 354 ? 14.739 -5.046 -0.181 1.00 85.69 354 THR A CA 1
ATOM 2877 C C . THR A 1 354 ? 15.659 -5.695 -1.185 1.00 85.69 354 THR A C 1
ATOM 2879 O O . THR A 1 354 ? 15.762 -5.248 -2.323 1.00 85.69 354 THR A O 1
ATOM 2882 N N . ASN A 1 355 ? 16.244 -6.824 -0.786 1.00 85.12 355 ASN A N 1
ATOM 2883 C CA . ASN A 1 355 ? 17.082 -7.649 -1.641 1.00 85.12 355 ASN A CA 1
ATOM 2884 C C . ASN A 1 355 ? 16.305 -8.123 -2.877 1.00 85.12 355 ASN A C 1
ATOM 2886 O O . ASN A 1 355 ? 16.811 -8.020 -3.990 1.00 85.12 355 ASN A O 1
ATOM 2890 N N . GLY A 1 356 ? 15.072 -8.607 -2.693 1.00 85.50 356 GLY A N 1
ATOM 2891 C CA . GLY A 1 356 ? 14.216 -9.082 -3.781 1.00 85.50 356 GLY A CA 1
ATOM 2892 C C . GLY A 1 356 ? 13.895 -7.988 -4.799 1.00 85.50 356 GLY A C 1
ATOM 2893 O O . GLY A 1 356 ? 14.168 -8.166 -5.985 1.00 85.50 356 GLY A O 1
ATOM 2894 N N . ALA A 1 357 ? 13.391 -6.840 -4.334 1.00 89.62 357 ALA A N 1
ATOM 2895 C CA . ALA A 1 357 ? 13.080 -5.698 -5.195 1.00 89.62 357 ALA A CA 1
ATOM 2896 C C . ALA A 1 357 ? 14.322 -5.176 -5.932 1.00 89.62 357 ALA A C 1
ATOM 2898 O O . ALA A 1 357 ? 14.264 -4.865 -7.118 1.00 89.62 357 ALA A O 1
ATOM 2899 N N . MET A 1 358 ? 15.461 -5.105 -5.240 1.00 89.44 358 MET A N 1
ATOM 2900 C CA . MET A 1 358 ? 16.728 -4.669 -5.825 1.00 89.44 358 MET A CA 1
ATOM 2901 C C . MET A 1 358 ? 17.210 -5.602 -6.930 1.00 89.44 358 MET A C 1
ATOM 2903 O O . MET A 1 358 ? 17.576 -5.134 -8.005 1.00 89.44 358 MET A O 1
ATOM 2907 N N . LEU A 1 359 ? 17.203 -6.913 -6.684 1.00 88.19 359 LEU A N 1
ATOM 2908 C CA . LEU A 1 359 ? 17.632 -7.899 -7.673 1.00 88.19 359 LEU A CA 1
ATOM 2909 C C . LEU A 1 359 ? 16.733 -7.879 -8.911 1.00 88.19 359 LEU A C 1
ATOM 2911 O O . LEU A 1 359 ? 17.251 -7.893 -10.024 1.00 88.19 359 LEU A O 1
ATOM 2915 N N . ASP A 1 360 ? 15.416 -7.802 -8.728 1.00 89.19 360 ASP A N 1
ATOM 2916 C CA . ASP A 1 360 ? 14.466 -7.744 -9.841 1.00 89.19 360 ASP A CA 1
ATOM 2917 C C . ASP A 1 360 ? 14.669 -6.490 -10.710 1.00 89.19 360 ASP A C 1
ATOM 2919 O O . ASP A 1 360 ? 14.750 -6.579 -11.937 1.00 89.19 360 ASP A O 1
ATOM 2923 N N . LEU A 1 361 ? 14.866 -5.324 -10.086 1.00 91.56 361 LEU A N 1
ATOM 2924 C CA . LEU A 1 361 ? 15.128 -4.078 -10.809 1.00 91.56 361 LEU A CA 1
ATOM 2925 C C . LEU A 1 361 ? 16.498 -4.065 -11.495 1.00 91.56 361 LEU A C 1
ATOM 2927 O O . LEU A 1 361 ? 16.614 -3.536 -12.598 1.00 91.56 361 LEU A O 1
ATOM 2931 N N . LEU A 1 362 ? 17.525 -4.665 -10.886 1.00 90.00 362 LEU A N 1
ATOM 2932 C CA . LEU A 1 362 ? 18.842 -4.823 -11.511 1.00 90.00 362 LEU A CA 1
ATOM 2933 C C . LEU A 1 362 ? 18.787 -5.755 -12.726 1.00 90.00 362 LEU A C 1
ATOM 2935 O O . LEU A 1 362 ? 19.423 -5.466 -13.734 1.00 90.00 362 LEU A O 1
ATOM 2939 N N . VAL A 1 363 ? 18.013 -6.841 -12.661 1.00 91.81 363 VAL A N 1
ATOM 2940 C CA . VAL A 1 363 ? 17.781 -7.723 -13.817 1.00 91.81 363 VAL A CA 1
ATOM 2941 C C . VAL A 1 363 ? 16.992 -6.997 -14.909 1.00 91.81 363 VAL A C 1
ATOM 2943 O O . VAL A 1 363 ? 17.293 -7.157 -16.087 1.00 91.81 363 VAL A O 1
ATOM 2946 N N . THR A 1 364 ? 16.009 -6.182 -14.525 1.00 89.31 364 THR A N 1
ATOM 2947 C CA . THR A 1 364 ? 15.099 -5.509 -15.463 1.00 89.31 364 THR A CA 1
ATOM 2948 C C . THR A 1 364 ? 15.723 -4.298 -16.157 1.00 89.31 364 THR A C 1
ATOM 2950 O O . THR A 1 364 ? 15.415 -4.045 -17.318 1.00 89.31 364 THR A O 1
ATOM 2953 N N . TYR A 1 365 ? 16.567 -3.533 -15.458 1.00 93.44 365 TYR A N 1
ATOM 2954 C CA . TYR A 1 365 ? 17.095 -2.253 -15.944 1.00 93.44 365 TYR A CA 1
ATOM 2955 C C . TYR A 1 365 ? 18.627 -2.179 -15.998 1.00 93.44 365 TYR A C 1
ATOM 2957 O O . TYR A 1 365 ? 19.162 -1.152 -16.411 1.00 93.44 365 TYR A O 1
ATOM 2965 N N . GLY A 1 366 ? 19.358 -3.207 -15.558 1.00 91.75 366 GLY A N 1
ATOM 2966 C CA . GLY A 1 366 ? 20.808 -3.133 -15.331 1.00 91.75 366 GLY A CA 1
ATOM 2967 C C . GLY A 1 366 ? 21.648 -2.704 -16.539 1.00 91.75 366 GLY A C 1
ATOM 2968 O O . GLY A 1 366 ? 22.707 -2.112 -16.357 1.00 91.75 366 GLY A O 1
ATOM 2969 N N . ASP A 1 367 ? 21.168 -2.939 -17.758 1.00 93.44 367 ASP A N 1
ATOM 2970 C CA . ASP A 1 367 ? 21.786 -2.511 -19.017 1.00 93.44 367 ASP A CA 1
ATOM 2971 C C . ASP A 1 367 ? 21.640 -1.003 -19.296 1.00 93.44 367 ASP A C 1
ATOM 2973 O O . ASP A 1 367 ? 22.446 -0.417 -20.021 1.00 93.44 367 ASP A O 1
ATOM 2977 N N . VAL A 1 368 ? 20.628 -0.357 -18.711 1.00 92.62 368 VAL A N 1
ATOM 2978 C CA . VAL A 1 368 ? 20.313 1.061 -18.927 1.00 92.62 368 VAL A CA 1
ATOM 2979 C C . VAL A 1 368 ? 20.554 1.961 -17.715 1.00 92.62 368 VAL A C 1
ATOM 2981 O O . VAL A 1 368 ? 20.510 3.187 -17.876 1.00 92.62 368 VAL A O 1
ATOM 2984 N N . LEU A 1 369 ? 20.789 1.395 -16.527 1.00 91.19 369 LEU A N 1
ATOM 2985 C CA . LEU A 1 369 ? 21.135 2.158 -15.325 1.00 91.19 369 LEU A CA 1
ATOM 2986 C C . LEU A 1 369 ? 22.553 2.749 -15.444 1.00 91.19 369 LEU A C 1
ATOM 2988 O O . LEU A 1 369 ? 23.484 2.091 -15.903 1.00 91.19 369 LEU A O 1
ATOM 2992 N N . LYS A 1 370 ? 22.747 3.998 -15.010 1.00 88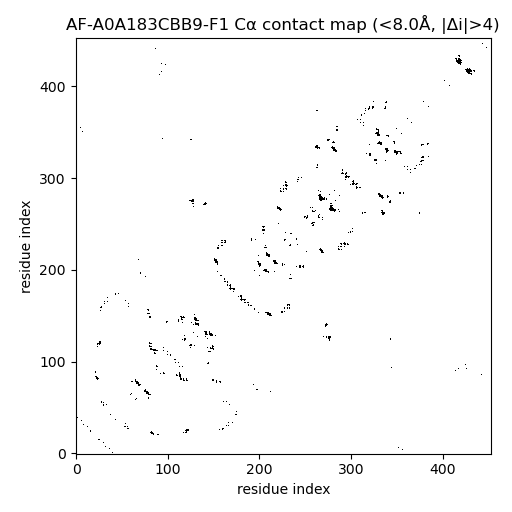.38 370 LYS A N 1
ATOM 2993 C CA . LYS A 1 370 ? 24.032 4.723 -15.090 1.00 88.38 370 LYS A CA 1
ATOM 2994 C C . LYS A 1 370 ? 24.358 5.374 -13.765 1.00 88.38 370 LYS A C 1
ATOM 2996 O O . LYS A 1 370 ? 23.525 6.138 -13.324 1.00 88.38 370 LYS A O 1
ATOM 3001 N N . LEU A 1 371 ? 25.549 5.165 -13.187 1.00 78.44 371 LEU A N 1
ATOM 3002 C CA . LEU A 1 371 ? 25.998 5.658 -11.857 1.00 78.44 371 LEU A CA 1
ATOM 3003 C C . LEU A 1 371 ? 26.107 7.197 -11.694 1.00 78.44 371 LEU A C 1
ATOM 3005 O O . LEU A 1 371 ? 26.930 7.683 -10.925 1.00 78.44 371 LEU A O 1
ATOM 3009 N N . LYS A 1 372 ? 25.322 7.988 -12.428 1.00 73.25 372 LYS A N 1
ATOM 3010 C CA . LYS A 1 372 ? 25.359 9.454 -12.406 1.00 73.25 372 LYS A CA 1
ATOM 3011 C C . LYS A 1 372 ? 24.205 10.021 -11.578 1.00 73.25 372 LYS A C 1
ATOM 3013 O O . LYS A 1 372 ? 23.156 9.393 -11.466 1.00 73.25 372 LYS A O 1
ATOM 3018 N N . ASP A 1 373 ? 24.425 11.217 -11.033 1.00 67.88 373 ASP A N 1
ATOM 3019 C CA . ASP A 1 373 ? 23.397 12.080 -10.432 1.00 67.88 373 ASP A CA 1
ATOM 3020 C C . ASP A 1 373 ? 22.688 11.509 -9.190 1.00 67.88 373 ASP A C 1
ATOM 3022 O O . ASP A 1 373 ? 21.543 11.853 -8.897 1.00 67.88 373 ASP A O 1
ATOM 3026 N N . VAL A 1 374 ? 23.377 10.655 -8.426 1.00 66.69 374 VAL A N 1
ATOM 3027 C CA . VAL A 1 374 ? 22.858 10.117 -7.161 1.00 66.69 374 VAL A CA 1
ATOM 3028 C C . VAL A 1 374 ? 23.324 10.981 -5.997 1.00 66.69 374 VAL A C 1
ATOM 3030 O O . VAL A 1 374 ? 24.536 11.127 -5.817 1.00 66.69 374 VAL A O 1
ATOM 3033 N N . PRO A 1 375 ? 22.412 11.504 -5.163 1.00 77.62 375 PRO A N 1
ATOM 3034 C CA . PRO A 1 375 ? 22.803 12.150 -3.923 1.00 77.62 375 PRO A CA 1
ATOM 3035 C C . PRO A 1 375 ? 23.611 11.187 -3.042 1.00 77.62 375 PRO A C 1
ATOM 3037 O O . PRO A 1 375 ? 23.244 10.022 -2.852 1.00 77.62 375 PRO A O 1
ATOM 3040 N N . GLU A 1 376 ? 24.736 11.672 -2.522 1.00 81.69 376 GLU A N 1
ATOM 3041 C CA . GLU A 1 376 ? 25.559 10.919 -1.581 1.00 81.69 376 GLU A CA 1
ATOM 3042 C C . GLU A 1 376 ? 24.785 10.729 -0.271 1.00 81.69 376 GLU A C 1
ATOM 3044 O O . GLU A 1 376 ? 24.296 11.693 0.319 1.00 81.69 376 GLU A O 1
ATOM 3049 N N . ILE A 1 377 ? 24.698 9.484 0.199 1.00 83.50 377 ILE A N 1
ATOM 3050 C CA . ILE A 1 377 ? 24.159 9.180 1.525 1.00 83.50 377 ILE A CA 1
ATOM 3051 C C . ILE A 1 377 ? 25.324 9.193 2.504 1.00 83.50 377 ILE A C 1
ATOM 3053 O O . ILE A 1 377 ? 26.284 8.434 2.342 1.00 83.50 377 ILE A O 1
ATOM 3057 N N . ARG A 1 378 ? 25.233 10.062 3.513 1.00 79.38 378 ARG A N 1
ATOM 3058 C CA . ARG A 1 378 ? 26.188 10.147 4.619 1.00 79.38 378 ARG A CA 1
ATOM 3059 C C . ARG A 1 378 ? 25.542 9.573 5.862 1.00 79.38 378 ARG A C 1
ATOM 3061 O O . ARG A 1 378 ? 24.497 10.053 6.285 1.00 79.38 378 ARG A O 1
ATOM 3068 N N . CYS A 1 379 ? 26.178 8.570 6.446 1.00 70.12 379 CYS A N 1
ATOM 3069 C CA . CYS A 1 379 ? 25.686 7.938 7.658 1.00 70.12 379 CYS A CA 1
ATOM 3070 C C . CYS A 1 379 ? 26.510 8.388 8.864 1.00 70.12 379 CYS A C 1
ATOM 3072 O O . CYS A 1 379 ? 27.714 8.133 8.924 1.00 70.12 379 CYS A O 1
ATOM 3074 N N . GLY A 1 380 ? 25.872 9.049 9.832 1.00 63.28 380 GLY A N 1
ATOM 3075 C CA . GLY A 1 380 ? 26.456 9.238 11.154 1.00 63.28 380 GLY A CA 1
ATOM 3076 C C . GLY A 1 380 ? 26.332 7.959 11.985 1.00 63.28 380 GLY A C 1
ATOM 3077 O O . GLY A 1 380 ? 25.376 7.204 11.829 1.00 63.28 380 GLY A O 1
ATOM 3078 N N . LEU A 1 381 ? 27.254 7.721 12.927 1.00 52.25 381 LEU A N 1
ATOM 3079 C CA . LEU A 1 381 ? 27.146 6.594 13.875 1.00 52.25 381 LEU A CA 1
ATOM 3080 C C . LEU A 1 381 ? 25.790 6.562 14.610 1.00 52.25 381 LEU A C 1
ATOM 3082 O O . LEU A 1 381 ? 25.280 5.484 14.889 1.00 52.25 381 LEU A O 1
ATOM 3086 N N . LYS A 1 382 ? 25.190 7.731 14.872 1.00 52.56 382 LYS A N 1
ATOM 3087 C CA . LYS A 1 382 ? 23.866 7.872 15.505 1.00 52.56 382 LYS A CA 1
ATOM 3088 C C . LYS A 1 382 ? 22.699 7.447 14.603 1.00 52.56 382 LYS A C 1
ATOM 3090 O O . LYS A 1 382 ? 21.678 7.016 15.119 1.00 52.56 382 LYS A O 1
ATOM 3095 N N . ASP A 1 383 ? 22.854 7.545 13.283 1.00 51.19 383 ASP A N 1
ATOM 3096 C CA . ASP A 1 383 ? 21.831 7.148 12.300 1.00 51.19 383 ASP A CA 1
ATOM 3097 C C . ASP A 1 383 ? 21.889 5.642 11.996 1.00 51.19 383 ASP A C 1
ATOM 3099 O O . ASP A 1 383 ? 20.935 5.058 11.488 1.00 51.19 383 ASP A O 1
ATOM 3103 N N . LEU A 1 384 ? 23.035 5.014 12.285 1.00 49.16 384 LEU A N 1
ATOM 3104 C CA . LEU A 1 384 ? 23.310 3.595 12.040 1.00 49.16 384 LEU A CA 1
ATOM 3105 C C . LEU A 1 384 ? 23.015 2.705 13.243 1.00 49.16 384 LEU A C 1
ATOM 3107 O O . LEU A 1 384 ? 22.874 1.492 13.092 1.00 49.16 384 LEU A O 1
ATOM 3111 N N . VAL A 1 385 ? 22.961 3.307 14.428 1.00 41.59 385 VAL A N 1
ATOM 3112 C CA . VAL A 1 385 ? 22.809 2.626 15.704 1.00 41.59 385 VAL A CA 1
ATOM 3113 C C . VAL A 1 385 ? 21.736 3.358 16.503 1.00 41.59 385 VAL A C 1
ATOM 3115 O O . VAL A 1 385 ? 22.029 4.257 17.287 1.00 41.59 385 VAL A O 1
ATOM 3118 N N . GLN A 1 386 ? 20.479 2.957 16.326 1.00 42.66 386 GLN A N 1
ATOM 3119 C CA . GLN A 1 386 ? 19.516 3.079 17.417 1.00 42.66 386 GLN A CA 1
ATOM 3120 C C . GLN A 1 386 ? 19.652 1.810 18.256 1.00 42.66 386 GLN A C 1
ATOM 3122 O O . GLN A 1 386 ? 18.917 0.839 18.071 1.00 42.66 386 GLN A O 1
ATOM 3127 N N . GLU A 1 387 ? 20.653 1.792 19.142 1.00 34.97 387 GLU A N 1
ATOM 3128 C CA . GLU A 1 387 ? 20.577 0.894 20.293 1.00 34.97 387 GLU A CA 1
ATOM 3129 C C . GLU A 1 387 ? 19.279 1.234 21.042 1.00 34.97 387 GLU A C 1
ATOM 3131 O O . GLU A 1 387 ? 18.925 2.417 21.108 1.00 34.97 387 GLU A O 1
ATOM 3136 N N . PRO A 1 388 ? 18.537 0.249 21.574 1.00 35.38 388 PRO A N 1
ATOM 3137 C CA . PRO A 1 388 ? 17.415 0.560 22.450 1.00 35.38 388 PRO A CA 1
ATOM 3138 C C . PRO A 1 388 ? 17.894 1.538 23.536 1.00 35.38 388 PRO A C 1
ATOM 3140 O O . PRO A 1 388 ? 18.912 1.293 24.180 1.00 35.38 388 PRO A O 1
ATOM 3143 N N . GLU A 1 389 ? 17.180 2.656 23.729 1.00 33.84 389 GLU A N 1
ATOM 3144 C CA . GLU A 1 389 ? 17.584 3.770 24.615 1.00 33.84 389 GLU A CA 1
ATOM 3145 C C . GLU A 1 389 ? 17.833 3.350 26.079 1.00 33.84 389 GLU A C 1
ATOM 3147 O O . GLU A 1 389 ? 18.372 4.125 26.872 1.00 33.84 389 GLU A O 1
ATOM 3152 N N . HIS A 1 390 ? 17.484 2.116 26.447 1.00 30.70 390 HIS A N 1
ATOM 3153 C CA . HIS A 1 390 ? 17.855 1.466 27.694 1.00 30.70 390 HIS A CA 1
ATOM 3154 C C . HIS A 1 390 ? 18.132 -0.024 27.460 1.00 30.70 390 HIS A C 1
ATOM 3156 O O . HIS A 1 390 ? 17.208 -0.834 27.425 1.00 30.70 390 HIS A O 1
ATOM 3162 N N . TYR A 1 391 ? 19.405 -0.416 27.424 1.00 30.62 391 TYR A N 1
ATOM 3163 C CA . TYR A 1 391 ? 19.755 -1.737 27.939 1.00 30.62 391 TYR A CA 1
ATOM 3164 C C . TYR A 1 391 ? 19.629 -1.682 29.469 1.00 30.62 391 TYR A C 1
ATOM 3166 O O . TYR A 1 391 ? 20.225 -0.796 30.093 1.00 30.62 391 TYR A O 1
ATOM 3174 N N . PRO A 1 392 ? 18.882 -2.587 30.128 1.00 33.88 392 PRO A N 1
ATOM 3175 C CA . PRO A 1 392 ? 18.974 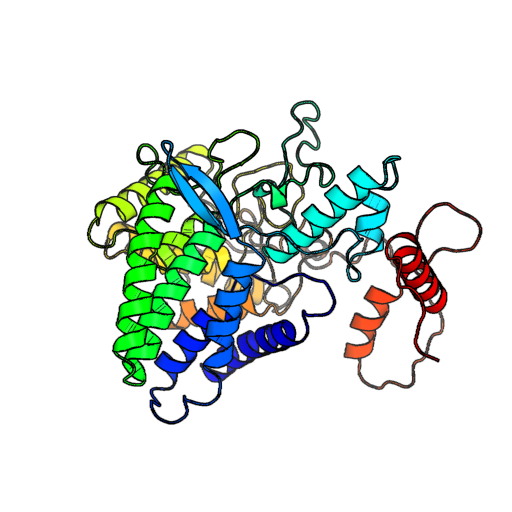-2.711 31.572 1.00 33.88 392 PRO A CA 1
ATOM 3176 C C . PRO A 1 392 ? 20.413 -3.111 31.910 1.00 33.88 392 PRO A C 1
ATOM 3178 O O . PRO A 1 392 ? 20.832 -4.244 31.684 1.00 33.88 392 PRO A O 1
ATOM 3181 N N . ASN A 1 393 ? 21.175 -2.166 32.462 1.00 31.69 393 ASN A N 1
ATOM 3182 C CA . ASN A 1 393 ? 22.600 -2.288 32.791 1.00 31.69 393 ASN A CA 1
ATOM 3183 C C . ASN A 1 393 ? 22.931 -3.336 33.880 1.00 31.69 393 ASN A C 1
ATOM 3185 O O . ASN A 1 393 ? 23.963 -3.228 34.531 1.00 31.69 393 ASN A O 1
ATOM 3189 N N . ASN A 1 394 ? 22.096 -4.357 34.097 1.00 35.84 394 ASN A N 1
ATOM 3190 C CA . ASN A 1 394 ? 22.241 -5.326 35.184 1.00 35.84 394 ASN A CA 1
ATOM 3191 C C . ASN A 1 394 ? 21.902 -6.787 34.827 1.00 35.84 394 ASN A C 1
ATOM 3193 O O . ASN A 1 394 ? 21.683 -7.583 35.737 1.00 35.84 394 ASN A O 1
ATOM 3197 N N . VAL A 1 395 ? 21.909 -7.209 33.556 1.00 38.12 395 VAL A N 1
ATOM 3198 C CA . VAL A 1 395 ? 21.805 -8.653 33.245 1.00 38.12 395 VAL A CA 1
ATOM 3199 C C . VAL A 1 395 ? 23.195 -9.297 33.271 1.00 38.12 395 VAL A C 1
ATOM 3201 O O . VAL A 1 395 ? 23.794 -9.616 32.248 1.00 38.12 395 VAL A O 1
ATOM 3204 N N . LYS A 1 396 ? 23.742 -9.484 34.477 1.00 32.78 396 LYS A N 1
ATOM 3205 C CA . LYS A 1 396 ? 24.871 -10.397 34.693 1.00 32.78 396 LYS A CA 1
ATOM 3206 C C . LYS A 1 396 ? 24.332 -11.809 34.919 1.00 32.78 396 LYS A C 1
ATOM 3208 O O . LYS A 1 396 ? 23.723 -12.074 35.947 1.00 32.78 396 LYS A O 1
ATOM 3213 N N . GLY A 1 397 ? 24.662 -12.725 34.007 1.00 40.62 397 GLY A N 1
ATOM 3214 C CA . GLY A 1 397 ? 24.815 -14.139 34.361 1.00 40.62 397 GLY A CA 1
ATOM 3215 C C . GLY A 1 397 ? 23.712 -15.108 33.941 1.00 40.62 397 GLY A C 1
ATOM 3216 O O . GLY A 1 397 ? 23.305 -15.921 34.761 1.00 40.62 397 GLY A O 1
ATOM 3217 N N . ILE A 1 398 ? 23.310 -15.133 32.667 1.00 34.59 398 ILE A N 1
ATOM 3218 C CA . ILE A 1 398 ? 22.600 -16.303 32.124 1.00 34.59 398 ILE A CA 1
ATOM 3219 C C . ILE A 1 398 ? 23.438 -16.915 31.000 1.00 34.59 398 ILE A C 1
ATOM 3221 O O . ILE A 1 398 ? 23.514 -16.389 29.894 1.00 34.59 398 ILE A O 1
ATOM 3225 N N . LYS A 1 399 ? 24.100 -18.037 31.304 1.00 31.05 399 LYS A N 1
ATOM 3226 C CA . LYS A 1 399 ? 24.638 -18.958 30.295 1.00 31.05 399 LYS A CA 1
ATOM 3227 C C . LYS A 1 399 ? 23.527 -19.937 29.931 1.00 31.05 399 LYS A C 1
ATOM 3229 O O . LYS A 1 399 ? 22.974 -20.579 30.816 1.00 31.05 399 LYS A O 1
ATOM 3234 N N . THR A 1 400 ? 23.222 -20.048 28.644 1.00 37.19 400 THR A N 1
ATOM 3235 C CA . THR A 1 400 ? 22.367 -21.117 28.107 1.00 37.19 400 THR A CA 1
ATOM 3236 C C . THR A 1 400 ? 23.260 -22.142 27.410 1.00 37.19 400 THR A C 1
ATOM 3238 O O . THR A 1 400 ? 24.265 -21.757 26.812 1.00 37.19 400 THR A O 1
ATOM 3241 N N . ASP A 1 401 ? 22.893 -23.423 27.442 1.00 31.56 401 ASP A N 1
ATOM 3242 C CA . ASP A 1 401 ? 23.659 -24.514 26.814 1.00 31.56 401 ASP A CA 1
ATOM 3243 C C . ASP A 1 401 ? 23.518 -24.576 25.275 1.00 31.56 401 ASP A C 1
ATOM 3245 O O . ASP A 1 401 ? 23.976 -25.521 24.629 1.00 31.56 401 ASP A O 1
ATOM 3249 N N . SER A 1 402 ? 22.905 -23.564 24.650 1.00 35.91 402 SER A N 1
ATOM 3250 C CA . SER A 1 402 ? 22.785 -23.470 23.194 1.00 35.91 402 SER A CA 1
ATOM 3251 C C . SER A 1 402 ? 24.015 -22.803 22.575 1.00 35.91 402 SER A C 1
ATOM 3253 O O . SER A 1 402 ? 24.369 -21.677 22.918 1.00 35.91 402 SER A O 1
ATOM 3255 N N . LYS A 1 403 ? 24.646 -23.474 21.602 1.00 32.72 403 LYS A N 1
ATOM 3256 C CA . LYS A 1 403 ? 25.748 -22.919 20.792 1.00 32.72 403 LYS A CA 1
ATOM 3257 C C . LYS A 1 403 ? 25.272 -22.132 19.556 1.00 32.72 403 LYS A C 1
ATOM 3259 O O . LYS A 1 403 ? 26.108 -21.767 18.734 1.00 32.72 403 LYS A O 1
ATOM 3264 N N . ASP A 1 404 ? 23.966 -21.882 19.393 1.00 33.59 404 ASP A N 1
ATOM 3265 C CA . ASP A 1 404 ? 23.430 -21.112 18.257 1.00 33.59 404 ASP A CA 1
ATOM 3266 C C . ASP A 1 404 ? 23.132 -19.648 18.655 1.00 33.59 404 ASP A C 1
ATOM 3268 O O . ASP A 1 404 ? 22.170 -19.399 19.388 1.00 33.59 404 ASP A O 1
ATOM 3272 N N . PRO A 1 405 ? 23.896 -18.655 18.156 1.00 30.16 405 PRO A N 1
ATOM 3273 C CA . PRO A 1 405 ? 23.682 -17.238 18.465 1.00 30.16 405 PRO A CA 1
ATOM 3274 C C . PRO A 1 405 ? 22.343 -16.675 17.952 1.00 30.16 405 PRO A C 1
ATOM 3276 O O . PRO A 1 405 ? 21.905 -15.626 18.419 1.00 30.16 405 PRO A O 1
ATOM 3279 N N . ARG A 1 406 ? 21.635 -17.366 17.047 1.00 32.56 406 ARG A N 1
ATOM 3280 C CA . ARG A 1 406 ? 20.304 -16.944 16.561 1.00 32.56 406 ARG A CA 1
ATOM 3281 C C . ARG A 1 406 ? 19.179 -17.280 17.538 1.00 32.56 406 ARG A C 1
ATOM 3283 O O . ARG A 1 406 ? 18.141 -16.625 17.514 1.00 32.56 406 ARG A O 1
ATOM 3290 N N . ALA A 1 407 ? 19.397 -18.247 18.432 1.00 28.78 407 ALA A N 1
ATOM 3291 C CA . ALA A 1 407 ? 18.469 -18.540 19.524 1.00 28.78 407 ALA A CA 1
ATOM 3292 C C . ALA A 1 407 ? 18.453 -17.417 20.580 1.00 28.78 407 ALA A C 1
ATOM 3294 O O . ALA A 1 407 ? 17.443 -17.218 21.249 1.00 28.78 407 ALA A O 1
ATOM 3295 N N . TYR A 1 408 ? 19.544 -16.650 20.687 1.00 31.08 408 TYR A N 1
ATOM 3296 C CA . TYR A 1 408 ? 19.698 -15.561 21.653 1.00 31.08 408 TYR A CA 1
ATOM 3297 C C . TYR A 1 408 ? 18.792 -14.363 21.324 1.00 31.08 408 TYR A C 1
ATOM 3299 O O . TYR A 1 408 ? 18.107 -13.843 22.199 1.00 31.08 408 TYR A O 1
ATOM 3307 N N . VAL A 1 409 ? 18.702 -13.992 20.041 1.00 34.25 409 VAL A N 1
ATOM 3308 C CA . VAL A 1 409 ? 17.925 -12.826 19.582 1.00 34.25 409 VAL A CA 1
ATOM 3309 C C . VAL A 1 409 ? 16.415 -13.073 19.686 1.00 34.25 409 VAL A C 1
ATOM 3311 O O . VAL A 1 409 ? 15.678 -12.203 20.132 1.00 34.25 409 VAL A O 1
ATOM 3314 N N . SER A 1 410 ? 15.939 -14.276 19.351 1.00 32.97 410 SER A N 1
ATOM 3315 C CA . SER A 1 410 ? 14.504 -14.597 19.427 1.00 32.97 410 SER A CA 1
ATOM 3316 C C . SER A 1 410 ? 14.011 -14.808 20.866 1.00 32.97 410 SER A C 1
ATOM 3318 O O . SER A 1 410 ? 12.874 -14.452 21.180 1.00 32.97 410 SER A O 1
ATOM 3320 N N . ALA A 1 411 ? 14.857 -15.347 21.752 1.00 32.22 411 ALA A N 1
ATOM 3321 C CA . ALA A 1 411 ? 14.508 -15.531 23.156 1.00 32.22 411 ALA A CA 1
ATOM 3322 C C . ALA A 1 411 ? 14.499 -14.197 23.923 1.00 32.22 411 ALA A C 1
ATOM 3324 O O . ALA A 1 411 ? 13.558 -13.960 24.676 1.00 32.22 411 ALA A O 1
ATOM 3325 N N . GLN A 1 412 ? 15.469 -13.297 23.701 1.00 35.12 412 GLN A N 1
ATOM 3326 C CA . GLN A 1 412 ? 15.507 -11.985 24.371 1.00 35.12 412 GLN A CA 1
ATOM 3327 C C . GLN A 1 412 ? 14.267 -11.130 24.094 1.00 35.12 412 GLN A C 1
ATOM 3329 O O . GLN A 1 412 ? 13.664 -10.628 25.039 1.00 35.12 412 GLN A O 1
ATOM 3334 N N . TYR A 1 413 ? 13.815 -11.061 22.837 1.00 36.94 413 TYR A N 1
ATOM 3335 C CA . TYR A 1 413 ? 12.615 -10.296 22.466 1.00 36.94 413 TYR A CA 1
ATOM 3336 C C . TYR A 1 413 ? 11.340 -10.780 23.173 1.00 36.94 413 TYR A C 1
ATOM 3338 O O . TYR A 1 413 ? 10.439 -9.994 23.446 1.00 36.94 413 TYR A O 1
ATOM 3346 N N . THR A 1 414 ? 11.279 -12.069 23.514 1.00 37.41 414 THR A N 1
ATOM 3347 C CA . THR A 1 414 ? 10.138 -12.665 24.227 1.00 37.41 414 THR A CA 1
ATOM 3348 C C . THR A 1 414 ? 10.285 -12.542 25.756 1.00 37.41 414 THR A C 1
ATOM 3350 O O . THR A 1 414 ? 9.298 -12.570 26.490 1.00 37.41 414 THR A O 1
ATOM 3353 N N . LEU A 1 415 ? 11.519 -12.405 26.256 1.00 36.56 415 LEU A N 1
ATOM 3354 C CA . LEU A 1 415 ? 11.875 -12.408 27.680 1.00 36.56 415 LEU A CA 1
ATOM 3355 C C . LEU A 1 415 ? 11.839 -11.016 28.325 1.00 36.56 415 LEU A C 1
ATOM 3357 O O . LEU A 1 415 ? 11.526 -10.911 29.510 1.00 36.56 415 LEU A O 1
ATOM 3361 N N . GLU A 1 416 ? 12.065 -9.956 27.549 1.00 40.84 416 GLU A N 1
ATOM 3362 C CA . GLU A 1 416 ? 12.133 -8.557 27.999 1.00 40.84 416 GLU A CA 1
ATOM 3363 C C . GLU A 1 416 ? 10.758 -7.928 28.352 1.00 40.84 416 GLU A C 1
ATOM 3365 O O . GLU A 1 416 ? 10.649 -6.720 28.550 1.00 40.84 416 GLU A O 1
ATOM 3370 N N . CYS A 1 417 ? 9.715 -8.742 28.607 1.00 37.81 417 CYS A N 1
ATOM 3371 C CA . CYS A 1 417 ? 8.357 -8.292 28.964 1.00 37.81 417 CYS A CA 1
ATOM 3372 C C . CYS A 1 417 ? 7.672 -8.690 30.329 1.00 37.81 417 CYS A C 1
ATOM 3374 O O . CYS A 1 417 ? 6.474 -8.468 30.455 1.00 37.81 417 CYS A O 1
ATOM 3376 N N . SER A 1 418 ? 8.323 -9.192 31.399 1.00 34.59 418 SER A N 1
ATOM 3377 C CA . SER A 1 418 ? 7.658 -9.516 32.708 1.00 34.59 418 SER A CA 1
ATOM 3378 C C . SER A 1 418 ? 7.852 -8.523 33.900 1.00 34.59 418 SER A C 1
ATOM 3380 O O . SER A 1 418 ? 8.961 -8.029 34.084 1.00 34.59 418 SER A O 1
ATOM 3382 N N . PRO A 1 419 ? 6.848 -8.220 34.764 1.00 36.38 419 PRO A N 1
ATOM 3383 C CA . PRO A 1 419 ? 6.968 -7.269 35.898 1.00 36.38 419 PRO A CA 1
ATOM 3384 C C . PRO A 1 419 ? 7.690 -7.804 37.161 1.00 36.38 419 PRO A C 1
ATOM 3386 O O . PRO A 1 419 ? 7.521 -8.976 37.491 1.00 36.38 419 PRO A O 1
ATOM 3389 N N . PRO A 1 420 ? 8.322 -6.944 37.999 1.00 33.28 420 PRO A N 1
ATOM 3390 C CA . PRO A 1 420 ? 8.596 -7.247 39.406 1.00 33.28 420 PRO A CA 1
ATOM 3391 C C . PRO A 1 420 ? 7.405 -6.909 40.327 1.00 33.28 420 PRO A C 1
ATOM 3393 O O . PRO A 1 420 ? 6.627 -5.985 40.085 1.00 33.28 420 PRO A O 1
ATOM 3396 N N . ALA A 1 421 ? 7.318 -7.641 41.439 1.00 37.84 421 ALA A N 1
ATOM 3397 C CA . ALA A 1 421 ? 6.157 -7.819 42.316 1.00 37.84 421 ALA A CA 1
ATOM 3398 C C . ALA A 1 421 ? 5.589 -6.587 43.066 1.00 37.84 421 ALA A C 1
ATOM 3400 O O . ALA A 1 421 ? 4.870 -6.791 44.036 1.00 37.84 421 ALA A O 1
ATOM 3401 N N . ASN A 1 422 ? 5.857 -5.329 42.681 1.00 40.94 422 ASN A N 1
ATOM 3402 C CA . ASN A 1 422 ? 5.318 -4.172 43.425 1.00 40.94 422 ASN A CA 1
ATOM 3403 C C . ASN A 1 422 ? 5.107 -2.845 42.656 1.00 40.94 422 ASN A C 1
ATOM 3405 O O . ASN A 1 422 ? 4.972 -1.797 43.289 1.00 40.94 422 ASN A O 1
ATOM 3409 N N . ARG A 1 423 ? 5.022 -2.824 41.314 1.00 39.34 423 ARG A N 1
ATOM 3410 C CA . ARG A 1 423 ? 4.611 -1.613 40.557 1.00 39.34 423 ARG A CA 1
ATOM 3411 C C . ARG A 1 423 ? 3.735 -1.957 39.343 1.00 39.34 423 ARG A C 1
ATOM 3413 O O . ARG A 1 423 ? 3.880 -3.016 38.750 1.00 39.34 423 ARG A O 1
ATOM 3420 N N . LYS A 1 424 ? 2.809 -1.055 38.988 1.00 35.03 424 LYS A N 1
ATOM 3421 C CA . LYS A 1 424 ? 1.939 -1.140 37.797 1.00 35.03 424 LYS A CA 1
ATOM 3422 C C . LYS A 1 424 ? 2.793 -1.087 36.507 1.00 35.03 424 LYS A C 1
ATOM 3424 O O . LYS A 1 424 ? 3.380 -0.040 36.258 1.00 35.03 424 LYS A O 1
ATOM 3429 N N . GLY A 1 425 ? 2.826 -2.159 35.702 1.00 42.84 425 GLY A N 1
ATOM 3430 C CA . GLY A 1 425 ? 3.431 -2.208 34.345 1.00 42.84 425 GLY A CA 1
ATOM 3431 C C . GLY A 1 425 ? 4.391 -3.393 34.093 1.00 42.84 425 GLY A C 1
ATOM 3432 O O . GLY A 1 425 ? 4.901 -3.962 35.052 1.00 42.84 425 GLY A O 1
ATOM 3433 N N . CYS A 1 426 ? 4.626 -3.774 32.826 1.00 38.72 426 CYS A N 1
ATOM 3434 C CA . CYS A 1 426 ? 5.482 -4.899 32.381 1.00 38.72 426 CYS A CA 1
ATOM 3435 C C . CYS A 1 426 ? 6.965 -4.478 32.219 1.00 38.72 426 CYS A C 1
ATOM 3437 O O . CYS A 1 426 ? 7.205 -3.426 31.639 1.00 38.72 426 CYS A O 1
ATOM 3439 N N . ASN A 1 427 ? 7.963 -5.242 32.714 1.00 43.72 427 ASN A N 1
ATOM 3440 C CA . ASN A 1 427 ? 9.395 -4.862 32.587 1.00 43.72 427 ASN A CA 1
ATOM 3441 C C . ASN A 1 427 ? 10.434 -6.016 32.522 1.00 43.72 427 ASN A C 1
ATOM 3443 O O . ASN A 1 427 ? 11.477 -5.983 33.167 1.00 43.72 427 ASN A O 1
ATOM 3447 N N . GLY A 1 428 ? 10.168 -7.056 31.750 1.00 45.97 428 GLY A N 1
ATOM 3448 C CA . GLY A 1 428 ? 11.210 -7.932 31.213 1.00 45.97 428 GLY A CA 1
ATOM 3449 C C . GLY A 1 428 ? 12.054 -8.931 31.960 1.00 45.97 428 GLY A C 1
ATOM 3450 O O . GLY A 1 428 ? 13.103 -9.263 31.419 1.00 45.97 428 GLY A O 1
ATOM 3451 N N . THR A 1 429 ? 11.645 -9.483 33.101 1.00 40.59 429 THR A N 1
ATOM 3452 C CA . THR A 1 429 ? 12.592 -10.332 33.859 1.00 40.59 429 THR A CA 1
ATOM 3453 C C . THR A 1 429 ? 12.174 -11.770 34.187 1.00 40.59 429 THR A C 1
ATOM 3455 O O . THR A 1 429 ? 13.000 -12.504 34.721 1.00 40.59 429 THR A O 1
ATOM 3458 N N . ASP A 1 430 ? 10.964 -12.229 33.837 1.00 41.94 430 ASP A N 1
ATOM 3459 C CA . ASP A 1 430 ? 10.482 -13.590 34.165 1.00 41.94 430 ASP A CA 1
ATOM 3460 C C . ASP A 1 430 ? 9.563 -14.215 33.078 1.00 41.94 430 ASP A C 1
ATOM 3462 O O . ASP A 1 430 ? 8.355 -13.933 33.044 1.00 41.94 430 ASP A O 1
ATOM 3466 N N . PRO A 1 431 ? 10.089 -15.103 32.210 1.00 43.72 431 PRO A N 1
ATOM 3467 C CA . PRO A 1 431 ? 9.312 -15.794 31.171 1.00 43.72 431 PRO A CA 1
ATOM 3468 C C . PRO A 1 431 ? 8.175 -16.675 31.690 1.00 43.72 431 PRO A C 1
ATOM 3470 O O . PRO A 1 431 ? 7.162 -16.839 31.005 1.00 43.72 431 PRO A O 1
ATOM 3473 N N . ILE A 1 432 ? 8.339 -17.293 32.863 1.00 41.91 432 ILE A N 1
ATOM 3474 C CA . ILE A 1 432 ? 7.380 -18.273 33.384 1.00 41.91 432 ILE A CA 1
ATOM 3475 C C . ILE A 1 432 ? 6.127 -17.539 33.871 1.00 41.91 432 ILE A C 1
ATOM 3477 O O . ILE A 1 432 ? 5.006 -17.992 33.612 1.00 41.91 432 ILE A O 1
ATOM 3481 N N . GLU A 1 433 ? 6.298 -16.372 34.496 1.00 43.31 433 GLU A N 1
ATOM 3482 C CA . GLU A 1 433 ? 5.182 -15.524 34.924 1.00 43.31 433 GLU A CA 1
ATOM 3483 C C . GLU A 1 433 ? 4.491 -14.822 33.744 1.00 43.31 433 GLU A C 1
ATOM 3485 O O . GLU A 1 433 ? 3.259 -14.768 33.714 1.00 43.31 433 GLU A O 1
ATOM 3490 N N . ALA A 1 434 ? 5.235 -14.385 32.718 1.00 42.97 434 ALA A N 1
ATOM 3491 C CA . ALA A 1 434 ? 4.653 -13.837 31.486 1.00 42.97 434 ALA A CA 1
ATOM 3492 C C . ALA A 1 434 ? 3.748 -14.871 30.785 1.00 42.97 434 ALA A C 1
ATOM 3494 O O . ALA A 1 434 ? 2.593 -14.587 30.454 1.00 42.97 434 ALA A O 1
ATOM 3495 N N . TRP A 1 435 ? 4.216 -16.119 30.670 1.00 44.84 435 TRP A N 1
ATOM 3496 C CA . TRP A 1 435 ? 3.417 -17.236 30.159 1.00 44.84 435 TRP A CA 1
ATOM 3497 C C . TRP A 1 435 ? 2.203 -17.563 31.046 1.00 44.84 435 TRP A C 1
ATOM 3499 O O . TRP A 1 435 ? 1.131 -17.934 30.555 1.00 44.84 435 TRP A O 1
ATOM 3509 N N . ARG A 1 436 ? 2.322 -17.415 32.372 1.00 45.78 436 ARG A N 1
ATOM 3510 C CA . ARG A 1 436 ? 1.202 -17.606 33.307 1.00 45.78 436 ARG A CA 1
ATOM 3511 C C . ARG A 1 436 ? 0.137 -16.515 33.157 1.00 45.78 436 ARG A C 1
ATOM 3513 O O . ARG A 1 436 ? -1.052 -16.841 33.168 1.00 45.78 436 ARG A O 1
ATOM 3520 N N . LEU A 1 437 ? 0.538 -15.253 32.984 1.00 45.97 437 LEU A N 1
ATOM 3521 C CA . LEU A 1 437 ? -0.354 -14.111 32.755 1.00 45.97 437 LEU A CA 1
ATOM 3522 C C . LEU A 1 437 ? -1.051 -14.195 31.397 1.00 45.97 437 LEU A C 1
ATOM 3524 O O . LEU A 1 437 ? -2.267 -14.018 31.349 1.00 45.97 437 LEU A O 1
ATOM 3528 N N . TYR A 1 438 ? -0.329 -14.566 30.336 1.00 44.09 438 TYR A N 1
ATOM 3529 C CA . TYR A 1 438 ? -0.906 -14.877 29.025 1.00 44.09 438 TYR A CA 1
ATOM 3530 C C . TYR A 1 438 ? 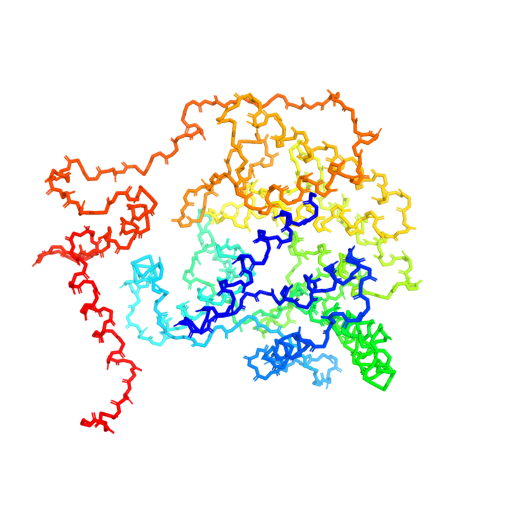-2.002 -15.949 29.145 1.00 44.09 438 TYR A C 1
ATOM 3532 O O . TYR A 1 438 ? -3.151 -15.726 28.756 1.00 44.09 438 TYR A O 1
ATOM 3540 N N . ARG A 1 439 ? -1.710 -17.072 29.821 1.00 44.41 439 ARG A N 1
ATOM 3541 C CA . ARG A 1 439 ? -2.708 -18.128 30.083 1.00 44.41 439 ARG A CA 1
ATOM 3542 C C . ARG A 1 439 ? -3.889 -17.653 30.934 1.00 44.41 439 ARG A C 1
ATOM 3544 O O . ARG A 1 439 ? -5.009 -18.119 30.731 1.00 44.41 439 ARG A O 1
ATOM 3551 N N . LYS A 1 440 ? -3.673 -16.744 31.889 1.00 43.75 440 LYS A N 1
ATOM 3552 C CA . LYS A 1 440 ? -4.736 -16.186 32.740 1.00 43.75 440 LYS A CA 1
ATOM 3553 C C . LYS A 1 440 ? -5.628 -15.202 31.974 1.00 43.75 440 LYS A C 1
ATOM 3555 O O . LYS A 1 440 ? -6.840 -15.244 32.155 1.00 43.75 440 LYS A O 1
ATOM 3560 N N . ALA A 1 441 ? -5.048 -14.372 31.106 1.00 40.78 441 ALA A N 1
ATOM 3561 C CA . ALA A 1 441 ? -5.773 -13.459 30.225 1.00 40.78 441 ALA A CA 1
ATOM 3562 C C . ALA A 1 441 ? -6.635 -14.230 29.215 1.00 40.78 441 ALA A C 1
ATOM 3564 O O . ALA A 1 441 ? -7.804 -13.899 29.043 1.00 40.78 441 ALA A O 1
ATOM 3565 N N . ILE A 1 442 ? -6.111 -15.319 28.642 1.00 38.12 442 ILE A N 1
ATOM 3566 C CA . ILE A 1 442 ? -6.883 -16.233 27.784 1.00 38.12 442 ILE A CA 1
ATOM 3567 C C . ILE A 1 442 ? -8.061 -16.853 28.550 1.00 38.12 442 ILE A C 1
ATOM 3569 O O . ILE A 1 442 ? -9.189 -16.836 28.063 1.00 38.12 442 ILE A O 1
ATOM 3573 N N . LYS A 1 443 ? -7.837 -17.342 29.779 1.00 36.88 443 LYS A N 1
ATOM 3574 C CA . LYS A 1 443 ? -8.899 -17.934 30.616 1.00 36.88 443 LYS A CA 1
ATOM 3575 C C . LYS A 1 443 ? -10.002 -16.951 31.024 1.00 36.88 443 LYS A C 1
ATOM 3577 O O . LYS A 1 443 ? -11.103 -17.393 31.325 1.00 36.88 443 LYS A O 1
ATOM 3582 N N . PHE A 1 444 ? -9.730 -15.646 31.055 1.00 36.06 444 PHE A N 1
ATOM 3583 C CA . PHE A 1 444 ? -10.721 -14.633 31.442 1.00 36.06 444 PHE A CA 1
ATOM 3584 C C . PHE A 1 444 ? -11.689 -14.264 30.305 1.00 36.06 444 PHE A C 1
ATOM 3586 O O . PHE A 1 444 ? -12.756 -13.718 30.573 1.00 36.06 444 PHE A O 1
ATOM 3593 N N . TYR A 1 445 ? -11.330 -14.565 29.053 1.00 34.09 445 TYR A N 1
ATOM 3594 C CA . TYR A 1 445 ? -12.099 -14.168 27.867 1.00 34.09 445 TYR A CA 1
ATOM 3595 C C . TYR A 1 445 ? -12.538 -15.339 26.981 1.00 34.09 445 TYR A C 1
ATOM 3597 O O . TYR A 1 445 ? -13.310 -15.130 26.046 1.00 34.09 445 TYR A O 1
ATOM 3605 N N . TRP A 1 446 ? -12.109 -16.564 27.297 1.00 28.11 446 TRP A N 1
ATOM 3606 C CA . TRP A 1 446 ? -12.519 -17.779 26.605 1.00 28.11 446 TRP A CA 1
ATOM 3607 C C . TRP A 1 446 ? -13.122 -18.791 27.596 1.00 28.11 446 TRP A C 1
ATOM 3609 O O . TRP A 1 446 ? -12.370 -19.414 28.352 1.00 28.11 446 TRP A O 1
ATOM 3619 N N . PRO A 1 447 ? -14.454 -18.999 27.622 1.00 30.20 447 PRO A N 1
ATOM 3620 C CA . PRO A 1 447 ? -15.048 -20.079 28.393 1.00 30.20 447 PRO A CA 1
ATOM 3621 C C . PRO A 1 447 ? -14.831 -21.381 27.614 1.00 30.20 447 PRO A C 1
ATOM 3623 O O . PRO A 1 447 ? -15.690 -21.816 26.856 1.00 30.20 447 PRO A O 1
ATOM 3626 N N . PHE A 1 448 ? -13.653 -21.993 27.746 1.00 30.47 448 PHE A N 1
ATOM 3627 C CA . PHE A 1 448 ? -13.517 -23.406 27.402 1.00 30.47 448 PHE A CA 1
ATOM 3628 C C . PHE A 1 448 ? -13.998 -24.184 28.620 1.00 30.47 448 PHE A C 1
ATOM 3630 O O . PHE A 1 448 ? -13.308 -24.239 29.640 1.00 30.47 448 PHE A O 1
ATOM 3637 N N . GLU A 1 449 ? -15.201 -24.749 28.511 1.00 31.53 449 GLU A N 1
ATOM 3638 C CA . GLU A 1 449 ? -15.614 -25.869 29.345 1.00 31.53 449 GLU A CA 1
ATOM 3639 C C . GLU A 1 449 ? -14.527 -26.942 29.248 1.00 31.53 449 GLU A C 1
ATOM 3641 O O . GLU A 1 449 ? -14.236 -27.502 28.190 1.00 31.53 449 GLU A O 1
ATOM 3646 N N . SER A 1 450 ? -13.850 -27.149 30.370 1.00 32.31 450 SER A N 1
ATOM 3647 C CA . SER A 1 450 ? -12.875 -28.204 30.565 1.00 32.31 450 SER A CA 1
ATOM 3648 C C . SER A 1 450 ? -13.596 -29.544 30.519 1.00 32.31 450 SER A C 1
ATOM 3650 O O . SER A 1 450 ? -14.308 -29.899 31.456 1.00 32.31 450 SER A O 1
ATOM 3652 N N . GLY A 1 451 ? -13.397 -30.280 29.433 1.00 33.94 451 GLY A N 1
ATOM 3653 C CA . GLY A 1 451 ? -13.957 -31.609 29.254 1.00 33.94 451 GLY A CA 1
ATOM 3654 C C . GLY A 1 451 ? -13.040 -32.517 28.454 1.00 33.94 451 GLY A C 1
ATOM 3655 O O . GLY A 1 451 ? -13.490 -33.076 27.466 1.00 33.94 451 GLY A O 1
ATOM 3656 N N . VAL A 1 452 ? -11.773 -32.655 28.857 1.00 27.05 452 VAL A N 1
ATOM 3657 C CA . VAL A 1 452 ? -10.963 -33.846 28.550 1.00 27.05 452 VAL A CA 1
ATOM 3658 C C . VAL A 1 452 ? -10.018 -34.090 29.733 1.00 27.05 452 VAL A C 1
ATOM 3660 O O . VAL A 1 452 ? -9.168 -33.245 30.020 1.00 27.05 452 VAL A O 1
ATOM 3663 N N . ASN A 1 453 ? -10.249 -35.206 30.433 1.00 29.55 453 ASN A N 1
ATOM 3664 C CA . ASN A 1 453 ? -9.340 -35.818 31.411 1.00 29.55 453 ASN A CA 1
ATOM 3665 C C . ASN A 1 453 ? -8.160 -36.484 30.707 1.00 29.55 453 ASN A C 1
ATOM 3667 O O . ASN A 1 453 ? -8.404 -37.078 29.630 1.00 29.55 453 ASN A O 1
#

Organism: Globodera pallida (NCBI:txid36090)

InterPro domains:
  IPR001661 Glycoside hydrolase, family 37 [PF01204] (55-366)
  IPR001661 Glycoside hydrolase, family 37 [PR00744] (78-95)
  IPR001661 Glycoside hydrolase, family 37 [PR00744] (113-130)
  IPR001661 Glycoside hydrolase, family 37 [PR00744] (152-169)
  IPR001661 Glycoside hydrolase, family 37 [PR00744] (195-211)
  IPR001661 Glycoside hydrolase, family 37 [PR00744] (269-285)
  IPR001661 Glycoside hydrolase, family 37 [PR00744] (349-362)
  IPR001661 Glycoside hydrolase, family 37 [PTHR23403] (55-377)
  IPR008928 Six-hairpin glycosidase superfamily [SSF48208] (51-366)
  IPR012341 Six-hairpin glycosidase-like superfamily [G3DSA:1.50.10.10] (39-381)

Mean predicted aligned error: 11.44 Å

Solvent-accessible surface area (backbone atoms only — not comparable to full-atom values): 24991 Å² total; per-residue (Å²): 113,70,66,58,53,51,49,54,55,48,51,56,49,53,46,65,73,58,38,77,80,70,46,37,66,62,70,84,50,64,44,57,52,50,49,53,51,54,65,74,63,71,59,72,82,78,52,79,79,62,59,64,54,46,52,51,51,54,49,44,46,64,74,69,22,52,44,82,45,75,54,97,90,38,81,44,82,46,41,35,44,54,27,70,48,58,51,56,49,84,93,45,36,64,62,50,49,59,72,44,61,88,58,83,57,68,66,60,46,24,51,38,28,19,17,51,45,8,23,48,20,61,71,48,63,34,25,59,90,37,26,53,71,40,90,88,35,88,78,59,24,40,43,74,82,38,40,41,27,65,47,33,38,42,46,43,61,41,21,48,53,34,25,44,28,43,51,50,13,53,54,29,43,70,72,66,39,54,67,58,12,53,54,28,39,52,50,23,56,56,46,43,54,53,48,48,71,71,30,48,40,75,93,58,28,42,56,29,34,37,32,68,84,80,73,42,68,47,87,70,65,45,36,57,58,25,36,31,54,48,48,57,44,58,68,80,83,48,63,61,51,57,54,34,32,50,54,38,51,51,50,44,21,76,76,68,42,40,74,72,32,75,30,33,51,37,30,19,79,51,70,66,43,65,24,35,51,16,36,56,20,23,41,40,67,45,49,44,35,36,31,53,13,28,52,69,54,87,38,70,71,41,31,53,46,19,52,54,49,47,49,32,36,52,44,32,53,48,37,34,22,72,62,48,90,66,47,46,47,51,26,26,22,16,86,62,37,44,68,22,58,44,45,97,57,76,62,46,71,70,23,66,61,38,53,43,42,46,52,53,48,45,73,72,40,53,92,76,58,67,104,64,95,69,82,84,40,81,70,52,74,71,68,75,48,80,65,69,96,68,70,76,92,72,83,81,83,83,88,69,97,69,92,53,76,70,59,55,59,62,48,47,74,67,29,57,56,12,56,67,100,84,61,97,64,70,63,24,76,38,58,70,58,43,55,48,49,52,55,49,56,48,59,74,76,45,92,71,80,87,81,80,134

Nearest PDB structures (foldseek):
  2wyn-assembly2_A  TM=8.708E-01  e=6.340E-21  Escherichia coli K-12
  2jg0-assembly1_A  TM=8.712E-01  e=1.169E-20  Escherichia coli K-12
  2wyn-assembly1_B  TM=8.755E-01  e=3.778E-20  Escherichia coli K-12
  2jjb-assembly1_C  TM=8.917E-01  e=1.284E-19  Escherichia coli K-12
  2jjb-assembly2_B  TM=8.783E-01  e=1.744E-19  Escherichia coli K-12

Secondary structure (DSSP, 8-state):
-HHHHHHHHHHHHHHHHHTTSSS---S-HHHHHHHHHHHHH--SSS-STTTHHHHHHHHHHHHHSEEEEEETTEEEEEE----S--S--GGGHHHHHHHTTT---HHHHHHHHHHHHHHHHTT--S-GGGB---TT-SSS---GGGB-GGGEE-HHHHHHHHHHHHHHHHHHHHTT-HHHHHHHHHHHHHHHHHHHHHHEETTTTEE--EETTTTEE--S-BGGGGHHHHTT-S-TT-HHHHHHHHHHHHHHHHHH-TTT-SS---SB---S---TTSTTEE-HHHHHHHHHHHHTSS-HHHHHHHHHHHHHHHHHHHHHHHHTTS--BS-EETTT-SBP--SSSPPPBS-HHHHHHHHHHHHHHTTT--S-SPPPP---HHHH----S---TT------S---HHHHHHHHHHHTTPPPTTSSS--S--HHHHHHHHHHHHHHH--------

Radius of gyration: 23.09 Å; Cα contacts (8 Å, |Δi|>4): 659; chains: 1; bounding box: 57×55×66 Å

pLDDT: mean 76.93, std 23.53, range [25.91, 98.56]

Sequence (453 aa):
MEVVVITSILREIKSSEADLVDGKRFPGSVIMTRGLFVFASGRRHQQTAGWNLPRKELDFWRTKRSVEVIVKGKKKTFYQYKADTNMPRPEAFCQDVDLVKNMTDPKEKAKVWRNIASASESGWDFSSRWIRKDEGDKASPWKLTNLMTTRIVPMDLNALMCGNMEMLAHLYLQIGDKAKSRAYHGKYQLFMEDFKSLFYKKEHGIWYDYNMDSGTLNEAFYGSAAMPLFVRCYDTIDLGTAERMFQRLELFDKQHKLLGHPFGVPVSITVNSSQQWDFPNILPPSQHMLIEGLRRSSNRRMEEKAKEMAQKWVFANYNLFQNCLRQMWEKITADTGTPGSGGEYNAQMGFGWTNGAMLDLLVTYGDVLKLKDVPEIRCGLKDLVQEPEHYPNNVKGIKTDSKDPRAYVSAQYTLECSPPANRKGCNGTDPIEAWRLYRKAIKFYWPFESGVN